Protein AF-A0A952YBK0-F1 (afdb_monomer)

Sequence (372 aa):
MRRAAPSCARTTPGRRRWPTTSGRARTCAGSCGPACGPWSGRSRTRPRPSQACSARAHSSWRRSRAGGVARVERRAEATCRTPARGRKRRTGRCRRARPSRRIRGVAGARLDFGLARNPAPPAPVSDPAHLALLLVAAFVAGALNAVAGGGSFLTLPALVFTGVPAVAANATGTVALLPGYVSGALGFRSDMQAPPGLSMGTLAAVSLAGGAIGAGLLLLTGDGTFRSLVPWLLLAATVLFAAAPRIMQRAHGAPAGPARSVAGVLAVAVYGGYFNGGLGILLLALFGLLGQTNLNAMNGLKNLVSALLTAIAVAVYAWGGLVLWPQALAMMVAATAGGYLGARGARRIPPPVLRAAIVATGLVMTTLFFLR

Nearest PDB structures (foldseek):
  6fmt-assembly1_A  TM=5.614E-01  e=6.750E-03  Escherichia coli K-12

Solvent-accessible surface area (backbone atoms only — not comparable to full-atom values): 21689 Å² total; per-residue (Å²): 135,88,85,84,86,87,89,84,86,88,87,85,88,82,90,81,83,87,81,84,88,84,90,78,89,79,81,81,85,73,82,84,77,90,87,74,78,92,76,92,72,93,76,91,79,86,85,81,93,84,83,89,83,86,81,76,82,73,85,85,88,81,88,77,94,73,81,94,76,89,80,84,81,85,71,79,75,84,85,82,86,76,85,89,74,94,74,82,92,76,91,74,83,81,80,74,81,78,82,81,76,74,78,77,70,96,68,75,88,68,85,73,69,77,70,67,73,76,74,74,83,60,79,71,83,76,48,66,66,54,44,51,48,39,32,52,31,17,16,54,14,19,19,36,35,58,74,59,24,43,19,46,62,39,28,29,60,44,34,37,71,67,67,33,56,50,56,33,15,46,40,16,34,50,51,16,46,38,64,49,23,44,52,42,17,65,74,24,56,91,49,50,61,60,46,59,68,49,51,63,68,57,52,50,53,38,16,34,52,15,0,39,52,12,23,51,51,43,67,71,47,50,51,69,60,46,52,67,42,45,33,55,52,38,42,53,30,26,51,46,61,67,42,38,67,63,44,54,75,61,22,72,34,72,67,34,56,46,70,58,47,50,51,52,48,27,54,53,17,23,43,36,16,50,52,50,44,34,38,36,49,54,41,45,35,48,40,15,35,28,43,46,79,56,66,61,21,41,50,12,45,31,18,40,46,48,24,45,9,41,52,38,15,40,52,50,31,54,73,67,65,38,47,46,59,73,61,20,52,54,20,25,54,29,8,42,52,21,16,59,50,25,60,67,51,48,80,76,51,58,68,69,58,57,47,50,53,51,34,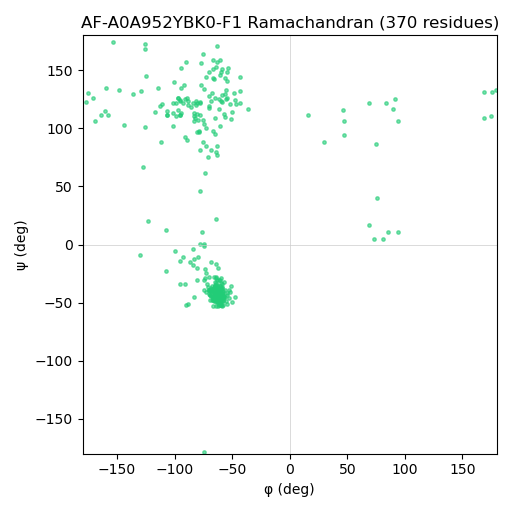51,50,29,49,52,52,22,50,56,53,70,76,105

Secondary structure (DSSP, 8-state):
---------------------------------------------PPP-------PPP-------SSS-----------PPPPP--S--------PPP--------------------------TT-HHHHHHHHHHHHHHHHHHHHTS-THHHHHHHHHHTT--HHHHHHHHHHHHHHHHHHHHHHTTTT--PPTT--HHHHHHHHHHHHHHHHHHHHHS-HHHHHHHHHHHHHHHHHHHHHHHHHHHH--PPPPPHHHHHHHHHHHHHHHHH--TTHHHHHHHHHHHTT---HHHHHHHHHHHHHHHHHHHHHHHHHTT---HHHHHHHHHHHHHHHHHHHHHGGGS-HHHHHHHHHHHHHHHHHHHH--

Mean predicted aligned error: 16.84 Å

Foldseek 3Di:
DDDDDDDDDDDDDDDDDDDDDDDDDDDPPDDDDDDDPDDPDDDDDDDDDDDDFDFDFDQDDDDDPDDDDDDRDGDGDGDDDDDDDDDDDDPDDDPDDDPPPPPPPPDDPPVPPVLPDPDDQQDPPPPPVLLVQLLVLLLQLLLCCLPQNASLLSQQLSCVVSVAQNLLSQLLSLLLNLVSLVVLLVVLVVVADDQPQDDPVLLLVLLLVLLLLLLVVSSVDDSVRVLVCVLVVLVVLLVLLVCLVVLLVVLQADADHNVVLSVLSSVLSSVCSNGVGNSLSSQLSSSSVNRDDDPSNSSNSSSSSSNSSSVSSNVSCVVSVSHPVVSSVSSNVSSNNSNVVSNVCVVVPPPVVSSVVSSVSSVVSSVVSVVD

Radius of gyration: 34.18 Å; Cα contacts (8 Å, |Δi|>4): 442; chains: 1; bounding box: 107×68×72 Å

Structure (mmCIF, N/CA/C/O backbone):
data_AF-A0A952YBK0-F1
#
_entry.id   AF-A0A952YBK0-F1
#
loop_
_atom_site.group_PDB
_atom_site.id
_atom_site.type_symbol
_atom_site.label_atom_id
_atom_site.label_alt_id
_atom_site.label_comp_id
_atom_site.label_asym_id
_atom_site.label_entity_id
_atom_site.label_seq_id
_atom_site.pdbx_PDB_ins_code
_atom_site.Cartn_x
_atom_site.Cartn_y
_atom_site.Cartn_z
_atom_site.occupancy
_atom_site.B_iso_or_equiv
_atom_site.auth_seq_id
_atom_site.auth_comp_id
_atom_site.auth_asym_id
_atom_site.auth_atom_id
_atom_site.pdbx_PDB_model_num
ATOM 1 N N . MET A 1 1 ? 10.897 -51.358 46.686 1.00 37.28 1 MET A N 1
ATOM 2 C CA . MET A 1 1 ? 12.013 -51.127 45.735 1.00 37.28 1 MET A CA 1
ATOM 3 C C . MET A 1 1 ? 11.947 -49.652 45.311 1.00 37.28 1 MET A C 1
ATOM 5 O O . MET A 1 1 ? 10.974 -49.293 44.676 1.00 37.28 1 MET A O 1
ATOM 9 N N . ARG A 1 2 ? 12.673 -48.699 45.937 1.00 26.38 2 ARG A N 1
ATOM 10 C CA . ARG A 1 2 ? 14.042 -48.203 45.594 1.00 26.38 2 ARG A CA 1
ATOM 11 C C . ARG A 1 2 ? 14.157 -47.926 44.074 1.00 26.38 2 ARG A C 1
ATOM 13 O O . ARG A 1 2 ? 14.048 -48.894 43.343 1.00 26.38 2 ARG A O 1
ATOM 20 N N . ARG A 1 3 ? 14.371 -46.720 43.509 1.00 28.16 3 ARG A N 1
ATOM 21 C CA . ARG A 1 3 ? 15.108 -45.465 43.851 1.00 28.16 3 ARG A CA 1
ATOM 22 C C . ARG A 1 3 ? 14.513 -44.296 43.011 1.00 28.16 3 ARG A C 1
ATOM 24 O O . ARG A 1 3 ? 14.112 -44.549 41.886 1.00 28.16 3 ARG A O 1
ATOM 31 N N . ALA A 1 4 ? 14.229 -43.106 43.552 1.00 29.47 4 ALA A N 1
ATOM 32 C CA . ALA A 1 4 ? 15.090 -41.938 43.855 1.00 29.47 4 ALA A CA 1
ATOM 33 C C . ALA A 1 4 ? 15.230 -40.904 42.703 1.00 29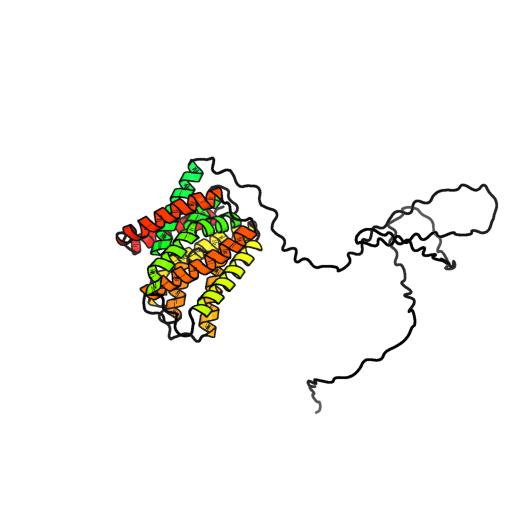.47 4 ALA A C 1
ATOM 35 O O . ALA A 1 4 ? 15.791 -41.200 41.653 1.00 29.47 4 ALA A O 1
ATOM 36 N N . ALA A 1 5 ? 14.737 -39.685 42.966 1.00 31.86 5 ALA A N 1
ATOM 37 C CA . ALA A 1 5 ? 15.026 -38.407 42.283 1.00 31.86 5 ALA A CA 1
ATOM 38 C C . ALA A 1 5 ? 16.453 -37.892 42.682 1.00 31.86 5 ALA A C 1
ATOM 40 O O . ALA A 1 5 ? 17.076 -38.609 43.474 1.00 31.86 5 ALA A O 1
ATOM 41 N N . PRO A 1 6 ? 17.014 -36.719 42.252 1.00 37.84 6 PRO A N 1
ATOM 42 C CA . PRO A 1 6 ? 16.348 -35.402 42.264 1.00 37.84 6 PRO A CA 1
ATOM 43 C C . PRO A 1 6 ? 16.793 -34.317 41.241 1.00 37.84 6 PRO A C 1
ATOM 45 O O . PRO A 1 6 ? 17.772 -34.412 40.507 1.00 37.84 6 PRO A O 1
ATOM 48 N N . SER A 1 7 ? 16.021 -33.231 41.285 1.00 29.17 7 SER A N 1
ATOM 49 C CA . SER A 1 7 ? 16.256 -31.852 40.837 1.00 29.17 7 SER A CA 1
ATOM 50 C C . SER A 1 7 ? 17.439 -31.126 41.506 1.00 29.17 7 SER A C 1
ATOM 52 O O . SER A 1 7 ? 17.728 -31.411 42.662 1.00 29.17 7 SER A O 1
ATOM 54 N N . CYS A 1 8 ? 17.967 -30.070 40.864 1.00 25.84 8 CYS A N 1
ATOM 55 C CA . CYS A 1 8 ? 18.548 -28.856 41.486 1.00 25.84 8 CYS A CA 1
ATOM 56 C C . CYS A 1 8 ? 18.567 -27.734 40.416 1.00 25.84 8 CYS A C 1
ATOM 58 O O . CYS A 1 8 ? 19.084 -27.959 39.329 1.00 25.84 8 CYS A O 1
ATOM 60 N N . ALA A 1 9 ? 17.835 -26.617 40.510 1.00 28.67 9 ALA A N 1
ATOM 61 C CA . ALA A 1 9 ? 17.845 -25.490 41.461 1.00 28.67 9 ALA A CA 1
ATOM 62 C C . ALA A 1 9 ? 18.759 -24.320 41.019 1.00 28.67 9 ALA A C 1
ATOM 64 O O . ALA A 1 9 ? 19.940 -24.486 40.731 1.00 28.67 9 ALA A O 1
ATOM 65 N N . ARG A 1 10 ? 18.141 -23.129 40.960 1.00 27.48 10 ARG A N 1
ATOM 66 C CA . ARG A 1 10 ? 18.697 -21.798 40.653 1.00 27.48 10 ARG A CA 1
ATOM 67 C C . ARG A 1 10 ? 19.589 -21.288 41.784 1.00 27.48 10 ARG A C 1
ATOM 69 O O . ARG A 1 10 ? 19.210 -21.450 42.938 1.00 27.48 10 ARG A O 1
ATOM 76 N N . THR A 1 11 ? 20.612 -20.497 41.452 1.00 28.22 11 THR A N 1
ATOM 77 C CA . THR A 1 11 ? 21.142 -19.434 42.327 1.00 28.22 11 THR A CA 1
ATOM 78 C C . THR A 1 11 ? 21.707 -18.251 41.519 1.00 28.22 11 THR A C 1
ATOM 80 O O . THR A 1 11 ? 22.470 -18.401 40.571 1.00 28.22 11 THR A O 1
ATOM 83 N N . THR A 1 12 ? 21.321 -17.050 41.942 1.00 28.17 12 THR A N 1
ATOM 84 C CA . THR A 1 12 ? 21.959 -15.726 41.761 1.00 28.17 12 THR A CA 1
ATOM 85 C C . THR A 1 12 ? 22.119 -15.138 43.175 1.00 28.17 12 THR A C 1
ATOM 87 O O . THR A 1 12 ? 21.437 -15.641 44.070 1.00 28.17 12 THR A O 1
ATOM 90 N N . PRO A 1 13 ? 22.804 -14.001 43.429 1.00 40.09 13 PRO A N 1
ATOM 91 C CA . PRO A 1 13 ? 23.951 -13.344 42.783 1.00 40.09 13 PRO A CA 1
ATOM 92 C C . PRO A 1 13 ? 25.102 -13.067 43.797 1.00 40.09 13 PRO A C 1
ATOM 94 O O . PRO A 1 13 ? 24.906 -13.120 45.007 1.00 40.09 13 PRO A O 1
ATOM 97 N N . GLY A 1 14 ? 26.306 -12.689 43.342 1.00 26.33 14 GLY A N 1
ATOM 98 C CA . GLY A 1 14 ? 27.402 -12.329 44.259 1.00 26.33 14 GLY A CA 1
ATOM 99 C C . GLY A 1 14 ? 28.481 -11.435 43.643 1.00 26.33 14 GLY A C 1
ATOM 100 O O . GLY A 1 14 ? 29.254 -11.867 42.796 1.00 26.33 14 GLY A O 1
ATOM 101 N N . ARG A 1 15 ? 28.547 -10.178 44.101 1.00 26.31 15 ARG A N 1
ATOM 102 C CA . ARG A 1 15 ? 29.671 -9.245 43.899 1.00 26.31 15 ARG A CA 1
ATOM 103 C C . ARG A 1 15 ? 30.925 -9.762 44.623 1.00 26.31 15 ARG A C 1
ATOM 105 O O . ARG A 1 15 ? 30.792 -10.140 45.782 1.00 26.31 15 ARG A O 1
ATOM 112 N N . ARG A 1 16 ? 32.126 -9.598 44.036 1.00 26.28 16 ARG A N 1
ATOM 113 C CA . ARG A 1 16 ? 33.309 -8.914 44.635 1.00 26.28 16 ARG A CA 1
ATOM 114 C C . ARG A 1 16 ? 34.611 -9.127 43.830 1.00 26.28 16 ARG A C 1
ATOM 116 O O . ARG A 1 16 ? 35.016 -10.248 43.577 1.00 26.28 16 ARG A O 1
ATOM 123 N N . ARG A 1 17 ? 35.276 -7.986 43.598 1.00 26.30 17 ARG A N 1
ATOM 124 C CA . ARG A 1 17 ? 36.724 -7.684 43.685 1.00 26.30 17 ARG A CA 1
ATOM 125 C C . ARG A 1 17 ? 37.722 -8.298 42.685 1.00 26.30 17 ARG A C 1
ATOM 127 O O . ARG A 1 17 ? 37.954 -9.494 42.620 1.00 26.30 17 ARG A O 1
ATOM 134 N N . TRP A 1 18 ? 38.400 -7.365 42.014 1.00 25.97 18 TRP A N 1
ATOM 135 C CA . TRP A 1 18 ? 39.686 -7.483 41.330 1.00 25.97 18 TRP A CA 1
ATOM 136 C C . TRP A 1 18 ? 40.807 -8.011 42.238 1.00 25.97 18 TRP A C 1
ATOM 138 O O . TRP A 1 18 ? 40.885 -7.592 43.395 1.00 25.97 18 TRP A O 1
ATOM 148 N N . PRO A 1 19 ? 41.767 -8.753 41.661 1.00 30.36 19 PRO A N 1
ATOM 149 C CA . PRO A 1 19 ? 43.163 -8.669 42.055 1.00 30.36 19 PRO A CA 1
ATOM 150 C C . PRO A 1 19 ? 44.030 -8.119 40.914 1.00 30.36 19 PRO A C 1
ATOM 152 O O . PRO A 1 19 ? 43.935 -8.504 39.748 1.00 30.36 19 PRO A O 1
ATOM 155 N N . THR A 1 20 ? 44.893 -7.192 41.300 1.00 26.45 20 THR A N 1
ATOM 156 C CA . THR A 1 20 ? 46.006 -6.635 40.542 1.00 26.45 20 THR A CA 1
ATOM 157 C C . THR A 1 20 ? 47.189 -7.610 40.459 1.00 26.45 20 THR A C 1
ATOM 159 O O . THR A 1 20 ? 47.342 -8.508 41.281 1.00 26.45 20 THR A O 1
ATOM 162 N N . THR A 1 21 ? 48.088 -7.306 39.516 1.00 27.59 21 THR A N 1
ATOM 163 C CA . THR A 1 21 ? 49.532 -7.623 39.446 1.00 27.59 21 THR A CA 1
ATOM 164 C C . THR A 1 21 ? 50.043 -8.978 38.921 1.00 27.59 21 THR A C 1
ATOM 166 O O . THR A 1 21 ? 49.919 -10.030 39.531 1.00 27.59 21 THR A O 1
ATOM 169 N N . SER A 1 22 ? 50.858 -8.820 37.867 1.00 27.12 22 SER A N 1
ATOM 170 C CA . SER A 1 22 ? 52.162 -9.459 37.615 1.00 27.12 22 SER A CA 1
ATOM 171 C C . SER A 1 22 ? 52.241 -10.748 36.773 1.00 27.12 22 SER A C 1
ATOM 173 O O . SER A 1 22 ? 51.935 -11.854 37.189 1.00 27.12 22 SER A O 1
ATOM 175 N N . GLY A 1 23 ? 52.731 -10.550 35.543 1.00 27.00 23 GLY A N 1
ATOM 176 C CA . GLY A 1 23 ? 53.842 -11.279 34.923 1.00 27.00 23 GLY A CA 1
ATOM 177 C C . GLY A 1 23 ? 53.891 -12.809 34.987 1.00 27.00 23 GLY A C 1
ATOM 178 O O . GLY A 1 23 ? 54.395 -13.372 35.948 1.00 27.00 23 GLY A O 1
ATOM 179 N N . ARG A 1 24 ? 53.600 -13.456 33.850 1.00 27.70 24 ARG A N 1
ATOM 180 C CA . ARG A 1 24 ? 54.511 -14.421 33.193 1.00 27.70 24 ARG A CA 1
ATOM 181 C C . ARG A 1 24 ? 53.979 -14.792 31.810 1.00 27.70 24 ARG A C 1
ATOM 183 O O . ARG A 1 24 ? 52.835 -15.210 31.650 1.00 27.70 24 ARG A O 1
ATOM 190 N N . ALA A 1 25 ? 54.837 -14.616 30.809 1.00 27.86 25 ALA A N 1
ATOM 191 C CA . ALA A 1 25 ? 54.603 -15.016 29.432 1.00 27.86 25 ALA A CA 1
ATOM 192 C C . ALA A 1 25 ? 54.419 -16.539 29.355 1.00 27.86 25 ALA A C 1
ATOM 194 O O . ALA A 1 25 ? 55.340 -17.291 29.666 1.00 27.86 25 ALA A O 1
ATOM 195 N N . ARG A 1 26 ? 53.235 -16.997 28.933 1.00 28.81 26 ARG A N 1
ATOM 196 C CA . ARG A 1 26 ? 53.037 -18.394 28.538 1.00 28.81 26 ARG A CA 1
ATOM 197 C C . ARG A 1 26 ? 53.482 -18.554 27.090 1.00 28.81 26 ARG A C 1
ATOM 199 O O . ARG A 1 26 ? 52.893 -17.992 26.169 1.00 28.81 26 ARG A O 1
ATOM 206 N N . THR A 1 27 ? 54.548 -19.318 26.920 1.00 26.72 27 THR A N 1
ATOM 207 C CA . THR A 1 27 ? 55.008 -19.901 25.664 1.00 26.72 27 THR A CA 1
ATOM 208 C C . THR A 1 27 ? 53.889 -20.746 25.050 1.00 26.72 27 THR A C 1
ATOM 210 O O . THR A 1 27 ? 53.538 -21.803 25.561 1.00 26.72 27 THR A O 1
ATOM 213 N N . CYS A 1 28 ? 53.307 -20.287 23.940 1.00 25.30 28 CYS A N 1
ATOM 214 C CA . CYS A 1 28 ? 52.443 -21.128 23.114 1.00 25.30 28 CYS A CA 1
ATOM 215 C C . CYS A 1 28 ? 53.328 -22.031 22.246 1.00 25.30 28 CYS A C 1
ATOM 217 O O . CYS A 1 28 ? 53.821 -21.610 21.199 1.00 25.30 28 CYS A O 1
ATOM 219 N N . ALA A 1 29 ? 53.546 -23.266 22.693 1.00 28.95 29 ALA A N 1
ATOM 220 C CA . ALA A 1 29 ? 54.070 -24.341 21.860 1.00 28.95 29 ALA A CA 1
ATOM 221 C C . ALA A 1 29 ? 52.943 -24.836 20.936 1.00 28.95 29 ALA A C 1
ATOM 223 O O . ALA A 1 29 ? 52.168 -25.715 21.297 1.00 28.95 29 ALA A O 1
ATOM 224 N N . GLY A 1 30 ? 52.806 -24.213 19.764 1.00 26.34 30 GLY A N 1
ATOM 225 C CA . GLY A 1 30 ? 51.901 -24.664 18.707 1.00 26.34 30 GLY A CA 1
ATOM 226 C C . GLY A 1 30 ? 52.640 -25.554 17.713 1.00 26.34 30 GLY A C 1
ATOM 227 O O . GLY A 1 30 ? 53.522 -25.084 16.993 1.00 26.34 30 GLY A O 1
ATOM 228 N N . SER A 1 31 ? 52.279 -26.832 17.672 1.00 27.30 31 SER A N 1
ATOM 229 C CA . SER A 1 31 ? 52.681 -27.793 16.646 1.00 27.30 31 SER A CA 1
ATOM 230 C C . SER A 1 31 ? 52.216 -27.323 15.259 1.00 27.30 31 SER A C 1
ATOM 232 O O . SER A 1 31 ? 51.037 -27.066 15.024 1.00 27.30 31 SER A O 1
ATOM 234 N N . CYS A 1 32 ? 53.149 -27.189 14.315 1.00 29.02 32 CYS A N 1
ATOM 235 C CA . CYS A 1 32 ? 52.818 -26.935 12.914 1.00 29.02 32 CYS A CA 1
ATOM 236 C C . CYS A 1 32 ? 52.410 -28.258 12.253 1.00 29.02 32 CYS A C 1
ATOM 238 O O . CYS A 1 32 ? 53.257 -29.115 12.011 1.00 29.02 32 CYS A O 1
ATOM 240 N N . GLY A 1 33 ? 51.112 -28.424 11.986 1.00 28.02 33 GLY A N 1
ATOM 241 C CA . GLY A 1 33 ? 50.585 -29.508 11.152 1.00 28.02 33 GLY A CA 1
ATOM 242 C C . GLY A 1 33 ? 51.026 -29.385 9.682 1.00 28.02 33 GLY A C 1
ATOM 243 O O . GLY A 1 33 ? 51.400 -28.292 9.240 1.00 28.02 33 GLY A O 1
ATOM 244 N N . PRO A 1 34 ? 51.005 -30.488 8.913 1.00 33.97 34 PRO A N 1
ATOM 245 C CA . PRO A 1 34 ? 51.611 -30.552 7.594 1.00 33.97 34 PRO A CA 1
ATOM 246 C C . PRO A 1 34 ? 50.667 -29.948 6.551 1.00 33.97 34 PRO A C 1
ATOM 248 O O . PRO A 1 34 ? 49.563 -30.434 6.335 1.00 33.97 34 PRO A O 1
ATOM 251 N N . ALA A 1 35 ? 51.112 -28.898 5.870 1.00 29.73 35 ALA A N 1
ATOM 252 C CA . ALA A 1 35 ? 50.484 -28.418 4.643 1.00 29.73 35 ALA A CA 1
ATOM 253 C C . ALA A 1 35 ? 51.559 -28.306 3.556 1.00 29.73 35 ALA A C 1
ATOM 255 O O . ALA A 1 35 ? 51.929 -27.214 3.131 1.00 29.73 35 ALA A O 1
ATOM 256 N N . CYS A 1 36 ? 52.090 -29.458 3.146 1.00 30.50 36 CYS A N 1
ATOM 257 C CA . CYS A 1 36 ? 52.840 -29.610 1.904 1.00 30.50 36 CYS A CA 1
ATOM 258 C C . CYS A 1 36 ? 52.005 -30.506 0.984 1.00 30.50 36 CYS A C 1
ATOM 260 O O . CYS A 1 36 ? 51.688 -31.634 1.354 1.00 30.50 36 CYS A O 1
ATOM 262 N N . GLY A 1 37 ? 51.609 -29.975 -0.176 1.00 30.30 37 GLY A N 1
ATOM 263 C CA . GLY A 1 37 ? 50.929 -30.729 -1.232 1.00 30.30 37 GLY A CA 1
ATOM 264 C C . GLY A 1 37 ? 51.808 -31.847 -1.814 1.00 30.30 37 GLY A C 1
ATOM 265 O O . GLY A 1 37 ? 52.998 -31.925 -1.494 1.00 30.30 37 GLY A O 1
ATOM 266 N N . PRO A 1 38 ? 51.239 -32.729 -2.652 1.00 28.91 38 PRO A N 1
ATOM 267 C CA . PRO A 1 38 ? 51.894 -33.964 -3.053 1.00 28.91 38 PRO A CA 1
ATOM 268 C C . PRO A 1 38 ? 53.111 -33.684 -3.941 1.00 28.91 38 PRO A C 1
ATOM 270 O O . PRO A 1 38 ? 53.013 -33.053 -4.991 1.00 28.91 38 PRO A O 1
ATOM 273 N N . TRP A 1 39 ? 54.266 -34.185 -3.503 1.00 28.98 39 TRP A N 1
ATOM 274 C CA . TRP A 1 39 ? 55.489 -34.281 -4.291 1.00 28.98 39 TRP A CA 1
ATOM 275 C C . TRP A 1 39 ? 55.535 -35.685 -4.900 1.00 28.98 39 TRP A C 1
ATOM 277 O O . TRP A 1 39 ? 55.663 -36.683 -4.191 1.00 28.98 39 TRP A O 1
ATOM 287 N N . SER A 1 40 ? 55.388 -35.773 -6.219 1.00 31.59 40 SER A N 1
ATOM 288 C CA . SER A 1 40 ? 55.616 -36.996 -6.981 1.00 31.59 40 SER A CA 1
ATOM 289 C C . SER A 1 40 ? 57.123 -37.244 -7.081 1.00 31.59 40 SER A C 1
ATOM 291 O O . SER A 1 40 ? 57.813 -36.583 -7.852 1.00 31.59 40 SER A O 1
ATOM 293 N N . GLY A 1 41 ? 57.655 -38.183 -6.301 1.00 29.56 41 GLY A N 1
ATOM 294 C CA . GLY A 1 41 ? 59.064 -38.558 -6.413 1.00 29.56 41 GLY A CA 1
ATOM 295 C C . GLY A 1 41 ? 59.495 -39.555 -5.349 1.00 29.56 41 GLY A C 1
ATOM 296 O O . GLY A 1 41 ? 59.569 -39.230 -4.169 1.00 29.56 41 GLY A O 1
ATOM 297 N N . ARG A 1 42 ? 59.774 -40.787 -5.781 1.00 33.88 42 ARG A N 1
ATOM 298 C CA . ARG A 1 42 ? 60.260 -41.906 -4.965 1.00 33.88 42 ARG A CA 1
ATOM 299 C C . ARG A 1 42 ? 61.541 -41.529 -4.221 1.00 33.88 42 ARG A C 1
ATOM 301 O O . ARG A 1 42 ? 62.541 -41.218 -4.853 1.00 33.88 42 ARG A O 1
ATOM 308 N N . SER A 1 43 ? 61.555 -41.675 -2.902 1.00 31.45 43 SER A N 1
ATOM 309 C CA . SER A 1 43 ? 62.669 -42.300 -2.172 1.00 31.45 43 SER A CA 1
ATOM 310 C C . SER A 1 43 ? 62.332 -42.416 -0.686 1.00 31.45 43 SER A C 1
ATOM 312 O O . SER A 1 43 ? 61.846 -41.490 -0.043 1.00 31.45 43 SER A O 1
ATOM 314 N N . ARG A 1 44 ? 62.544 -43.621 -0.156 1.00 37.97 44 ARG A N 1
ATOM 315 C CA . ARG A 1 44 ? 62.409 -43.978 1.256 1.00 37.97 44 ARG A CA 1
ATOM 316 C C . ARG A 1 44 ? 63.498 -43.263 2.059 1.00 37.97 44 ARG A C 1
ATOM 318 O O . ARG A 1 44 ? 64.659 -43.386 1.694 1.00 37.97 44 ARG A O 1
ATOM 325 N N . THR A 1 45 ? 63.140 -42.592 3.157 1.00 34.25 45 THR A N 1
ATOM 326 C CA . THR A 1 45 ? 63.890 -42.534 4.438 1.00 34.25 45 THR A CA 1
ATOM 327 C C . THR A 1 45 ? 63.197 -41.569 5.413 1.00 34.25 45 THR A C 1
ATOM 329 O O . THR A 1 45 ? 62.819 -40.457 5.057 1.00 34.25 45 THR A O 1
ATOM 332 N N . ARG A 1 46 ? 62.974 -42.011 6.659 1.00 31.52 46 ARG A N 1
ATOM 333 C CA . ARG A 1 46 ? 62.386 -41.203 7.748 1.00 31.52 46 ARG A CA 1
ATOM 334 C C . ARG A 1 46 ? 63.442 -40.235 8.320 1.00 31.52 46 ARG A C 1
ATOM 336 O O . ARG A 1 46 ? 64.542 -40.712 8.595 1.00 31.52 46 ARG A O 1
ATOM 343 N N . PRO A 1 47 ? 63.144 -38.954 8.619 1.00 34.09 47 PRO A N 1
ATOM 344 C CA . PRO A 1 47 ? 64.069 -38.108 9.372 1.00 34.09 47 PRO A CA 1
ATOM 345 C C . PRO A 1 47 ? 63.813 -38.159 10.892 1.00 34.09 47 PRO A C 1
ATOM 347 O O . PRO A 1 47 ? 62.672 -38.108 11.350 1.00 34.09 47 PRO A O 1
ATOM 350 N N . ARG A 1 48 ? 64.905 -38.245 11.669 1.00 30.02 48 ARG A N 1
ATOM 351 C CA . ARG A 1 48 ? 64.972 -38.086 13.139 1.00 30.02 48 ARG A CA 1
ATOM 352 C C . ARG A 1 48 ? 64.893 -36.596 13.547 1.00 30.02 48 ARG A C 1
ATOM 354 O O . ARG A 1 48 ? 65.284 -35.746 12.748 1.00 30.02 48 ARG A O 1
ATOM 361 N N . PRO A 1 49 ? 64.459 -36.258 14.780 1.00 38.84 49 PRO A N 1
ATOM 362 C CA . PRO A 1 49 ? 64.287 -34.875 15.212 1.00 38.84 49 PRO A CA 1
ATOM 363 C C . PRO A 1 49 ? 65.527 -34.360 15.957 1.00 38.84 49 PRO A C 1
ATOM 365 O O . PRO A 1 49 ? 65.787 -34.777 17.079 1.00 38.84 49 PRO A O 1
ATOM 368 N N . SER A 1 50 ? 66.272 -33.419 15.378 1.00 33.91 50 SER A N 1
ATOM 369 C CA . SER A 1 50 ? 67.110 -32.493 16.156 1.00 33.91 50 SER A CA 1
ATOM 370 C C . SER A 1 50 ? 67.636 -31.360 15.276 1.00 33.91 50 SER A C 1
ATOM 372 O O . SER A 1 50 ? 68.535 -31.553 14.467 1.00 33.91 50 SER A O 1
ATOM 374 N N . GLN A 1 51 ? 67.087 -30.154 15.440 1.00 35.91 51 GLN A N 1
ATOM 375 C CA . GLN A 1 51 ? 67.790 -28.904 15.129 1.00 35.91 51 GLN A CA 1
ATOM 376 C C . GLN A 1 51 ?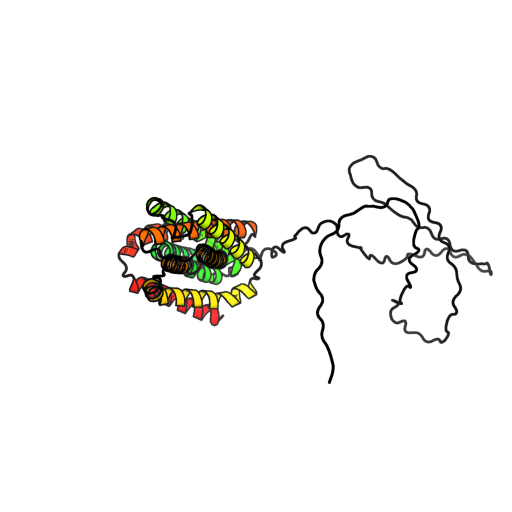 67.061 -27.727 15.789 1.00 35.91 51 GLN A C 1
ATOM 378 O O . GLN A 1 51 ? 65.930 -27.388 15.443 1.00 35.91 51 GLN A O 1
ATOM 383 N N . ALA A 1 52 ? 67.719 -27.130 16.783 1.00 32.34 52 ALA A N 1
ATOM 384 C CA . ALA A 1 52 ? 67.263 -25.944 17.491 1.00 32.34 52 ALA A CA 1
ATOM 385 C C . ALA A 1 52 ? 67.522 -24.689 16.638 1.00 32.34 52 ALA A C 1
ATOM 387 O O . ALA A 1 52 ? 68.661 -24.400 16.278 1.00 32.34 52 ALA A O 1
ATOM 388 N N . CYS A 1 53 ? 66.472 -23.926 16.329 1.00 31.33 53 CYS A N 1
ATOM 389 C CA . CYS A 1 53 ? 66.585 -22.583 15.761 1.00 31.33 53 CYS A CA 1
ATOM 390 C C . CYS A 1 53 ? 66.457 -21.554 16.889 1.00 31.33 53 CYS A C 1
ATOM 392 O O . CYS A 1 53 ? 65.393 -21.443 17.496 1.00 31.33 53 CYS A O 1
ATOM 394 N N . SER A 1 54 ? 67.509 -20.777 17.155 1.00 32.66 54 SER A N 1
ATOM 395 C CA . SER A 1 54 ? 67.406 -19.564 17.969 1.00 32.66 54 SER A CA 1
ATOM 396 C C . SER A 1 54 ? 67.223 -18.355 17.045 1.00 32.66 54 SER A C 1
ATOM 398 O O . SER A 1 54 ? 68.004 -18.129 16.124 1.00 32.66 54 SER A O 1
ATOM 400 N N . ALA A 1 55 ? 66.157 -17.585 17.259 1.00 33.31 55 ALA A N 1
ATOM 401 C CA . ALA A 1 55 ? 65.909 -16.325 16.564 1.00 33.31 55 ALA A CA 1
ATOM 402 C C . ALA A 1 55 ? 66.060 -15.177 17.570 1.00 33.31 55 ALA A C 1
ATOM 404 O O . ALA A 1 55 ? 65.340 -15.135 18.565 1.00 33.31 55 ALA A O 1
ATOM 405 N N . ARG A 1 56 ? 66.982 -14.237 17.323 1.00 32.28 56 ARG A N 1
ATOM 406 C CA . ARG A 1 56 ? 67.003 -12.940 18.020 1.00 32.28 56 ARG A CA 1
ATOM 407 C C . ARG A 1 56 ? 66.273 -11.921 17.155 1.00 32.28 56 ARG A C 1
ATOM 409 O O . ARG A 1 56 ? 66.636 -11.723 16.001 1.00 32.28 56 ARG A O 1
ATOM 416 N N . ALA A 1 57 ? 65.243 -11.290 17.708 1.00 33.50 57 ALA A N 1
ATOM 417 C CA . ALA A 1 57 ? 64.529 -10.194 17.066 1.00 33.50 57 ALA A CA 1
ATOM 418 C C . ALA A 1 57 ? 65.045 -8.862 17.626 1.00 33.50 57 ALA A C 1
ATOM 420 O O . ALA A 1 57 ? 64.953 -8.631 18.828 1.00 33.50 57 ALA A O 1
ATOM 421 N N . HIS A 1 58 ? 65.553 -7.980 16.765 1.00 33.66 58 HIS A N 1
ATOM 422 C CA . HIS A 1 58 ? 65.773 -6.574 17.107 1.00 33.66 58 HIS A CA 1
ATOM 423 C C . HIS A 1 58 ? 64.586 -5.748 16.596 1.00 33.66 58 HIS A C 1
ATOM 425 O O . HIS A 1 58 ? 64.237 -5.818 15.420 1.00 33.66 58 HIS A O 1
ATOM 431 N N . SER A 1 59 ? 63.953 -4.967 17.474 1.00 34.31 59 SER A N 1
ATOM 432 C CA . SER A 1 59 ? 62.942 -3.972 17.100 1.00 34.31 59 SER A CA 1
ATOM 433 C C . SER A 1 59 ? 63.571 -2.581 17.112 1.00 34.31 59 SER A C 1
ATOM 435 O O . SER A 1 59 ? 63.927 -2.090 18.182 1.00 34.31 59 SER A O 1
ATOM 437 N N . SER A 1 60 ? 63.697 -1.933 15.955 1.00 32.53 60 SER A N 1
ATOM 438 C CA . SER A 1 60 ? 64.023 -0.506 15.878 1.00 32.53 60 SER A CA 1
ATOM 439 C C . SER A 1 60 ? 62.734 0.317 15.774 1.00 32.53 60 SER A C 1
ATOM 441 O O . SER A 1 60 ? 61.811 -0.025 15.035 1.00 32.53 60 SER A O 1
ATOM 443 N N . TRP A 1 61 ? 62.650 1.392 16.558 1.00 34.00 61 TRP A N 1
ATOM 444 C CA . TRP A 1 61 ? 61.497 2.291 16.609 1.00 34.00 61 TRP A CA 1
ATOM 445 C C . TRP A 1 61 ? 61.796 3.550 15.797 1.00 34.00 61 TRP A C 1
ATOM 447 O O . TRP A 1 61 ? 62.739 4.272 16.109 1.00 34.00 61 TRP A O 1
ATOM 457 N N . ARG A 1 62 ? 60.979 3.851 14.784 1.00 35.41 62 ARG A N 1
ATOM 458 C CA . ARG A 1 62 ? 61.030 5.135 14.069 1.00 35.41 62 ARG A CA 1
ATOM 459 C C . ARG A 1 62 ? 59.699 5.858 14.269 1.00 35.41 62 ARG A C 1
ATOM 461 O O . ARG A 1 62 ? 58.665 5.374 13.819 1.00 35.41 62 ARG A O 1
ATOM 468 N N . ARG A 1 63 ? 59.709 6.998 14.970 1.00 34.09 63 ARG A N 1
ATOM 469 C CA . ARG A 1 63 ? 58.551 7.907 15.042 1.00 34.09 63 ARG A CA 1
ATOM 470 C C . ARG A 1 63 ? 58.581 8.824 13.822 1.00 34.09 63 ARG A C 1
ATOM 472 O O . ARG A 1 63 ? 59.557 9.541 13.633 1.00 34.09 63 ARG A O 1
ATOM 479 N N . SER A 1 64 ? 57.520 8.810 13.020 1.00 36.56 64 SER A N 1
ATOM 480 C CA . SER A 1 64 ? 57.267 9.843 12.012 1.00 36.56 64 SER A CA 1
ATOM 481 C C . SER A 1 64 ? 56.293 10.866 12.597 1.00 36.56 64 SER A C 1
ATOM 483 O O . SER A 1 64 ? 55.239 10.480 13.104 1.00 36.56 64 SER A O 1
ATOM 485 N N . ARG A 1 65 ? 56.652 12.154 12.573 1.00 43.28 65 ARG A N 1
ATOM 486 C CA . ARG A 1 65 ? 55.752 13.264 12.909 1.00 43.28 65 ARG A CA 1
ATOM 487 C C . ARG A 1 65 ? 55.070 13.738 11.626 1.00 43.28 65 ARG A C 1
ATOM 489 O O . ARG A 1 65 ? 55.628 14.571 10.930 1.00 43.28 65 ARG A O 1
ATOM 496 N N . ALA A 1 66 ? 53.898 13.184 11.330 1.00 38.84 66 ALA A N 1
ATOM 497 C CA . ALA A 1 66 ? 52.821 13.815 10.561 1.00 38.84 66 ALA A CA 1
ATOM 498 C C . ALA A 1 66 ? 51.626 12.846 10.520 1.00 38.84 66 ALA A C 1
ATOM 500 O O . ALA A 1 66 ? 51.790 11.705 10.103 1.00 38.84 66 ALA A O 1
ATOM 501 N N . GLY A 1 67 ? 50.460 13.297 10.996 1.00 40.34 67 GLY A N 1
ATOM 502 C CA . GLY A 1 67 ? 49.127 12.762 10.677 1.00 40.34 67 GLY A CA 1
ATOM 503 C C . GLY A 1 67 ? 48.912 11.242 10.739 1.00 40.34 67 GLY A C 1
ATOM 504 O O . GLY A 1 67 ? 49.110 10.544 9.755 1.00 40.34 67 GLY A O 1
ATOM 505 N N . GLY A 1 68 ? 48.426 10.762 11.888 1.00 45.91 68 GLY A N 1
ATOM 506 C CA . GLY A 1 68 ? 47.601 9.555 12.070 1.00 45.91 68 GLY A CA 1
ATOM 507 C C . GLY A 1 68 ? 47.767 8.375 11.100 1.00 45.91 68 GLY A C 1
ATOM 508 O O . GLY A 1 68 ? 47.003 8.262 10.155 1.00 45.91 68 GLY A O 1
ATOM 509 N N . VAL A 1 69 ? 48.702 7.465 11.407 1.00 39.03 69 VAL A N 1
ATOM 510 C CA . VAL A 1 69 ? 48.597 5.981 11.429 1.00 39.03 69 VAL A CA 1
ATOM 511 C C . VAL A 1 69 ? 50.028 5.438 11.573 1.00 39.03 69 VAL A C 1
ATOM 513 O O . VAL A 1 69 ? 50.838 5.505 10.651 1.00 39.03 69 VAL A O 1
ATOM 516 N N . ALA A 1 70 ? 50.371 4.881 12.738 1.00 34.91 70 ALA A N 1
ATOM 517 C CA . ALA A 1 70 ? 51.666 4.233 12.943 1.00 34.91 70 ALA A CA 1
ATOM 518 C C . ALA A 1 70 ? 51.684 2.857 12.252 1.00 34.91 70 ALA A C 1
ATOM 520 O O . ALA A 1 70 ? 51.064 1.903 12.720 1.00 34.91 70 ALA A O 1
ATOM 521 N N . ARG A 1 71 ? 52.404 2.733 11.131 1.00 37.72 71 ARG A N 1
ATOM 522 C CA . ARG A 1 71 ? 52.668 1.439 10.484 1.00 37.72 71 ARG A CA 1
ATOM 523 C C . ARG A 1 71 ? 53.858 0.763 11.174 1.00 37.72 71 ARG A C 1
ATOM 525 O O . ARG A 1 71 ? 54.992 1.206 11.036 1.00 37.72 71 ARG A O 1
ATOM 532 N N . VAL A 1 72 ? 53.603 -0.322 11.905 1.00 37.78 72 VAL A N 1
ATOM 533 C CA . VAL A 1 72 ? 54.651 -1.167 12.503 1.00 37.78 72 VAL A CA 1
ATOM 534 C C . VAL A 1 72 ? 55.167 -2.141 11.445 1.00 37.78 72 VAL A C 1
ATOM 536 O O . VAL A 1 72 ? 54.472 -3.085 11.075 1.00 37.78 72 VAL A O 1
ATOM 539 N N . GLU A 1 73 ? 56.390 -1.936 10.964 1.00 36.66 73 GLU A N 1
ATOM 540 C CA . GLU A 1 73 ? 57.056 -2.859 10.044 1.00 36.66 73 GLU A CA 1
ATOM 541 C C . GLU A 1 73 ? 58.071 -3.709 10.825 1.00 36.66 73 GLU A C 1
ATOM 543 O O . GLU A 1 73 ? 59.147 -3.247 11.193 1.00 36.66 73 GLU A O 1
ATOM 548 N N . ARG A 1 74 ? 57.718 -4.963 11.142 1.00 32.97 74 ARG A N 1
ATOM 549 C CA . ARG A 1 74 ? 58.665 -5.913 11.750 1.00 32.97 74 ARG A CA 1
ATOM 550 C C . ARG A 1 74 ? 59.501 -6.553 10.645 1.00 32.97 74 ARG A C 1
ATOM 552 O O . ARG A 1 74 ? 59.006 -7.425 9.933 1.00 32.97 74 ARG A O 1
ATOM 559 N N . ARG A 1 75 ? 60.771 -6.165 10.517 1.00 34.84 75 ARG A N 1
ATOM 560 C CA . ARG A 1 75 ? 61.767 -6.962 9.786 1.00 34.84 75 ARG A CA 1
ATOM 561 C C . ARG A 1 75 ? 62.404 -7.961 10.745 1.00 34.84 75 ARG A C 1
ATOM 563 O O . ARG A 1 75 ? 63.000 -7.568 11.738 1.00 34.84 75 ARG A O 1
ATOM 570 N N . ALA A 1 76 ? 62.263 -9.246 10.445 1.00 35.06 76 ALA A N 1
ATOM 571 C CA . ALA A 1 76 ? 63.025 -10.307 11.088 1.00 35.06 76 ALA A CA 1
ATOM 572 C C . ALA A 1 76 ? 64.057 -10.818 10.078 1.00 35.06 76 ALA A C 1
ATOM 574 O O . ALA A 1 76 ? 63.687 -11.408 9.062 1.00 35.06 76 ALA A O 1
ATOM 575 N N . GLU A 1 77 ? 65.336 -10.569 10.340 1.00 35.59 77 GLU A N 1
ATOM 576 C CA . GLU A 1 77 ? 66.438 -11.216 9.630 1.00 35.59 77 GLU A CA 1
ATOM 577 C C . GLU A 1 77 ? 66.839 -12.463 10.419 1.00 35.59 77 GLU A C 1
ATOM 579 O O . GLU A 1 77 ? 67.140 -12.389 11.608 1.00 35.59 77 GLU A O 1
ATOM 584 N N . ALA A 1 78 ? 66.781 -13.627 9.775 1.00 33.31 78 ALA A N 1
ATOM 585 C CA . ALA A 1 78 ? 67.240 -14.883 10.352 1.00 33.31 78 ALA A CA 1
ATOM 586 C C . ALA A 1 78 ? 68.553 -15.277 9.670 1.00 33.31 78 ALA A C 1
ATOM 588 O O . ALA A 1 78 ? 68.576 -15.551 8.470 1.00 33.31 78 ALA A O 1
ATOM 589 N N . THR A 1 79 ? 69.642 -15.304 10.433 1.00 34.31 79 THR A N 1
ATOM 590 C CA . THR A 1 79 ? 70.962 -15.763 9.988 1.00 34.31 79 THR A CA 1
ATOM 591 C C . THR A 1 79 ? 71.171 -17.199 10.461 1.00 34.31 79 THR A C 1
ATOM 593 O O . THR A 1 79 ? 71.326 -17.445 11.654 1.00 34.31 79 THR A O 1
ATOM 596 N N . CYS A 1 80 ? 71.193 -18.166 9.543 1.00 31.69 80 CYS A N 1
ATOM 597 C CA . CYS A 1 80 ? 71.594 -19.540 9.861 1.00 31.69 80 CYS A CA 1
ATOM 598 C C . CYS A 1 80 ? 73.105 -19.709 9.639 1.00 31.69 80 CYS A C 1
ATOM 600 O O . CYS A 1 80 ? 73.606 -19.440 8.548 1.00 31.69 80 CYS A O 1
ATOM 602 N N . ARG A 1 81 ? 73.832 -20.177 10.665 1.00 31.80 81 ARG A N 1
ATOM 603 C CA . ARG A 1 81 ? 75.208 -20.686 10.535 1.00 31.80 81 ARG A CA 1
ATOM 604 C C . ARG A 1 81 ? 75.149 -22.180 10.206 1.00 31.80 81 ARG A C 1
ATOM 606 O O . ARG A 1 81 ? 74.588 -22.943 10.983 1.00 31.80 81 ARG A O 1
ATOM 613 N N . THR A 1 82 ? 75.756 -22.603 9.103 1.00 33.75 82 THR A N 1
ATOM 614 C CA . THR A 1 82 ? 76.077 -24.018 8.842 1.00 33.75 82 THR A CA 1
ATOM 615 C C . THR A 1 82 ? 77.559 -24.276 9.139 1.00 33.75 82 THR A C 1
ATOM 617 O O . THR A 1 82 ? 78.378 -23.422 8.782 1.00 33.75 82 THR A O 1
ATOM 620 N N . PRO A 1 83 ? 77.946 -25.416 9.749 1.00 32.12 83 PRO A N 1
ATOM 621 C CA . PRO A 1 83 ? 79.350 -25.783 9.899 1.00 32.12 83 PRO A CA 1
ATOM 622 C C . PRO A 1 83 ? 79.967 -26.081 8.530 1.00 32.12 83 PRO A C 1
ATOM 624 O O . PRO A 1 83 ? 79.319 -26.632 7.640 1.00 32.12 83 PRO A O 1
ATOM 627 N N . ALA A 1 84 ? 81.223 -25.688 8.365 1.00 34.97 84 ALA A N 1
ATOM 628 C CA . ALA A 1 84 ? 81.964 -25.785 7.122 1.00 34.97 84 ALA A CA 1
ATOM 629 C C . ALA A 1 84 ? 82.301 -27.239 6.751 1.00 34.97 84 ALA A C 1
ATOM 631 O O . ALA A 1 84 ? 82.961 -27.937 7.513 1.00 34.97 84 ALA A O 1
ATOM 632 N N . ARG A 1 85 ? 81.959 -27.648 5.526 1.00 35.41 85 ARG A N 1
ATOM 633 C CA . ARG A 1 85 ? 82.772 -28.570 4.718 1.00 35.41 85 ARG A CA 1
ATOM 634 C C . ARG A 1 85 ? 82.807 -28.036 3.289 1.00 35.41 85 ARG A C 1
ATOM 636 O O . ARG A 1 85 ? 81.794 -27.595 2.754 1.00 35.41 85 ARG A O 1
ATOM 643 N N . GLY A 1 86 ? 84.019 -27.939 2.754 1.00 38.28 86 GLY A N 1
ATOM 644 C CA . GLY A 1 86 ? 84.372 -27.072 1.637 1.00 38.28 86 GLY A CA 1
ATOM 645 C C . GLY A 1 86 ? 83.595 -27.315 0.345 1.00 38.28 86 GLY A C 1
ATOM 646 O O . GLY A 1 86 ? 83.572 -28.421 -0.176 1.00 38.28 86 GLY A O 1
ATOM 647 N N . ARG A 1 87 ? 83.031 -26.236 -0.207 1.00 35.25 87 ARG A N 1
ATOM 648 C CA . ARG A 1 87 ? 83.120 -25.828 -1.623 1.00 35.25 87 ARG A CA 1
ATOM 649 C C . ARG A 1 87 ? 82.311 -24.539 -1.832 1.00 35.25 87 ARG A C 1
ATOM 651 O O . ARG A 1 87 ? 81.199 -24.410 -1.340 1.00 35.25 87 ARG A O 1
ATOM 658 N N . LYS A 1 88 ? 82.944 -23.586 -2.526 1.00 34.91 88 LYS A N 1
ATOM 659 C CA . LYS A 1 88 ? 82.463 -22.321 -3.129 1.00 34.91 88 LYS A CA 1
ATOM 660 C C . LYS A 1 88 ? 81.091 -21.780 -2.666 1.00 34.91 88 LYS A C 1
ATOM 662 O O . LYS A 1 88 ? 80.034 -22.274 -3.044 1.00 34.91 88 LYS A O 1
ATOM 667 N N . ARG A 1 89 ? 81.140 -20.652 -1.941 1.00 32.97 89 ARG A N 1
ATOM 668 C CA . ARG A 1 89 ? 79.999 -19.791 -1.583 1.00 32.97 89 ARG A CA 1
ATOM 669 C C . ARG A 1 89 ? 79.259 -19.309 -2.842 1.00 32.97 89 ARG A C 1
ATOM 671 O O . ARG A 1 89 ? 79.779 -18.477 -3.576 1.00 32.97 89 ARG A O 1
ATOM 678 N N . ARG A 1 90 ? 78.024 -19.772 -3.048 1.00 35.16 90 ARG A N 1
ATOM 679 C CA . ARG A 1 90 ? 77.024 -19.119 -3.911 1.00 35.16 90 ARG A CA 1
ATOM 680 C C . ARG A 1 90 ? 75.966 -18.478 -3.014 1.00 35.16 90 ARG A C 1
ATOM 682 O O . ARG A 1 90 ? 75.214 -19.170 -2.334 1.00 35.16 90 ARG A O 1
ATOM 689 N N . THR A 1 91 ? 75.929 -17.152 -2.987 1.00 35.25 91 THR A N 1
ATOM 690 C CA . THR A 1 91 ? 74.938 -16.344 -2.265 1.00 35.25 91 THR A CA 1
ATOM 691 C C . THR A 1 91 ? 73.619 -16.315 -3.044 1.00 35.25 91 THR A C 1
ATOM 693 O O . THR A 1 91 ? 73.323 -15.385 -3.786 1.00 35.25 91 THR A O 1
ATOM 696 N N . GLY A 1 92 ? 72.812 -17.368 -2.902 1.00 33.28 92 GLY A N 1
ATOM 697 C CA . GLY A 1 92 ? 71.453 -17.424 -3.444 1.00 33.28 92 GLY A CA 1
ATOM 698 C C . GLY A 1 92 ? 70.456 -16.693 -2.541 1.00 33.28 92 GLY A C 1
ATOM 699 O O . GLY A 1 92 ? 70.305 -17.024 -1.366 1.00 33.28 92 GLY A O 1
ATOM 700 N N . ARG A 1 93 ? 69.757 -15.690 -3.080 1.00 32.34 93 ARG A N 1
ATOM 701 C CA . ARG A 1 93 ? 68.725 -14.917 -2.372 1.00 32.34 93 ARG A CA 1
ATOM 702 C C . ARG A 1 93 ? 67.419 -15.724 -2.326 1.00 32.34 93 ARG A C 1
ATOM 704 O O . ARG A 1 93 ? 66.646 -15.701 -3.278 1.00 32.34 93 ARG A O 1
ATOM 711 N N . CYS A 1 94 ? 67.147 -16.423 -1.225 1.00 30.16 94 CYS A N 1
ATOM 712 C CA . CYS A 1 94 ? 65.862 -17.100 -1.014 1.00 30.16 94 CYS A CA 1
ATOM 713 C C . CYS A 1 94 ? 64.720 -16.075 -0.872 1.00 30.16 94 CYS A C 1
ATOM 715 O O . CYS A 1 94 ? 64.482 -15.533 0.209 1.00 30.16 94 CYS A O 1
ATOM 717 N N . ARG A 1 95 ? 63.978 -15.806 -1.956 1.00 34.31 95 ARG A N 1
ATOM 718 C CA . ARG A 1 95 ? 62.677 -15.123 -1.882 1.00 34.31 95 ARG A CA 1
ATOM 719 C C . ARG A 1 95 ? 61.655 -16.100 -1.292 1.00 34.31 95 ARG A C 1
ATOM 721 O O . ARG A 1 95 ? 61.141 -16.962 -1.994 1.00 34.31 95 ARG A O 1
ATOM 728 N N . ARG A 1 96 ? 61.355 -15.973 0.005 1.00 34.66 96 ARG A N 1
ATOM 729 C CA . ARG A 1 96 ? 60.212 -16.664 0.625 1.00 34.66 96 ARG A CA 1
ATOM 730 C C . ARG A 1 96 ? 58.912 -16.200 -0.041 1.00 34.66 96 ARG A C 1
ATOM 732 O O . ARG A 1 96 ? 58.621 -15.003 -0.057 1.00 34.66 96 ARG A O 1
ATOM 739 N N . ALA A 1 97 ? 58.132 -17.155 -0.542 1.00 35.16 97 ALA A N 1
ATOM 740 C CA . ALA A 1 97 ? 56.737 -16.960 -0.911 1.00 35.16 97 ALA A CA 1
ATOM 741 C C . ALA A 1 97 ? 55.975 -16.388 0.297 1.00 35.16 97 ALA A C 1
ATOM 743 O O . ALA A 1 97 ? 56.060 -16.925 1.401 1.00 35.16 97 ALA A O 1
ATOM 744 N N . ARG A 1 98 ? 55.280 -15.261 0.106 1.00 32.88 98 ARG A N 1
ATOM 745 C CA . ARG A 1 98 ? 54.430 -14.640 1.130 1.00 32.88 98 ARG A CA 1
ATOM 746 C C . ARG A 1 98 ? 53.193 -15.523 1.339 1.00 32.88 98 ARG A C 1
ATOM 748 O O . ARG A 1 98 ? 52.391 -15.599 0.412 1.00 32.88 98 ARG A O 1
ATOM 755 N N . PRO A 1 99 ? 52.939 -16.103 2.524 1.00 33.53 99 PRO A N 1
ATOM 756 C CA . PRO A 1 99 ? 51.586 -16.497 2.861 1.00 33.53 99 PRO A CA 1
ATOM 757 C C . PRO A 1 99 ? 50.883 -15.220 3.329 1.00 33.53 99 PRO A C 1
ATOM 759 O O . PRO A 1 99 ? 51.037 -14.793 4.472 1.00 33.53 99 PRO A O 1
ATOM 762 N N . SER A 1 100 ? 50.144 -14.549 2.447 1.00 33.84 100 SER A N 1
ATOM 763 C CA . SER A 1 100 ? 49.281 -13.423 2.820 1.00 33.84 100 SER A CA 1
ATOM 764 C C . SER A 1 100 ? 48.036 -13.927 3.562 1.00 33.84 100 SER A C 1
ATOM 766 O O . SER A 1 100 ? 46.904 -13.711 3.141 1.00 33.84 100 SER A O 1
ATOM 768 N N . ARG A 1 101 ? 48.219 -14.577 4.719 1.00 35.38 101 ARG A N 1
ATOM 769 C CA . ARG A 1 101 ? 47.134 -14.732 5.697 1.00 35.38 101 ARG A CA 1
ATOM 770 C C . ARG A 1 101 ? 46.904 -13.377 6.356 1.00 35.38 101 ARG A C 1
ATOM 772 O O . ARG A 1 101 ? 47.462 -13.054 7.400 1.00 35.38 101 ARG A O 1
ATOM 779 N N . ARG A 1 102 ? 46.096 -12.557 5.686 1.00 32.56 102 ARG A N 1
ATOM 780 C CA . ARG A 1 102 ? 45.520 -11.332 6.231 1.00 32.56 102 ARG A CA 1
ATOM 781 C C . ARG A 1 102 ? 44.573 -11.749 7.359 1.00 32.56 102 ARG A C 1
ATOM 783 O O . ARG A 1 102 ? 43.428 -12.106 7.105 1.00 32.56 102 ARG A O 1
ATOM 790 N N . ILE A 1 103 ? 45.068 -11.737 8.596 1.00 36.38 103 ILE A N 1
ATOM 791 C CA . ILE A 1 103 ? 44.218 -11.743 9.789 1.00 36.38 103 ILE A CA 1
ATOM 792 C C . ILE A 1 103 ? 43.386 -10.463 9.687 1.00 36.38 103 ILE A C 1
ATOM 794 O O . ILE A 1 103 ? 43.909 -9.363 9.870 1.00 36.38 103 ILE A O 1
ATOM 798 N N . ARG A 1 104 ? 42.118 -10.589 9.277 1.00 34.34 104 ARG A N 1
ATOM 799 C CA . ARG A 1 104 ? 41.160 -9.489 9.380 1.00 34.34 104 ARG A CA 1
ATOM 800 C C . ARG A 1 104 ? 40.992 -9.235 10.870 1.00 34.34 104 ARG A C 1
ATOM 802 O O . ARG A 1 104 ? 40.448 -10.074 11.580 1.00 34.34 104 ARG A O 1
ATOM 809 N N . GLY A 1 105 ? 41.526 -8.113 11.339 1.00 33.28 105 GLY A N 1
ATOM 810 C CA . GLY A 1 105 ? 41.163 -7.593 12.644 1.00 33.28 105 GLY A CA 1
ATOM 811 C C . GLY A 1 105 ? 39.648 -7.436 12.691 1.00 33.28 105 GLY A C 1
ATOM 812 O O . GLY A 1 105 ? 39.050 -6.907 11.754 1.00 33.28 105 GLY A O 1
ATOM 813 N N . VAL A 1 106 ? 39.045 -7.917 13.773 1.00 41.69 106 VAL A N 1
ATOM 814 C CA . VAL A 1 106 ? 37.673 -7.588 14.161 1.00 41.69 106 VAL A CA 1
ATOM 815 C C . VAL A 1 106 ? 37.704 -6.132 14.630 1.00 41.69 106 VAL A C 1
ATOM 817 O O . VAL A 1 106 ? 37.770 -5.836 15.815 1.00 41.69 106 VAL A O 1
ATOM 820 N N . ALA A 1 107 ? 37.798 -5.216 13.672 1.00 38.31 107 ALA A N 1
ATOM 821 C CA . ALA A 1 107 ? 37.765 -3.782 13.885 1.00 38.31 107 ALA A CA 1
ATOM 822 C C . ALA A 1 107 ? 36.661 -3.235 12.984 1.00 38.31 107 ALA A C 1
ATOM 824 O O . ALA A 1 107 ? 36.837 -3.120 11.774 1.00 38.31 107 ALA A O 1
ATOM 825 N N . GLY A 1 108 ? 35.513 -2.963 13.603 1.00 36.47 108 GLY A N 1
ATOM 826 C CA . GLY A 1 108 ? 34.344 -2.383 12.957 1.00 36.47 108 GLY A CA 1
ATOM 827 C C . GLY A 1 108 ? 33.593 -3.380 12.087 1.00 36.47 108 GLY A C 1
ATOM 828 O O . GLY A 1 108 ? 33.778 -3.415 10.874 1.00 36.47 108 GLY A O 1
ATOM 829 N N . ALA A 1 109 ? 32.673 -4.132 12.691 1.00 35.12 109 ALA A N 1
ATOM 830 C CA . ALA A 1 109 ? 31.492 -4.560 11.958 1.00 35.12 109 ALA A CA 1
ATOM 831 C C . ALA A 1 109 ? 30.723 -3.283 11.582 1.00 35.12 109 ALA A C 1
ATOM 833 O O . ALA A 1 109 ? 29.856 -2.822 12.319 1.00 35.12 109 ALA A O 1
ATOM 834 N N . ARG A 1 110 ? 31.097 -2.652 10.462 1.00 38.66 110 ARG A N 1
ATOM 835 C CA . ARG A 1 110 ? 30.119 -1.867 9.721 1.00 38.66 110 ARG A CA 1
ATOM 836 C C . ARG A 1 110 ? 29.043 -2.876 9.366 1.00 38.66 110 ARG A C 1
ATOM 838 O O . ARG A 1 110 ? 29.347 -3.929 8.805 1.00 38.66 110 ARG A O 1
ATOM 845 N N . LEU A 1 111 ? 27.821 -2.598 9.792 1.00 39.00 111 LEU A N 1
ATOM 846 C CA . LEU A 1 111 ? 26.647 -3.242 9.237 1.00 39.00 111 LEU A CA 1
ATOM 847 C C . LEU A 1 111 ? 26.598 -2.807 7.770 1.00 39.00 111 LEU A C 1
ATOM 849 O O . LEU A 1 111 ? 25.907 -1.856 7.421 1.00 39.00 111 LEU A O 1
ATOM 853 N N . ASP A 1 112 ? 27.406 -3.455 6.933 1.00 36.47 112 ASP A N 1
ATOM 854 C CA . ASP A 1 112 ? 27.239 -3.447 5.492 1.00 36.47 112 ASP A CA 1
ATOM 855 C C . ASP A 1 112 ? 25.947 -4.232 5.261 1.00 36.47 112 ASP A C 1
ATOM 857 O O . ASP A 1 112 ? 25.953 -5.440 5.020 1.00 36.47 112 ASP A O 1
ATOM 861 N N . PHE A 1 113 ? 24.811 -3.548 5.434 1.00 44.38 113 PHE A N 1
ATOM 862 C CA . PHE A 1 113 ? 23.575 -3.955 4.794 1.00 44.38 113 PHE A CA 1
ATOM 863 C C . PHE A 1 113 ? 23.954 -4.154 3.336 1.00 44.38 113 PHE A C 1
ATOM 865 O O . PHE A 1 113 ? 24.407 -3.209 2.690 1.00 44.38 113 PHE A O 1
ATOM 872 N N . GLY A 1 114 ? 23.878 -5.398 2.865 1.00 41.50 114 GLY A N 1
ATOM 873 C CA . GLY A 1 114 ? 24.097 -5.744 1.473 1.00 41.50 114 GLY A CA 1
ATOM 874 C C . GLY A 1 114 ? 23.034 -5.061 0.630 1.00 41.50 114 GLY A C 1
ATOM 875 O O . GLY A 1 114 ? 22.067 -5.701 0.238 1.00 41.50 114 GLY A O 1
ATOM 876 N N . LEU A 1 115 ? 23.205 -3.757 0.399 1.00 51.88 115 LEU A N 1
ATOM 877 C CA . LEU A 1 115 ? 22.527 -2.990 -0.622 1.00 51.88 115 LEU A CA 1
ATOM 878 C C . LEU A 1 115 ? 22.744 -3.790 -1.893 1.00 51.88 115 LEU A C 1
ATOM 880 O O . LEU A 1 115 ? 23.878 -3.923 -2.371 1.00 51.88 115 LEU A O 1
ATOM 884 N N . ALA A 1 116 ? 21.663 -4.414 -2.356 1.00 46.84 116 ALA A N 1
ATOM 885 C CA . ALA A 1 116 ? 21.609 -5.040 -3.654 1.00 46.84 116 ALA A CA 1
ATOM 886 C C . ALA A 1 116 ? 22.287 -4.074 -4.626 1.00 46.84 116 ALA A C 1
ATOM 888 O O . ALA A 1 116 ? 21.940 -2.894 -4.684 1.00 46.84 116 ALA A O 1
ATOM 889 N N . ARG A 1 117 ? 23.337 -4.547 -5.307 1.00 49.88 117 ARG A N 1
ATOM 890 C CA . ARG A 1 117 ? 23.968 -3.781 -6.382 1.00 49.88 117 ARG A CA 1
ATOM 891 C C . ARG A 1 117 ? 22.837 -3.272 -7.267 1.00 49.88 117 ARG A C 1
ATOM 893 O O . ARG A 1 117 ? 22.034 -4.102 -7.688 1.00 49.88 117 ARG A O 1
ATOM 900 N N . ASN A 1 118 ? 22.783 -1.953 -7.478 1.00 48.53 118 ASN A N 1
ATOM 901 C CA . ASN A 1 118 ? 21.781 -1.295 -8.314 1.00 48.53 118 ASN A CA 1
ATOM 902 C C . ASN A 1 118 ? 21.465 -2.188 -9.522 1.00 48.53 118 ASN A C 1
ATOM 904 O O . ASN A 1 118 ? 22.390 -2.453 -10.304 1.00 48.53 118 ASN A O 1
ATOM 908 N N . PRO A 1 119 ? 20.227 -2.693 -9.675 1.00 53.47 119 PRO A N 1
ATOM 909 C CA . PRO A 1 119 ? 19.845 -3.283 -10.943 1.00 53.47 119 PRO A CA 1
ATOM 910 C C . PRO A 1 119 ? 20.078 -2.219 -12.023 1.00 53.47 119 PRO A C 1
ATOM 912 O O . PRO A 1 119 ? 19.953 -1.019 -11.760 1.00 53.47 119 PRO A O 1
ATOM 915 N N . ALA A 1 120 ? 20.522 -2.660 -13.201 1.00 53.72 120 ALA A N 1
ATOM 916 C CA . ALA A 1 120 ? 20.803 -1.793 -14.340 1.00 53.72 120 ALA A CA 1
ATOM 917 C C . ALA A 1 120 ? 19.695 -0.735 -14.511 1.00 53.72 120 ALA A C 1
ATOM 919 O O . ALA A 1 120 ? 18.531 -1.059 -14.250 1.00 53.72 120 ALA A O 1
ATOM 920 N N . PRO A 1 121 ? 20.027 0.506 -14.923 1.00 55.91 121 PRO A N 1
ATOM 921 C CA . PRO A 1 121 ? 19.015 1.533 -15.124 1.00 55.91 121 PRO A CA 1
ATOM 922 C C . PRO A 1 121 ? 17.932 0.954 -16.043 1.00 55.91 121 PRO A C 1
ATOM 924 O O . PRO A 1 121 ? 18.262 0.483 -17.136 1.00 55.91 121 PRO A O 1
ATOM 927 N N . PRO A 1 122 ? 16.667 0.896 -15.597 1.00 60.53 122 PRO A N 1
ATOM 928 C CA . PRO A 1 122 ? 15.609 0.355 -16.425 1.00 60.53 122 PRO A CA 1
ATOM 929 C C . PRO A 1 122 ? 15.451 1.220 -17.666 1.00 60.53 122 PRO A C 1
ATOM 931 O O . PRO A 1 122 ? 15.846 2.391 -17.677 1.00 60.53 122 PRO A O 1
ATOM 934 N N . ALA A 1 123 ? 14.885 0.605 -18.705 1.00 55.75 123 ALA A N 1
ATOM 935 C CA . ALA A 1 123 ? 14.674 1.225 -20.000 1.00 55.75 123 ALA A CA 1
ATOM 936 C C . ALA A 1 123 ? 14.152 2.665 -19.834 1.00 55.75 123 ALA A C 1
ATOM 938 O O . ALA A 1 123 ? 13.240 2.896 -19.025 1.00 55.75 123 ALA A O 1
ATOM 939 N N . PRO A 1 124 ? 14.741 3.642 -20.546 1.00 55.12 124 PRO A N 1
ATOM 940 C CA . PRO A 1 124 ? 14.260 5.009 -20.496 1.00 55.12 124 PRO A CA 1
ATOM 941 C C . PRO A 1 124 ? 12.765 5.049 -20.820 1.00 55.12 124 PRO A C 1
ATOM 943 O O . PRO A 1 124 ? 12.242 4.228 -21.573 1.00 55.12 124 PRO A O 1
ATOM 946 N N . VAL A 1 125 ? 12.085 6.056 -20.273 1.00 62.50 125 VAL A N 1
ATOM 947 C CA . VAL A 1 125 ? 10.671 6.408 -20.519 1.00 62.50 125 VAL A CA 1
ATOM 948 C C . VAL A 1 125 ? 10.432 6.829 -21.991 1.00 62.50 125 VAL A C 1
ATOM 950 O O . VAL A 1 125 ? 9.510 7.566 -22.306 1.00 62.50 125 VAL A O 1
ATOM 953 N N . SER A 1 126 ? 11.303 6.418 -22.912 1.00 63.88 126 SER A N 1
ATOM 954 C CA . SER A 1 126 ? 11.359 6.862 -24.299 1.00 63.88 126 SER A CA 1
ATOM 955 C C . SER A 1 126 ? 10.344 6.170 -25.198 1.00 63.88 126 SER A C 1
ATOM 957 O O . SER A 1 126 ? 10.049 6.706 -26.259 1.00 63.88 126 SER A O 1
ATOM 959 N N . ASP A 1 127 ? 9.817 5.005 -24.808 1.00 84.19 127 ASP A N 1
ATOM 960 C CA . ASP A 1 127 ? 8.727 4.379 -25.555 1.00 84.19 127 ASP A CA 1
ATOM 961 C C . ASP A 1 127 ? 7.387 5.038 -25.168 1.00 84.19 127 ASP A C 1
ATOM 963 O O . ASP A 1 127 ? 6.929 4.876 -24.025 1.00 84.19 127 ASP A O 1
ATOM 967 N N . PRO A 1 128 ? 6.738 5.779 -26.089 1.00 86.19 128 PRO A N 1
ATOM 968 C CA . PRO A 1 128 ? 5.469 6.440 -25.810 1.00 86.19 128 PRO A CA 1
ATOM 969 C C . PRO A 1 128 ? 4.365 5.449 -25.419 1.00 86.19 128 PRO A C 1
ATOM 971 O O . PRO A 1 128 ? 3.494 5.809 -24.625 1.00 86.19 128 PRO A O 1
ATOM 974 N N . ALA A 1 129 ? 4.406 4.202 -25.903 1.00 89.12 129 ALA A N 1
ATOM 975 C CA . ALA A 1 129 ? 3.419 3.185 -25.548 1.00 89.12 129 ALA A CA 1
ATOM 976 C C . ALA A 1 129 ? 3.559 2.749 -24.081 1.00 89.12 129 ALA A C 1
ATOM 978 O O . ALA A 1 129 ? 2.563 2.668 -23.357 1.00 89.12 129 ALA A O 1
ATOM 979 N N . HIS A 1 130 ? 4.792 2.536 -23.609 1.00 90.50 130 HIS A N 1
ATOM 980 C CA . HIS A 1 130 ? 5.061 2.238 -22.201 1.00 90.50 130 HIS A CA 1
ATOM 981 C C . HIS A 1 130 ? 4.653 3.394 -21.290 1.00 90.50 130 HIS A C 1
ATOM 983 O O . HIS A 1 130 ? 4.001 3.168 -20.272 1.00 90.50 130 HIS A O 1
ATOM 989 N N . LEU A 1 131 ? 4.982 4.635 -21.659 1.00 90.69 131 LEU A N 1
ATOM 990 C CA . LEU A 1 131 ? 4.573 5.799 -20.877 1.00 90.69 131 LEU A CA 1
ATOM 991 C C . LEU A 1 131 ? 3.044 5.920 -20.816 1.00 90.69 131 LEU A C 1
ATOM 993 O O . LEU A 1 131 ? 2.497 6.087 -19.727 1.00 90.69 131 LEU A O 1
ATOM 997 N N . ALA A 1 132 ? 2.346 5.777 -21.945 1.00 92.94 132 ALA A N 1
ATOM 998 C CA . ALA A 1 132 ? 0.886 5.810 -21.983 1.00 92.94 132 ALA A CA 1
ATOM 999 C C . ALA A 1 132 ? 0.270 4.733 -21.075 1.00 92.94 132 ALA A C 1
ATOM 1001 O O . ALA A 1 132 ? -0.619 5.040 -20.278 1.00 92.94 132 ALA A O 1
ATOM 1002 N N . LEU A 1 133 ? 0.788 3.500 -21.122 1.00 92.75 133 LEU A N 1
ATOM 1003 C CA . LEU A 1 133 ? 0.360 2.415 -20.238 1.00 92.75 133 LEU A CA 1
ATOM 1004 C C . LEU A 1 133 ? 0.542 2.781 -18.758 1.00 92.75 133 LEU A C 1
ATOM 1006 O O . LEU A 1 133 ? -0.392 2.621 -17.972 1.00 92.75 133 LEU A O 1
ATOM 1010 N N . LEU A 1 134 ? 1.721 3.285 -18.374 1.00 94.62 134 LEU A N 1
ATOM 1011 C CA . LEU A 1 134 ? 2.014 3.667 -16.990 1.00 94.62 134 LEU A CA 1
ATOM 1012 C C . LEU A 1 134 ? 1.117 4.809 -16.507 1.00 94.62 134 LEU A C 1
ATOM 1014 O O . LEU A 1 134 ? 0.629 4.756 -15.379 1.00 94.62 134 LEU A O 1
ATOM 1018 N N . LEU A 1 135 ? 0.868 5.816 -17.348 1.00 95.50 135 LEU A N 1
ATOM 1019 C CA . LEU A 1 135 ? -0.004 6.942 -17.017 1.00 95.50 135 LEU A CA 1
ATOM 1020 C C . LEU A 1 135 ? -1.459 6.496 -16.854 1.00 95.50 135 LEU A C 1
ATOM 1022 O O . LEU A 1 135 ? -2.088 6.857 -15.862 1.00 95.50 135 LEU A O 1
ATOM 1026 N N . VAL A 1 136 ? -1.986 5.675 -17.768 1.00 93.75 136 VAL A N 1
ATOM 1027 C CA . VAL A 1 136 ? -3.355 5.140 -17.666 1.00 93.75 136 VAL A CA 1
ATOM 1028 C C . VAL A 1 136 ? -3.490 4.258 -16.427 1.00 93.75 136 VAL A C 1
ATOM 1030 O O . VAL A 1 136 ? -4.406 4.457 -15.628 1.00 93.75 136 VAL A O 1
ATOM 1033 N N . ALA A 1 137 ? -2.555 3.330 -16.212 1.00 93.00 137 ALA A N 1
ATOM 1034 C CA . ALA A 1 137 ? -2.562 2.461 -15.041 1.00 93.00 137 ALA A CA 1
ATOM 1035 C C . ALA A 1 137 ? -2.483 3.268 -13.739 1.00 93.00 137 ALA A C 1
ATOM 1037 O O . ALA A 1 137 ? -3.247 3.004 -12.812 1.00 93.00 137 ALA A O 1
ATOM 1038 N N . ALA A 1 138 ? -1.610 4.278 -13.671 1.00 95.25 138 ALA A N 1
ATOM 1039 C CA . ALA A 1 138 ? -1.473 5.145 -12.507 1.00 95.25 138 ALA A CA 1
ATOM 1040 C C . ALA A 1 138 ? -2.709 6.023 -12.280 1.00 95.25 138 ALA A C 1
ATOM 1042 O O . ALA A 1 138 ? -3.150 6.159 -11.142 1.00 95.25 138 ALA A O 1
ATOM 1043 N N . PHE A 1 139 ? -3.315 6.563 -13.338 1.00 93.94 139 PHE A N 1
ATOM 1044 C CA . PHE A 1 139 ? -4.560 7.323 -13.254 1.00 93.94 139 PHE A CA 1
ATOM 1045 C C . PHE A 1 139 ? -5.690 6.474 -12.666 1.00 93.94 139 PHE A C 1
ATOM 1047 O O . PHE A 1 139 ? -6.307 6.859 -11.669 1.00 93.94 139 PHE A O 1
ATOM 1054 N N . VAL A 1 140 ? -5.922 5.279 -13.219 1.00 89.75 140 VAL A N 1
ATOM 1055 C CA . VAL A 1 140 ? -6.945 4.359 -12.701 1.00 89.75 140 VAL A CA 1
ATOM 1056 C C . VAL A 1 140 ? -6.595 3.932 -11.274 1.00 89.75 140 VAL A C 1
ATOM 1058 O O . VAL A 1 140 ? -7.463 3.949 -10.403 1.00 89.75 140 VAL A O 1
ATOM 1061 N N . ALA A 1 141 ? -5.324 3.635 -10.993 1.00 91.38 141 ALA A N 1
ATOM 1062 C CA . ALA A 1 141 ? -4.850 3.310 -9.652 1.00 91.38 141 ALA A CA 1
ATOM 1063 C C . ALA A 1 141 ? -5.161 4.417 -8.639 1.00 91.38 141 ALA A C 1
ATOM 1065 O O . ALA A 1 141 ? -5.656 4.131 -7.551 1.00 91.38 141 ALA A O 1
ATOM 1066 N N . GLY A 1 142 ? -4.915 5.677 -8.996 1.00 91.31 142 GLY A N 1
ATOM 1067 C CA . GLY A 1 142 ? -5.247 6.836 -8.179 1.00 91.31 142 GLY A CA 1
ATOM 1068 C C . GLY A 1 142 ? -6.742 6.929 -7.884 1.00 91.31 142 GLY A C 1
ATOM 1069 O O . GLY A 1 142 ? -7.135 7.092 -6.726 1.00 91.31 142 GLY A O 1
ATOM 1070 N N . ALA A 1 143 ? -7.578 6.733 -8.908 1.00 87.44 143 ALA A N 1
ATOM 1071 C CA . ALA A 1 143 ? -9.033 6.715 -8.771 1.00 87.44 143 ALA A CA 1
ATOM 1072 C C . ALA A 1 143 ? -9.494 5.610 -7.803 1.00 87.44 143 ALA A C 1
ATOM 1074 O O . ALA A 1 143 ? -10.270 5.857 -6.879 1.00 87.44 143 ALA A O 1
ATOM 1075 N N . LEU A 1 144 ? -8.958 4.395 -7.963 1.00 84.56 144 LEU A N 1
ATOM 1076 C CA . LEU A 1 144 ? -9.234 3.262 -7.078 1.00 84.56 144 LEU A CA 1
ATOM 1077 C C . LEU A 1 144 ? -8.743 3.500 -5.652 1.00 84.56 144 LEU A C 1
ATOM 1079 O O . LEU A 1 144 ? -9.394 3.079 -4.692 1.00 84.56 144 LEU A O 1
ATOM 1083 N N . ASN A 1 145 ? -7.596 4.160 -5.499 1.00 87.06 145 ASN A N 1
ATOM 1084 C CA . ASN A 1 145 ? -7.032 4.454 -4.194 1.00 87.06 145 ASN A CA 1
ATOM 1085 C C . ASN A 1 145 ? -7.925 5.418 -3.404 1.00 87.06 145 ASN A C 1
ATOM 1087 O O . ASN A 1 145 ? -8.192 5.178 -2.227 1.00 87.06 145 ASN A O 1
ATOM 1091 N N . ALA A 1 146 ? -8.466 6.438 -4.078 1.00 79.75 146 ALA A N 1
ATOM 1092 C CA . ALA A 1 146 ? -9.404 7.385 -3.483 1.00 79.75 146 ALA A CA 1
ATOM 1093 C C . ALA A 1 146 ? -10.700 6.712 -2.992 1.00 79.75 146 ALA A C 1
ATOM 1095 O O . ALA A 1 146 ? -11.220 7.078 -1.939 1.00 79.75 146 ALA A O 1
ATOM 1096 N N . VAL A 1 147 ? -11.209 5.712 -3.723 1.00 74.75 147 VAL A N 1
ATOM 1097 C CA . VAL A 1 147 ? -12.500 5.070 -3.415 1.00 74.75 147 VAL A CA 1
ATOM 1098 C C . VAL A 1 147 ? -12.363 3.908 -2.434 1.00 74.75 147 VAL A C 1
ATOM 1100 O O . VAL A 1 147 ? -13.079 3.844 -1.439 1.00 74.75 147 VAL A O 1
ATOM 1103 N N . ALA A 1 148 ? -11.457 2.971 -2.714 1.00 70.25 148 ALA A N 1
ATOM 1104 C CA . ALA A 1 148 ? -11.411 1.672 -2.042 1.00 70.25 148 ALA A CA 1
ATOM 1105 C C . ALA A 1 148 ? -10.017 1.289 -1.511 1.00 70.25 148 ALA A C 1
ATOM 1107 O O . ALA A 1 148 ? -9.906 0.326 -0.757 1.00 70.25 148 ALA A O 1
ATOM 1108 N N . GLY A 1 149 ? -8.958 2.039 -1.846 1.00 73.00 149 GLY A N 1
ATOM 1109 C CA . GLY A 1 149 ? -7.596 1.780 -1.357 1.00 73.00 149 GLY A CA 1
ATOM 1110 C C . GLY A 1 149 ? -6.892 0.596 -2.035 1.00 73.00 149 GLY A C 1
ATOM 1111 O O . GLY A 1 149 ? -6.249 -0.211 -1.365 1.00 73.00 149 GLY A O 1
ATOM 1112 N N . GLY A 1 150 ? -7.065 0.461 -3.357 1.00 76.75 150 GLY A N 1
ATOM 1113 C CA . GLY A 1 150 ? -6.522 -0.635 -4.176 1.00 76.75 150 GLY A CA 1
ATOM 1114 C C . GLY A 1 150 ? -5.639 -0.196 -5.343 1.00 76.75 150 GLY A C 1
ATOM 1115 O O . GLY A 1 150 ? -5.480 -0.955 -6.292 1.00 76.75 150 GLY A O 1
ATOM 1116 N N . GLY A 1 151 ? -5.085 1.018 -5.326 1.00 81.88 151 GLY A N 1
ATOM 1117 C CA . GLY A 1 151 ? -4.342 1.537 -6.480 1.00 81.88 151 GLY A CA 1
ATOM 1118 C C . GLY A 1 151 ? -3.120 0.695 -6.864 1.00 81.88 151 GLY A C 1
ATOM 1119 O O . GLY A 1 151 ? -2.868 0.457 -8.045 1.00 81.88 151 GLY A O 1
ATOM 1120 N N . SER A 1 152 ? -2.395 0.170 -5.874 1.00 82.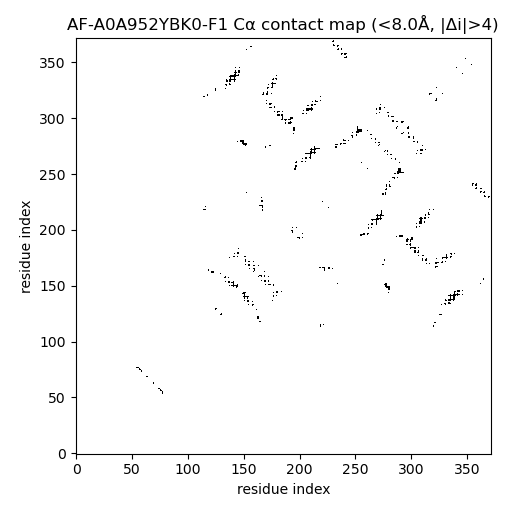75 152 SER A N 1
ATOM 1121 C CA . SER A 1 152 ? -1.124 -0.533 -6.098 1.00 82.75 152 SER A CA 1
ATOM 1122 C C . SER A 1 152 ? -1.250 -1.824 -6.913 1.00 82.75 152 SER A C 1
ATOM 1124 O O . SER A 1 152 ? -0.260 -2.299 -7.463 1.00 82.75 152 SER A O 1
ATOM 1126 N N . PHE A 1 153 ? -2.463 -2.373 -7.044 1.00 78.75 153 PHE A N 1
ATOM 1127 C CA . PHE A 1 153 ? -2.730 -3.538 -7.892 1.00 78.75 153 PHE A CA 1
ATOM 1128 C C . PHE A 1 153 ? -2.502 -3.292 -9.373 1.00 78.75 153 PHE A C 1
ATOM 1130 O O . PHE A 1 153 ? -2.226 -4.239 -10.098 1.00 78.75 153 PHE A O 1
ATOM 1137 N N . LEU A 1 154 ? -2.673 -2.052 -9.829 1.00 87.19 154 LEU A N 1
ATOM 1138 C CA . LEU A 1 154 ? -2.542 -1.714 -11.242 1.00 87.19 154 LEU A CA 1
ATOM 1139 C C . LEU A 1 154 ? -1.140 -1.207 -11.567 1.00 87.19 154 LEU A C 1
ATOM 1141 O O . LEU A 1 154 ? -0.619 -1.489 -12.643 1.00 87.19 154 LEU A O 1
ATOM 1145 N N . THR A 1 155 ? -0.506 -0.492 -10.635 1.00 92.00 155 THR A N 1
ATOM 1146 C CA . THR A 1 155 ? 0.813 0.107 -10.867 1.00 92.00 155 THR A CA 1
ATOM 1147 C C . THR A 1 155 ? 1.917 -0.940 -10.973 1.00 92.00 155 THR A C 1
ATOM 1149 O O . THR A 1 155 ? 2.779 -0.814 -11.841 1.00 92.00 155 THR A O 1
ATOM 1152 N N . LEU A 1 156 ? 1.885 -1.993 -10.148 1.00 91.06 156 LEU A N 1
ATOM 1153 C CA . LEU A 1 156 ? 2.925 -3.024 -10.156 1.00 91.06 156 LEU A CA 1
ATOM 1154 C C . LEU A 1 156 ? 2.932 -3.850 -11.454 1.00 91.06 156 LEU A C 1
ATOM 1156 O O . LEU A 1 156 ? 3.986 -3.900 -12.090 1.00 91.06 156 LEU A O 1
ATOM 1160 N N . PRO A 1 157 ? 1.815 -4.457 -11.910 1.00 88.44 157 PRO A N 1
ATOM 1161 C CA . PRO A 1 157 ? 1.785 -5.172 -13.183 1.00 88.44 157 PRO A CA 1
ATOM 1162 C C . PRO A 1 157 ? 2.178 -4.302 -14.374 1.00 88.44 157 PRO A C 1
ATOM 1164 O O . PRO A 1 157 ? 2.916 -4.771 -15.234 1.00 88.44 157 PRO A O 1
ATOM 1167 N N . ALA A 1 158 ? 1.740 -3.038 -14.404 1.00 91.50 158 ALA A N 1
ATOM 1168 C CA . ALA A 1 158 ? 2.085 -2.114 -15.480 1.00 91.50 158 ALA A CA 1
ATOM 1169 C C . ALA A 1 158 ? 3.599 -1.856 -15.544 1.00 91.50 158 ALA A C 1
ATOM 1171 O O . ALA A 1 158 ? 4.193 -1.985 -16.608 1.00 91.50 158 ALA A O 1
ATOM 1172 N N . LEU A 1 159 ? 4.245 -1.581 -14.406 1.00 92.19 159 LEU A N 1
ATOM 1173 C CA . LEU A 1 159 ? 5.698 -1.382 -14.338 1.00 92.19 159 LEU A CA 1
ATOM 1174 C C . LEU A 1 159 ? 6.480 -2.653 -14.697 1.00 92.19 159 LEU A C 1
ATOM 1176 O O . LEU A 1 159 ? 7.443 -2.600 -15.463 1.00 92.19 159 LEU A O 1
ATOM 1180 N N . VAL A 1 160 ? 6.059 -3.815 -14.190 1.00 90.62 160 VAL A N 1
ATOM 1181 C CA . VAL A 1 160 ? 6.702 -5.092 -14.540 1.00 90.62 160 VAL A CA 1
ATOM 1182 C C . VAL A 1 160 ? 6.543 -5.398 -16.031 1.00 90.62 160 VAL A C 1
ATOM 1184 O O . VAL A 1 160 ? 7.468 -5.916 -16.654 1.00 90.62 160 VAL A O 1
ATOM 1187 N N . PHE A 1 161 ? 5.401 -5.048 -16.627 1.00 88.75 161 PHE A N 1
ATOM 1188 C CA . PHE A 1 161 ? 5.168 -5.211 -18.060 1.00 88.75 161 PHE A CA 1
ATOM 1189 C C . PHE A 1 161 ? 6.129 -4.368 -18.904 1.00 88.75 161 PHE A C 1
ATOM 1191 O O . PHE A 1 161 ? 6.623 -4.862 -19.912 1.00 88.75 161 PHE A O 1
ATOM 1198 N N . THR A 1 162 ? 6.480 -3.157 -18.460 1.00 90.25 162 THR A N 1
ATOM 1199 C CA . THR A 1 162 ? 7.487 -2.312 -19.129 1.00 90.25 162 THR A CA 1
ATOM 1200 C C . THR A 1 162 ? 8.936 -2.758 -18.869 1.00 90.25 162 THR A C 1
ATOM 1202 O O . THR A 1 162 ? 9.872 -2.018 -19.158 1.00 90.25 162 THR A O 1
ATOM 1205 N N . GLY A 1 163 ? 9.149 -3.943 -18.284 1.00 87.88 163 GLY A N 1
ATOM 1206 C CA . GLY A 1 163 ? 10.473 -4.518 -18.032 1.00 87.88 163 GLY A CA 1
ATOM 1207 C C . GLY A 1 163 ? 11.141 -4.067 -16.731 1.00 87.88 163 GLY A C 1
ATOM 1208 O O . GLY A 1 163 ? 12.321 -4.350 -16.524 1.00 87.88 163 GLY A O 1
ATOM 1209 N N . VAL A 1 164 ? 10.420 -3.379 -15.839 1.00 90.81 164 VAL A N 1
ATOM 1210 C CA . VAL A 1 164 ? 10.965 -2.967 -14.539 1.00 90.81 164 VAL A CA 1
ATOM 1211 C C . VAL A 1 164 ? 11.050 -4.179 -13.596 1.00 90.81 164 VAL A C 1
ATOM 1213 O O . VAL A 1 164 ? 10.070 -4.922 -13.478 1.00 90.81 164 VAL A O 1
ATOM 1216 N N . PRO A 1 165 ? 12.175 -4.387 -12.878 1.00 91.88 165 PRO A N 1
ATOM 1217 C CA . PRO A 1 165 ? 12.273 -5.423 -11.851 1.00 91.88 165 PRO A CA 1
ATOM 1218 C C . PRO A 1 165 ? 11.164 -5.298 -10.802 1.00 91.88 165 PRO A C 1
ATOM 1220 O O . PRO A 1 165 ? 10.806 -4.193 -10.397 1.00 91.88 165 PRO A O 1
ATOM 1223 N N . ALA A 1 166 ? 10.611 -6.421 -10.345 1.00 92.12 166 ALA A N 1
ATOM 1224 C CA . ALA A 1 166 ? 9.400 -6.420 -9.526 1.00 92.12 166 ALA A CA 1
ATOM 1225 C C . ALA A 1 166 ? 9.565 -5.648 -8.202 1.00 92.12 166 ALA A C 1
ATOM 1227 O O . ALA A 1 166 ? 8.635 -4.953 -7.784 1.00 92.12 166 ALA A O 1
ATOM 1228 N N . VAL A 1 167 ? 10.746 -5.700 -7.574 1.00 94.25 167 VAL A N 1
ATOM 1229 C CA . VAL A 1 167 ? 11.020 -4.948 -6.339 1.00 94.25 167 VAL A CA 1
ATOM 1230 C C . VAL A 1 167 ? 11.019 -3.439 -6.610 1.00 94.25 167 VAL A C 1
ATOM 1232 O O . VAL A 1 167 ? 10.328 -2.689 -5.919 1.00 94.25 167 VAL A O 1
ATOM 1235 N N . ALA A 1 168 ? 11.711 -2.995 -7.665 1.00 94.38 168 ALA A N 1
ATOM 1236 C CA . ALA A 1 168 ? 11.731 -1.593 -8.090 1.00 94.38 168 ALA A CA 1
ATOM 1237 C C . ALA A 1 168 ? 10.348 -1.102 -8.557 1.00 94.38 168 ALA A C 1
ATOM 1239 O O . ALA A 1 168 ? 9.966 0.038 -8.285 1.00 94.38 168 ALA A O 1
ATOM 1240 N N . ALA A 1 169 ? 9.564 -1.966 -9.209 1.00 94.25 169 ALA A N 1
ATOM 1241 C CA . ALA A 1 169 ? 8.198 -1.680 -9.637 1.00 94.25 169 ALA A CA 1
ATOM 1242 C C . ALA A 1 169 ? 7.282 -1.397 -8.437 1.00 94.25 169 ALA A C 1
ATOM 1244 O O . ALA A 1 169 ? 6.575 -0.389 -8.418 1.00 94.25 169 ALA A O 1
ATOM 1245 N N . ASN A 1 170 ? 7.336 -2.239 -7.401 1.00 95.12 170 ASN A N 1
ATOM 1246 C CA . ASN A 1 170 ? 6.580 -2.024 -6.167 1.00 95.12 170 ASN A CA 1
ATOM 1247 C C . ASN A 1 170 ? 6.999 -0.722 -5.462 1.00 95.12 170 ASN A C 1
ATOM 1249 O O . ASN A 1 170 ? 6.144 0.078 -5.074 1.00 95.12 170 ASN A O 1
ATOM 1253 N N . ALA A 1 171 ? 8.308 -0.469 -5.354 1.00 96.25 171 ALA A N 1
ATOM 1254 C CA . ALA A 1 171 ? 8.843 0.749 -4.745 1.00 96.25 171 ALA A CA 1
ATOM 1255 C C . ALA A 1 171 ? 8.376 2.015 -5.488 1.00 96.25 171 ALA A C 1
ATOM 1257 O O . ALA A 1 171 ? 7.835 2.941 -4.886 1.00 96.25 171 ALA A O 1
ATOM 1258 N N . THR A 1 172 ? 8.516 2.022 -6.813 1.00 96.31 172 THR A N 1
ATOM 1259 C CA . THR A 1 172 ? 8.125 3.129 -7.701 1.00 96.31 172 THR A CA 1
ATOM 1260 C C . THR A 1 172 ? 6.615 3.386 -7.650 1.00 96.31 172 THR A C 1
ATOM 1262 O O . THR A 1 172 ? 6.182 4.529 -7.500 1.00 96.31 172 THR A O 1
ATOM 1265 N N . GLY A 1 173 ? 5.796 2.329 -7.694 1.00 95.75 173 GLY A N 1
ATOM 1266 C CA . GLY A 1 173 ? 4.341 2.439 -7.564 1.00 95.75 173 GLY A CA 1
ATOM 1267 C C . GLY A 1 173 ? 3.890 2.955 -6.191 1.00 95.75 173 GLY A C 1
ATOM 1268 O O . GLY A 1 173 ? 2.911 3.695 -6.105 1.00 95.75 173 GLY A O 1
ATOM 1269 N N . THR A 1 174 ? 4.625 2.619 -5.127 1.00 95.88 174 THR A N 1
ATOM 1270 C CA . THR A 1 174 ? 4.372 3.119 -3.764 1.00 95.88 174 THR A CA 1
ATOM 1271 C C . THR A 1 174 ? 4.593 4.631 -3.682 1.00 95.88 174 THR A C 1
ATOM 1273 O O . THR A 1 174 ? 3.761 5.346 -3.123 1.00 95.88 174 THR A O 1
ATOM 1276 N N . VAL A 1 175 ? 5.660 5.139 -4.311 1.00 97.00 175 VAL A N 1
ATOM 1277 C CA . VAL A 1 175 ? 5.919 6.585 -4.426 1.00 97.00 175 VAL A CA 1
ATOM 1278 C C . VAL A 1 175 ? 4.798 7.282 -5.191 1.00 97.00 175 VAL A C 1
ATOM 1280 O O . VAL A 1 175 ? 4.287 8.302 -4.730 1.00 97.00 175 VAL A O 1
ATOM 1283 N N . ALA A 1 176 ? 4.371 6.714 -6.321 1.00 96.56 176 ALA A N 1
ATOM 1284 C CA . ALA A 1 176 ? 3.339 7.310 -7.168 1.00 96.56 176 ALA A CA 1
ATOM 1285 C C . ALA A 1 176 ? 1.992 7.508 -6.447 1.00 96.56 176 ALA A C 1
ATOM 1287 O O . ALA A 1 176 ? 1.277 8.470 -6.721 1.00 96.56 176 ALA A O 1
ATOM 1288 N N . LEU A 1 177 ? 1.640 6.621 -5.511 1.00 95.06 177 LEU A N 1
ATOM 1289 C CA . LEU A 1 177 ? 0.348 6.650 -4.814 1.00 95.06 177 LEU A CA 1
ATOM 1290 C C . LEU A 1 177 ? 0.361 7.426 -3.488 1.00 95.06 177 LEU A C 1
ATOM 1292 O O . LEU A 1 177 ? -0.712 7.720 -2.952 1.00 95.06 177 LEU A O 1
ATOM 1296 N N . LEU A 1 178 ? 1.539 7.802 -2.978 1.00 95.75 178 LEU A N 1
ATOM 1297 C CA . LEU A 1 178 ? 1.690 8.511 -1.703 1.00 95.75 178 LEU A CA 1
ATOM 1298 C C . LEU A 1 178 ? 0.829 9.790 -1.600 1.00 95.75 178 LEU A C 1
ATOM 1300 O O . LEU A 1 178 ? 0.138 9.936 -0.585 1.00 95.75 178 LEU A O 1
ATOM 1304 N N . PRO A 1 179 ? 0.771 10.691 -2.607 1.00 94.75 179 PRO A N 1
ATOM 1305 C CA . PRO A 1 179 ? -0.051 11.901 -2.502 1.00 94.75 179 PRO A CA 1
ATOM 1306 C C . PRO A 1 179 ? -1.544 11.609 -2.330 1.00 94.75 179 PRO A C 1
ATOM 1308 O O . PRO A 1 179 ? -2.252 12.362 -1.660 1.00 94.75 179 PRO A O 1
ATOM 1311 N N . GLY A 1 180 ? -2.031 10.495 -2.886 1.00 91.38 180 GLY A N 1
ATOM 1312 C CA . GLY A 1 180 ? -3.415 10.051 -2.719 1.00 91.38 180 GLY A CA 1
ATOM 1313 C C . GLY A 1 180 ? -3.744 9.715 -1.263 1.00 91.38 180 GLY A C 1
ATOM 1314 O O . GLY A 1 180 ? -4.794 10.108 -0.759 1.00 91.38 180 GLY A O 1
ATOM 1315 N N . TYR A 1 181 ? -2.827 9.056 -0.550 1.00 92.81 181 TYR A N 1
ATOM 1316 C CA . TYR A 1 181 ? -3.011 8.776 0.875 1.00 92.81 181 TYR A CA 1
ATOM 1317 C C . TYR A 1 181 ? -2.917 10.037 1.732 1.00 92.81 181 TYR A C 1
ATOM 1319 O O . TYR A 1 181 ? -3.746 10.232 2.618 1.00 92.81 181 TYR A O 1
ATOM 1327 N N . VAL A 1 182 ? -1.950 10.916 1.447 1.00 94.81 182 VAL A N 1
ATOM 1328 C CA . VAL A 1 182 ? -1.782 12.183 2.178 1.00 94.81 182 VAL A CA 1
ATOM 1329 C C . VAL A 1 182 ? -3.013 13.074 2.009 1.00 94.81 182 VAL A C 1
ATOM 1331 O O . VAL A 1 182 ? -3.578 13.534 2.998 1.00 94.81 182 VAL A O 1
ATOM 1334 N N . SER A 1 183 ? -3.478 13.275 0.775 1.00 91.62 183 SER A N 1
ATOM 1335 C CA . SER A 1 183 ? -4.683 14.068 0.498 1.00 91.62 183 SER A CA 1
ATOM 1336 C C . SER A 1 183 ? -5.935 13.452 1.125 1.00 91.62 183 SER A C 1
ATOM 1338 O O . SER A 1 183 ? -6.731 14.170 1.729 1.00 91.62 183 SER A O 1
ATOM 1340 N N . GLY A 1 184 ? -6.080 12.125 1.071 1.00 89.31 184 GLY A N 1
ATOM 1341 C CA . GLY A 1 184 ? -7.154 11.412 1.755 1.00 89.31 184 GLY A CA 1
ATOM 1342 C C . GLY A 1 184 ? -7.102 11.563 3.278 1.00 89.31 184 GLY A C 1
ATOM 1343 O O . GLY A 1 184 ? -8.148 11.649 3.914 1.00 89.31 184 GLY A O 1
ATOM 1344 N N . ALA A 1 185 ? -5.915 11.616 3.884 1.00 91.94 185 ALA A N 1
ATOM 1345 C CA . ALA A 1 185 ? -5.772 11.846 5.318 1.00 91.94 185 ALA A CA 1
ATOM 1346 C C . ALA A 1 185 ? -6.172 13.287 5.664 1.00 91.94 185 ALA A C 1
ATOM 1348 O O . ALA A 1 185 ? -6.997 13.517 6.541 1.00 91.94 185 ALA A O 1
ATOM 1349 N N . LEU A 1 186 ? -5.669 14.270 4.918 1.00 91.62 186 LEU A N 1
ATOM 1350 C CA . LEU A 1 186 ? -6.018 15.676 5.131 1.00 91.62 186 LEU A CA 1
ATOM 1351 C C . LEU A 1 186 ? -7.520 15.943 4.942 1.00 91.62 186 LEU A C 1
ATOM 1353 O O . LEU A 1 186 ? -8.097 16.708 5.713 1.00 91.62 186 LEU A O 1
ATOM 1357 N N . GLY A 1 187 ? -8.157 15.286 3.968 1.00 87.00 187 GLY A N 1
ATOM 1358 C CA . GLY A 1 187 ? -9.583 15.444 3.672 1.00 87.00 187 GLY A CA 1
ATOM 1359 C C . GLY A 1 187 ? -10.523 14.945 4.773 1.00 87.00 187 GLY A C 1
ATOM 1360 O O . GLY A 1 187 ? -11.608 15.491 4.920 1.00 87.00 187 GLY A O 1
ATOM 1361 N N . PHE A 1 188 ? -10.101 13.960 5.570 1.00 85.44 188 PHE A N 1
ATOM 1362 C CA . PHE A 1 188 ? -10.892 13.396 6.673 1.00 85.44 188 PHE A CA 1
ATOM 1363 C C . PHE A 1 188 ? -10.371 13.807 8.060 1.00 85.44 188 PHE A C 1
ATOM 1365 O O . PHE A 1 188 ? -10.775 13.228 9.065 1.00 85.44 188 PHE A O 1
ATOM 1372 N N . ARG A 1 189 ? -9.461 14.787 8.148 1.00 89.00 189 ARG A N 1
ATOM 1373 C CA . ARG A 1 189 ? -8.754 15.137 9.398 1.00 89.00 189 ARG A CA 1
ATOM 1374 C C . ARG A 1 189 ? -9.673 15.511 10.565 1.00 89.00 189 ARG A C 1
ATOM 1376 O O . ARG A 1 189 ? -9.314 15.255 11.707 1.00 89.00 189 ARG A O 1
ATOM 1383 N N . SER A 1 190 ? -10.826 16.121 10.285 1.00 88.19 190 SER A N 1
ATOM 1384 C CA . SER A 1 190 ? -11.824 16.514 11.291 1.00 88.19 190 SER A CA 1
ATOM 1385 C C . SER A 1 190 ? -12.586 15.326 11.869 1.00 88.19 190 SER A C 1
ATOM 1387 O O . SER A 1 190 ? -13.081 15.401 12.987 1.00 88.19 190 SER A O 1
ATOM 1389 N N . ASP A 1 191 ? -12.658 14.233 11.113 1.00 87.06 191 ASP A N 1
ATOM 1390 C CA . ASP A 1 191 ? -13.500 13.080 11.424 1.00 87.06 191 ASP A CA 1
ATOM 1391 C C . ASP A 1 191 ? -12.683 11.951 12.074 1.00 87.06 191 ASP A C 1
ATOM 1393 O O . ASP A 1 191 ? -13.233 10.931 12.490 1.00 87.06 191 ASP A O 1
ATOM 1397 N N . MET A 1 192 ? -11.356 12.110 12.152 1.00 88.00 192 MET A N 1
ATOM 1398 C CA . MET A 1 192 ? -10.451 11.110 12.707 1.00 88.00 192 MET A CA 1
ATOM 1399 C C . MET A 1 192 ? -10.613 10.996 14.215 1.00 88.00 192 MET A C 1
ATOM 1401 O O . MET A 1 192 ? -10.318 11.918 14.972 1.00 88.00 192 MET A O 1
ATOM 1405 N N . GLN A 1 193 ? -10.984 9.801 14.650 1.00 86.19 193 GLN A N 1
ATOM 1406 C CA . GLN A 1 193 ? -11.003 9.418 16.053 1.00 86.19 193 GLN A CA 1
ATOM 1407 C C . GLN A 1 193 ? -10.257 8.103 16.184 1.00 86.19 193 GLN A C 1
ATOM 1409 O O . GLN A 1 193 ? -10.486 7.193 15.387 1.00 86.19 193 GLN A O 1
ATOM 1414 N N . ALA A 1 194 ? -9.347 8.014 17.153 1.00 83.81 194 ALA A N 1
ATOM 1415 C CA . ALA A 1 194 ? -8.576 6.798 17.369 1.00 83.81 194 ALA A CA 1
ATOM 1416 C C . ALA A 1 194 ? -9.506 5.615 17.699 1.00 83.81 194 ALA A C 1
ATOM 1418 O O . ALA A 1 194 ? -10.521 5.815 18.372 1.00 83.81 194 ALA A O 1
ATOM 1419 N N . PRO A 1 195 ? -9.174 4.385 17.265 1.00 83.62 195 PRO A N 1
ATOM 1420 C CA . PRO A 1 195 ? -9.927 3.206 17.669 1.00 83.62 195 PRO A CA 1
ATOM 1421 C C . PRO A 1 195 ? -9.921 3.037 19.195 1.00 83.62 195 PRO A C 1
ATOM 1423 O O . PRO A 1 195 ? -8.928 3.396 19.841 1.00 83.62 195 PRO A O 1
ATOM 1426 N N . PRO A 1 196 ? -10.966 2.425 19.777 1.00 80.81 196 PRO A N 1
ATOM 1427 C CA . PRO A 1 196 ? -10.992 2.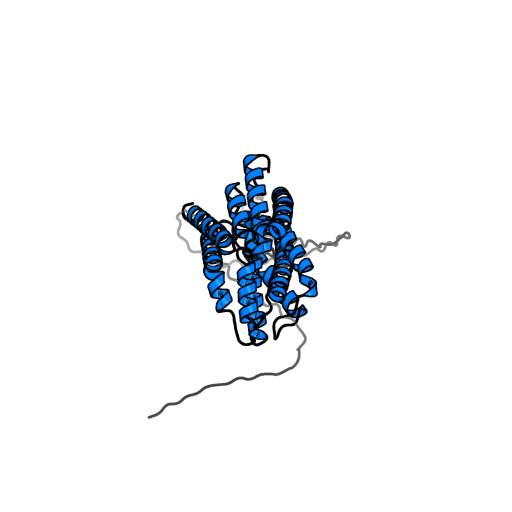090 21.195 1.00 80.81 196 PRO A CA 1
ATOM 1428 C C . PRO A 1 196 ? -9.707 1.374 21.644 1.00 80.81 196 PRO A C 1
ATOM 1430 O O . PRO A 1 196 ? -9.247 0.418 21.018 1.00 80.81 196 PRO A O 1
ATOM 1433 N N . GLY A 1 197 ? -9.103 1.854 22.733 1.00 79.31 197 GLY A N 1
ATOM 1434 C CA . GLY A 1 197 ? -7.883 1.268 23.299 1.00 79.31 197 GLY A CA 1
ATOM 1435 C C . GLY A 1 197 ? -6.569 1.670 22.614 1.00 79.31 197 GLY A C 1
ATOM 1436 O O . GLY A 1 197 ? -5.518 1.163 23.007 1.00 79.31 197 GLY A O 1
ATOM 1437 N N . LEU A 1 198 ? -6.593 2.580 21.633 1.00 88.50 198 LEU A N 1
ATOM 1438 C CA . LEU A 1 198 ? -5.396 3.172 21.029 1.00 88.50 198 LEU A CA 1
ATOM 1439 C C . LEU A 1 198 ? -5.436 4.700 21.103 1.00 88.50 198 LEU A C 1
ATOM 1441 O O . LEU A 1 198 ? -6.481 5.321 20.946 1.00 88.50 198 LEU A O 1
ATOM 1445 N N . SER A 1 199 ? -4.269 5.319 21.283 1.00 92.81 199 SER A N 1
ATOM 1446 C CA . SER A 1 199 ? -4.102 6.758 21.061 1.00 92.81 199 SER A CA 1
ATOM 1447 C C . SER A 1 199 ? -3.684 7.029 19.612 1.00 92.81 199 SER A C 1
ATOM 1449 O O . SER A 1 199 ? -3.071 6.172 18.967 1.00 92.81 199 SER A O 1
ATOM 1451 N N . MET A 1 200 ? -3.936 8.244 19.110 1.00 94.31 200 MET A N 1
ATOM 1452 C CA . MET A 1 200 ? -3.445 8.662 17.787 1.00 94.31 200 MET A CA 1
ATOM 1453 C C . MET A 1 200 ? -1.914 8.582 17.687 1.00 94.31 200 MET A C 1
ATOM 1455 O O . MET A 1 200 ? -1.386 8.164 16.658 1.00 94.31 200 MET A O 1
ATOM 1459 N N . GLY A 1 201 ? -1.196 8.916 18.767 1.00 95.69 201 GLY A N 1
ATOM 1460 C CA . GLY A 1 201 ? 0.266 8.834 18.816 1.00 95.69 201 GLY A CA 1
ATOM 1461 C C . GLY A 1 201 ? 0.781 7.397 18.726 1.00 95.69 201 GLY A C 1
ATOM 1462 O O . GLY A 1 201 ? 1.692 7.114 17.951 1.00 95.69 201 GLY A O 1
ATOM 1463 N N . THR A 1 202 ? 0.156 6.464 19.453 1.00 95.31 202 THR A N 1
ATOM 1464 C CA . THR A 1 202 ? 0.486 5.032 19.370 1.00 95.31 202 THR A CA 1
ATOM 1465 C C . THR A 1 202 ? 0.202 4.488 17.975 1.00 95.31 202 THR A C 1
ATOM 1467 O O . THR A 1 202 ? 1.043 3.793 17.411 1.00 95.31 202 THR A O 1
ATOM 1470 N N . LEU A 1 203 ? -0.951 4.833 17.394 1.00 95.81 203 LEU A N 1
ATOM 1471 C CA . LEU A 1 203 ? -1.311 4.417 16.041 1.00 95.81 203 LEU A CA 1
ATOM 1472 C C . LEU A 1 203 ? -0.268 4.896 15.022 1.00 95.81 203 LEU A C 1
ATOM 1474 O O . LEU A 1 203 ? 0.193 4.102 14.201 1.00 95.81 203 LEU A O 1
ATOM 1478 N N . ALA A 1 204 ? 0.148 6.162 15.108 1.00 97.31 204 ALA A N 1
ATOM 1479 C CA . ALA A 1 204 ? 1.164 6.728 14.230 1.00 97.31 204 ALA A CA 1
ATOM 1480 C C . ALA A 1 204 ? 2.528 6.042 14.401 1.00 97.31 204 ALA A C 1
ATOM 1482 O O . ALA A 1 204 ? 3.125 5.614 13.414 1.00 97.31 204 ALA A O 1
ATOM 1483 N N . ALA A 1 205 ? 2.992 5.872 15.643 1.00 97.88 205 ALA A N 1
ATOM 1484 C CA . ALA A 1 205 ? 4.272 5.235 15.941 1.00 97.88 205 ALA A CA 1
ATOM 1485 C C . ALA A 1 205 ? 4.328 3.783 15.441 1.00 97.88 205 ALA A C 1
ATOM 1487 O O . ALA A 1 205 ? 5.295 3.386 14.794 1.00 97.88 205 ALA A O 1
ATOM 1488 N N . VAL A 1 206 ? 3.271 3.001 15.684 1.00 97.50 206 VAL A N 1
ATOM 1489 C CA . VAL A 1 206 ? 3.184 1.602 15.239 1.00 97.50 206 VAL A CA 1
ATOM 1490 C C . VAL A 1 206 ? 3.100 1.513 13.714 1.00 97.50 206 VAL A C 1
ATOM 1492 O O . VAL A 1 206 ? 3.737 0.643 13.124 1.00 97.50 206 VAL A O 1
ATOM 1495 N N . SER A 1 207 ? 2.377 2.430 13.065 1.00 98.06 207 SER A N 1
ATOM 1496 C CA . SER A 1 207 ? 2.282 2.481 11.599 1.00 98.06 207 SER A CA 1
ATOM 1497 C C . SER A 1 207 ? 3.627 2.805 10.949 1.00 98.06 207 SER A C 1
ATOM 1499 O O . SER A 1 207 ? 4.006 2.165 9.971 1.00 98.06 207 SER A O 1
ATOM 1501 N N . LEU A 1 208 ? 4.376 3.758 11.514 1.00 98.56 208 LEU A N 1
ATOM 1502 C CA . LEU A 1 208 ? 5.722 4.103 11.052 1.00 98.56 208 LEU A CA 1
ATOM 1503 C C . LEU A 1 208 ? 6.708 2.951 11.280 1.00 98.56 208 LEU A C 1
ATOM 1505 O O . LEU A 1 208 ? 7.458 2.597 10.373 1.00 98.56 208 LEU A O 1
ATOM 1509 N N . ALA A 1 209 ? 6.682 2.329 12.461 1.00 98.50 209 ALA A N 1
ATOM 1510 C CA . ALA A 1 209 ? 7.541 1.191 12.773 1.00 98.50 209 ALA A CA 1
ATOM 1511 C C . ALA A 1 209 ? 7.249 -0.005 11.855 1.00 98.50 209 ALA A C 1
ATOM 1513 O O . ALA A 1 209 ? 8.164 -0.558 11.249 1.00 98.50 209 ALA A O 1
ATOM 1514 N N . GLY A 1 210 ? 5.974 -0.371 11.700 1.00 98.44 210 GLY A N 1
ATOM 1515 C CA . GLY A 1 210 ? 5.557 -1.449 10.810 1.00 98.44 210 GLY A CA 1
ATOM 1516 C C . GLY A 1 210 ? 5.901 -1.156 9.353 1.00 98.44 210 GLY A C 1
ATOM 1517 O O . GLY A 1 210 ? 6.504 -2.001 8.699 1.00 98.44 210 GLY A O 1
ATOM 1518 N N . GLY A 1 211 ? 5.616 0.057 8.869 1.00 98.44 211 GLY A N 1
ATOM 1519 C CA . GLY A 1 211 ? 5.967 0.483 7.514 1.00 98.44 211 GLY A CA 1
ATOM 1520 C C . GLY A 1 211 ? 7.470 0.394 7.237 1.00 98.44 211 GLY A C 1
ATOM 1521 O O . GLY A 1 211 ? 7.870 -0.143 6.206 1.00 98.44 211 GLY A O 1
ATOM 1522 N N . ALA A 1 212 ? 8.308 0.834 8.181 1.00 98.44 212 ALA A N 1
ATOM 1523 C CA . ALA A 1 212 ? 9.763 0.725 8.075 1.00 98.44 212 ALA A CA 1
ATOM 1524 C C . ALA A 1 212 ? 10.243 -0.734 8.053 1.00 98.44 212 ALA A C 1
ATOM 1526 O O . ALA A 1 212 ? 11.098 -1.085 7.240 1.00 98.44 212 ALA A O 1
ATOM 1527 N N . ILE A 1 213 ? 9.681 -1.595 8.910 1.00 98.56 213 ILE A N 1
ATOM 1528 C CA . ILE A 1 213 ? 9.997 -3.031 8.938 1.00 98.56 213 ILE A CA 1
ATOM 1529 C C . ILE A 1 213 ? 9.602 -3.686 7.611 1.00 98.56 213 ILE A C 1
ATOM 1531 O O . ILE A 1 213 ? 10.420 -4.375 7.009 1.00 98.56 213 ILE A O 1
ATOM 1535 N N . GLY A 1 214 ? 8.381 -3.444 7.128 1.00 97.94 214 GLY A N 1
ATOM 1536 C CA . GLY A 1 214 ? 7.896 -3.965 5.850 1.00 97.94 214 GLY A CA 1
ATOM 1537 C C . GLY A 1 214 ? 8.758 -3.521 4.670 1.00 97.94 214 GLY A C 1
ATOM 1538 O O . GLY A 1 214 ? 9.152 -4.338 3.839 1.00 97.94 214 GLY A O 1
ATOM 1539 N N . ALA A 1 215 ? 9.126 -2.240 4.636 1.00 97.88 215 ALA A N 1
ATOM 1540 C CA . ALA A 1 215 ? 9.971 -1.700 3.580 1.00 97.88 215 ALA A CA 1
ATOM 1541 C C . ALA A 1 215 ? 11.393 -2.267 3.640 1.00 97.88 215 ALA A C 1
ATOM 1543 O O . ALA A 1 215 ? 11.960 -2.629 2.610 1.00 97.88 215 ALA A O 1
ATOM 1544 N N . GLY A 1 216 ? 11.947 -2.421 4.845 1.00 97.44 216 GLY A N 1
ATOM 1545 C CA . GLY A 1 216 ? 13.224 -3.094 5.066 1.00 97.44 216 GLY A CA 1
ATOM 1546 C C . GLY A 1 216 ? 13.196 -4.557 4.620 1.00 97.44 216 GLY A C 1
ATOM 1547 O O . GLY A 1 216 ? 14.128 -5.007 3.960 1.00 97.44 216 GLY A O 1
ATOM 1548 N N . LEU A 1 217 ? 12.112 -5.289 4.899 1.00 97.19 217 LEU A N 1
ATOM 1549 C CA . LEU A 1 217 ? 11.925 -6.655 4.402 1.00 97.19 217 LEU A CA 1
ATOM 1550 C C . LEU A 1 217 ? 11.929 -6.703 2.872 1.00 97.19 217 LEU A C 1
ATOM 1552 O O . LEU A 1 217 ? 12.527 -7.615 2.303 1.00 97.19 217 LEU A O 1
ATOM 1556 N N . LEU A 1 218 ? 11.323 -5.719 2.200 1.00 95.44 218 LEU A N 1
ATOM 1557 C CA . LEU A 1 218 ? 11.377 -5.637 0.742 1.00 95.44 218 LEU A CA 1
ATOM 1558 C C . LEU A 1 218 ? 12.807 -5.377 0.242 1.00 95.44 218 LEU A C 1
ATOM 1560 O O . LEU A 1 218 ? 13.234 -6.063 -0.678 1.00 95.44 218 LEU A O 1
ATOM 1564 N N . LEU A 1 219 ? 13.571 -4.470 0.871 1.00 93.19 219 LEU A N 1
ATOM 1565 C CA . LEU A 1 219 ? 14.984 -4.231 0.517 1.00 93.19 219 LEU A CA 1
ATOM 1566 C C . LEU A 1 219 ? 15.851 -5.490 0.649 1.00 93.19 219 LEU A C 1
ATOM 1568 O O . LEU A 1 219 ? 16.806 -5.674 -0.102 1.00 93.19 219 LEU A O 1
ATOM 1572 N N . LEU A 1 220 ? 15.532 -6.344 1.621 1.00 93.56 220 LEU A N 1
ATOM 1573 C CA . LEU A 1 220 ? 16.220 -7.614 1.849 1.00 93.56 220 LEU A CA 1
ATOM 1574 C C . LEU A 1 220 ? 15.700 -8.742 0.942 1.00 93.56 220 LEU A C 1
ATOM 1576 O O . LEU A 1 220 ? 16.329 -9.797 0.854 1.00 93.56 220 LEU A O 1
ATOM 1580 N N . THR A 1 221 ? 14.565 -8.541 0.267 1.00 91.62 221 THR A N 1
ATOM 1581 C CA . THR A 1 221 ? 13.988 -9.518 -0.656 1.00 91.62 221 THR A CA 1
ATOM 1582 C C . THR A 1 221 ? 14.615 -9.342 -2.036 1.00 91.62 221 THR A C 1
ATOM 1584 O O . THR A 1 221 ? 14.456 -8.310 -2.677 1.00 91.62 221 THR A O 1
ATOM 1587 N N . GLY A 1 222 ? 15.306 -10.369 -2.533 1.00 87.38 222 GLY A N 1
ATOM 1588 C CA . GLY A 1 222 ? 15.818 -10.358 -3.905 1.00 87.38 222 GLY A CA 1
ATOM 1589 C C . GLY A 1 222 ? 14.694 -10.384 -4.951 1.00 87.38 222 GLY A C 1
ATOM 1590 O O . GLY A 1 222 ? 13.644 -10.989 -4.722 1.00 87.38 222 GLY A O 1
ATOM 1591 N N . ASP A 1 223 ? 14.938 -9.800 -6.129 1.00 87.50 223 ASP A N 1
ATOM 1592 C CA . ASP A 1 223 ? 13.954 -9.707 -7.222 1.00 87.50 223 ASP A CA 1
ATOM 1593 C C . ASP A 1 223 ? 13.337 -11.054 -7.618 1.00 87.50 223 ASP A C 1
ATOM 1595 O O . ASP A 1 223 ? 12.136 -11.127 -7.861 1.00 87.50 223 ASP A O 1
ATOM 1599 N N . GLY A 1 224 ? 14.125 -12.135 -7.652 1.00 87.94 224 GLY A N 1
ATOM 1600 C CA . GLY A 1 224 ? 13.621 -13.474 -7.988 1.00 87.94 224 GLY A CA 1
ATOM 1601 C C . GLY A 1 224 ? 12.624 -14.014 -6.958 1.00 87.94 224 GLY A C 1
ATOM 1602 O O . GLY A 1 224 ? 11.567 -14.539 -7.321 1.00 87.94 224 GLY A O 1
ATOM 1603 N N . THR A 1 225 ? 12.921 -13.826 -5.669 1.00 92.75 225 THR A N 1
ATOM 1604 C CA . THR A 1 225 ? 12.018 -14.208 -4.576 1.00 92.75 225 THR A CA 1
ATOM 1605 C C . THR A 1 225 ? 10.753 -13.365 -4.621 1.00 92.75 225 THR A C 1
ATOM 1607 O O . THR A 1 225 ? 9.656 -13.915 -4.600 1.00 92.75 225 THR A O 1
ATOM 1610 N N . PHE A 1 226 ? 10.885 -12.041 -4.748 1.00 92.50 226 PHE A N 1
ATOM 1611 C CA . PHE A 1 226 ? 9.723 -11.160 -4.810 1.00 92.50 226 PHE A CA 1
ATOM 1612 C C . PHE A 1 226 ? 8.853 -11.460 -6.034 1.00 92.50 226 PHE A C 1
ATOM 1614 O O . PHE A 1 226 ? 7.646 -11.606 -5.891 1.00 92.50 226 PHE A O 1
ATOM 1621 N N . ARG A 1 227 ? 9.448 -11.660 -7.218 1.00 90.38 227 ARG A N 1
ATOM 1622 C CA . ARG A 1 227 ? 8.723 -12.052 -8.439 1.00 90.38 227 ARG A CA 1
ATOM 1623 C C . ARG A 1 227 ? 7.920 -13.337 -8.243 1.00 90.38 227 ARG A C 1
ATOM 1625 O O . ARG A 1 227 ? 6.792 -13.403 -8.715 1.00 90.38 227 ARG A O 1
ATOM 1632 N N . SER A 1 228 ? 8.462 -14.313 -7.517 1.00 90.81 228 SER A N 1
ATOM 1633 C CA . SER A 1 228 ? 7.751 -15.556 -7.187 1.00 90.81 228 SER A CA 1
ATOM 1634 C C . SER A 1 228 ? 6.607 -15.337 -6.188 1.00 90.81 228 SER A C 1
ATOM 1636 O O . SER A 1 228 ? 5.627 -16.076 -6.204 1.00 90.81 228 SER A O 1
ATOM 1638 N N . LEU A 1 229 ? 6.704 -14.316 -5.328 1.00 92.12 229 LEU A N 1
ATOM 1639 C CA . LEU A 1 229 ? 5.657 -13.931 -4.377 1.00 92.12 229 LEU A CA 1
ATOM 1640 C C . LEU A 1 229 ? 4.548 -13.084 -5.014 1.00 92.12 229 LEU A C 1
ATOM 1642 O O . LEU A 1 229 ? 3.404 -13.176 -4.576 1.00 92.12 229 LEU A O 1
ATOM 1646 N N . VAL A 1 230 ? 4.848 -12.280 -6.042 1.00 90.12 230 VAL A N 1
ATOM 1647 C CA . VAL A 1 230 ? 3.885 -11.364 -6.684 1.00 90.12 230 VAL A CA 1
ATOM 1648 C C . VAL A 1 230 ? 2.560 -12.039 -7.077 1.00 90.12 230 VAL A C 1
ATOM 1650 O O . VAL A 1 230 ? 1.526 -11.490 -6.696 1.00 90.12 230 VAL A O 1
ATOM 1653 N N . PRO A 1 231 ? 2.520 -13.202 -7.765 1.00 91.06 231 PRO A N 1
ATOM 1654 C CA . PRO A 1 231 ? 1.253 -13.852 -8.105 1.00 91.06 231 PRO A CA 1
ATOM 1655 C C . PRO A 1 231 ? 0.405 -14.168 -6.865 1.00 91.06 231 PRO A C 1
ATOM 1657 O O . PRO A 1 231 ? -0.799 -13.921 -6.854 1.00 91.06 231 PRO A O 1
ATOM 1660 N N . TRP A 1 232 ? 1.033 -14.644 -5.786 1.00 93.00 232 TRP A N 1
ATOM 1661 C CA . TRP A 1 232 ? 0.354 -14.947 -4.523 1.00 93.00 232 TRP A CA 1
ATOM 1662 C C . TRP A 1 232 ? -0.138 -13.690 -3.810 1.00 93.00 232 TRP A C 1
ATOM 1664 O O . TRP A 1 232 ? -1.243 -13.683 -3.273 1.00 93.00 232 TRP A O 1
ATOM 1674 N N . LEU A 1 233 ? 0.655 -12.618 -3.831 1.00 90.75 233 LEU A N 1
ATOM 1675 C CA . LEU A 1 233 ? 0.285 -11.325 -3.261 1.00 90.75 233 LEU A CA 1
ATOM 1676 C C . LEU A 1 233 ? -0.898 -10.704 -4.019 1.00 90.75 233 LEU A C 1
ATOM 1678 O O . LEU A 1 233 ? -1.853 -10.241 -3.395 1.00 90.75 233 LEU A O 1
ATOM 1682 N N . LEU A 1 234 ? -0.879 -10.756 -5.355 1.00 89.50 234 LEU A N 1
ATOM 1683 C CA . LEU A 1 234 ? -1.987 -10.309 -6.201 1.00 89.50 234 LEU A CA 1
ATOM 1684 C C . LEU A 1 234 ? -3.238 -11.162 -5.983 1.00 89.50 234 LEU A C 1
ATOM 1686 O O . LEU A 1 234 ? -4.324 -10.599 -5.844 1.00 89.50 234 LEU A O 1
ATOM 1690 N N . LEU A 1 235 ? -3.101 -12.488 -5.877 1.00 91.69 235 LEU A N 1
ATOM 1691 C CA . LEU A 1 235 ? -4.218 -13.386 -5.588 1.00 91.69 235 LEU A CA 1
ATOM 1692 C C . LEU A 1 235 ? -4.836 -13.081 -4.223 1.00 91.69 235 LEU A C 1
ATOM 1694 O O . LEU A 1 235 ? -6.042 -12.859 -4.133 1.00 91.69 235 LEU A O 1
ATOM 1698 N N . ALA A 1 236 ? -4.019 -13.035 -3.169 1.00 90.06 236 ALA A N 1
ATOM 1699 C CA . ALA A 1 236 ? -4.472 -12.777 -1.806 1.00 90.06 236 ALA A CA 1
ATOM 1700 C C . ALA A 1 236 ? -5.213 -11.443 -1.721 1.00 90.06 236 ALA A C 1
ATOM 1702 O O . ALA A 1 236 ? -6.308 -11.354 -1.165 1.00 90.06 236 ALA A O 1
ATOM 1703 N N . ALA A 1 237 ? -4.649 -10.412 -2.338 1.00 87.56 237 ALA A N 1
ATOM 1704 C CA . ALA A 1 237 ? -5.241 -9.098 -2.315 1.00 87.56 237 ALA A CA 1
ATOM 1705 C C . ALA A 1 237 ? -6.515 -9.048 -3.207 1.00 87.56 237 ALA A C 1
ATOM 1707 O O . ALA A 1 237 ? -7.491 -8.398 -2.828 1.00 87.56 237 ALA A O 1
ATOM 1708 N N . THR A 1 238 ? -6.577 -9.783 -4.326 1.00 89.44 238 THR A N 1
ATOM 1709 C CA . THR A 1 238 ? -7.787 -9.920 -5.167 1.00 89.44 238 THR A CA 1
ATOM 1710 C C . THR A 1 238 ? -8.917 -10.615 -4.408 1.00 89.44 238 THR A C 1
ATOM 1712 O O . THR A 1 238 ? -10.048 -10.128 -4.393 1.00 89.44 238 THR A O 1
ATOM 1715 N N . VAL A 1 239 ? -8.609 -11.720 -3.722 1.00 90.75 239 VAL A N 1
ATOM 1716 C CA . VAL A 1 239 ? -9.550 -12.444 -2.855 1.00 90.75 239 VAL A CA 1
ATOM 1717 C C . VAL A 1 239 ? -10.042 -11.535 -1.736 1.00 90.75 239 VAL A C 1
ATOM 1719 O O . VAL A 1 239 ? -11.243 -11.481 -1.480 1.00 90.75 239 VAL A O 1
ATOM 1722 N N . LEU A 1 240 ? -9.147 -10.770 -1.110 1.00 86.19 240 LEU A N 1
ATOM 1723 C CA . LEU A 1 240 ? -9.519 -9.803 -0.084 1.00 86.19 240 LEU A CA 1
ATOM 1724 C C . LEU A 1 240 ? -10.476 -8.735 -0.635 1.00 86.19 240 LEU A C 1
ATOM 1726 O O . LEU A 1 240 ? -11.492 -8.445 -0.007 1.00 86.19 240 LEU A O 1
ATOM 1730 N N . PHE A 1 241 ? -10.195 -8.187 -1.820 1.00 84.00 241 PHE A N 1
ATOM 1731 C CA . PHE A 1 241 ? -11.062 -7.214 -2.491 1.00 84.00 241 PHE A CA 1
ATOM 1732 C C . PHE A 1 241 ? -12.443 -7.795 -2.822 1.00 84.00 241 PHE A C 1
ATOM 1734 O O . PHE A 1 241 ? -13.465 -7.138 -2.603 1.00 84.00 241 PHE A O 1
ATOM 1741 N N . ALA A 1 242 ? -12.492 -9.039 -3.304 1.00 88.81 242 ALA A N 1
ATOM 1742 C CA . ALA A 1 242 ? -13.733 -9.756 -3.583 1.00 88.81 242 ALA A CA 1
ATOM 1743 C C . ALA A 1 242 ? -14.533 -10.050 -2.301 1.00 88.81 242 ALA A C 1
ATOM 1745 O O . ALA A 1 242 ? -15.756 -9.895 -2.270 1.00 88.81 242 ALA A O 1
ATOM 1746 N N . ALA A 1 243 ? -13.849 -10.441 -1.225 1.00 88.94 243 ALA A N 1
ATOM 1747 C CA . ALA A 1 243 ? -14.446 -10.757 0.068 1.00 88.94 243 ALA A CA 1
ATOM 1748 C C . ALA A 1 243 ? -14.778 -9.515 0.910 1.00 88.94 243 ALA A C 1
ATOM 1750 O O . ALA A 1 243 ? -15.506 -9.637 1.896 1.00 88.94 243 ALA A O 1
ATOM 1751 N N . ALA A 1 244 ? -14.304 -8.330 0.515 1.00 85.50 244 ALA A N 1
ATOM 1752 C CA . ALA A 1 244 ? -14.401 -7.099 1.290 1.00 85.50 244 ALA A CA 1
ATOM 1753 C C . ALA A 1 244 ? -15.800 -6.811 1.858 1.00 85.50 244 ALA A C 1
ATOM 1755 O O . ALA A 1 244 ? -15.878 -6.539 3.050 1.00 85.50 244 ALA A O 1
ATOM 1756 N N . PRO A 1 245 ? -16.920 -6.940 1.112 1.00 84.88 245 PRO A N 1
ATOM 1757 C CA . PRO A 1 245 ? -18.252 -6.695 1.676 1.00 84.88 245 PRO A CA 1
ATOM 1758 C C . PRO A 1 245 ? -18.586 -7.626 2.839 1.00 84.88 245 PRO A C 1
ATOM 1760 O O . PRO A 1 245 ? -19.098 -7.179 3.858 1.00 84.88 245 PRO A O 1
ATOM 1763 N N . ARG A 1 246 ? -18.253 -8.915 2.704 1.00 87.00 246 ARG A N 1
ATOM 1764 C CA . ARG A 1 246 ? -18.514 -9.926 3.735 1.00 87.00 246 ARG A CA 1
ATOM 1765 C C . ARG A 1 246 ? -17.607 -9.728 4.942 1.00 87.00 246 ARG A C 1
ATOM 1767 O O . ARG A 1 246 ? -18.042 -9.944 6.066 1.00 87.00 246 ARG A O 1
ATOM 1774 N N . ILE A 1 247 ? -16.358 -9.322 4.706 1.00 83.75 247 ILE A N 1
ATOM 1775 C CA . ILE A 1 247 ? -15.417 -8.979 5.773 1.00 83.75 247 ILE A CA 1
ATOM 1776 C C . ILE A 1 247 ? -15.940 -7.761 6.529 1.00 83.75 247 ILE A C 1
ATOM 1778 O O . ILE A 1 247 ? -16.052 -7.835 7.739 1.00 83.75 247 ILE A O 1
ATOM 1782 N N . MET A 1 248 ? -16.339 -6.691 5.836 1.00 80.75 248 MET A N 1
ATOM 1783 C CA . MET A 1 248 ? -16.888 -5.477 6.454 1.00 80.75 248 MET A CA 1
ATOM 1784 C C . MET A 1 248 ? -18.161 -5.753 7.254 1.00 80.75 248 MET A C 1
ATOM 1786 O O . MET A 1 248 ? -18.266 -5.291 8.380 1.00 80.75 248 MET A O 1
ATOM 1790 N N . GLN A 1 249 ? -19.082 -6.560 6.721 1.00 82.75 249 GLN A N 1
ATOM 1791 C CA . GLN A 1 249 ? -20.309 -6.954 7.427 1.00 82.75 249 GLN A CA 1
ATOM 1792 C C . GLN A 1 249 ? -20.041 -7.771 8.696 1.00 82.75 249 GLN A C 1
ATOM 1794 O O . GLN A 1 249 ? -20.829 -7.731 9.634 1.00 82.75 249 GLN A O 1
ATOM 1799 N N . ARG A 1 250 ? -18.951 -8.547 8.721 1.00 80.94 250 ARG A N 1
ATOM 1800 C CA . ARG A 1 250 ? -18.563 -9.371 9.875 1.00 80.94 250 ARG A CA 1
ATOM 1801 C C . ARG A 1 250 ? -17.556 -8.686 10.792 1.00 80.94 250 ARG A C 1
ATOM 1803 O O . ARG A 1 250 ? -17.358 -9.152 11.909 1.00 80.94 250 ARG A O 1
ATOM 1810 N N . ALA A 1 251 ? -16.918 -7.607 10.345 1.00 75.94 251 ALA A N 1
ATOM 1811 C CA . ALA A 1 251 ? -15.896 -6.865 11.074 1.00 75.94 251 ALA A CA 1
ATOM 1812 C C . ALA A 1 251 ? -16.521 -5.955 12.140 1.00 75.94 251 ALA A C 1
ATOM 1814 O O . ALA A 1 251 ? -16.145 -4.800 12.272 1.00 75.94 251 ALA A O 1
ATOM 1815 N N . HIS A 1 252 ? -17.466 -6.479 12.913 1.00 76.75 252 HIS A N 1
ATOM 1816 C CA . HIS A 1 252 ? -18.026 -5.822 14.082 1.00 76.75 252 HIS A CA 1
ATOM 1817 C C . HIS A 1 252 ? -17.577 -6.611 15.306 1.00 76.75 252 HIS A C 1
ATOM 1819 O O . HIS A 1 252 ? -18.208 -7.584 15.715 1.00 76.75 252 HIS A O 1
ATOM 1825 N N . GLY A 1 253 ? -16.409 -6.236 15.823 1.00 69.31 253 GLY A N 1
ATOM 1826 C CA . GLY A 1 253 ? -15.837 -6.832 17.023 1.00 69.31 253 GLY A CA 1
ATOM 1827 C C . GLY A 1 253 ? -16.185 -6.028 18.271 1.00 69.31 253 GLY A C 1
ATOM 1828 O O . GLY A 1 253 ? -16.340 -4.808 18.215 1.00 69.31 253 GLY A O 1
ATOM 1829 N N . ALA A 1 254 ? -16.246 -6.706 19.419 1.00 70.38 254 ALA A N 1
ATOM 1830 C CA . ALA A 1 254 ? -16.112 -6.016 20.697 1.00 70.38 254 ALA A CA 1
ATOM 1831 C C . ALA A 1 254 ? -14.737 -5.315 20.755 1.00 70.38 254 ALA A C 1
ATOM 1833 O O . ALA A 1 254 ? -13.778 -5.848 20.183 1.00 70.38 254 ALA A O 1
ATOM 1834 N N . PRO A 1 255 ? -14.612 -4.170 21.455 1.00 75.75 255 PRO A N 1
ATOM 1835 C CA . PRO A 1 255 ? -13.353 -3.444 21.578 1.00 75.75 255 PRO A CA 1
ATOM 1836 C C . PRO A 1 255 ? -12.188 -4.379 21.919 1.00 75.75 255 PRO A C 1
ATOM 1838 O O . PRO A 1 255 ? -12.204 -5.098 22.924 1.00 75.75 255 PRO A O 1
ATOM 1841 N N . ALA A 1 256 ? -11.176 -4.403 21.055 1.00 78.56 256 ALA A N 1
ATOM 1842 C CA . ALA A 1 256 ? -9.987 -5.201 21.298 1.00 78.56 256 ALA A CA 1
ATOM 1843 C C . ALA A 1 256 ? -9.140 -4.554 22.406 1.00 78.56 256 ALA A C 1
ATOM 1845 O O . ALA A 1 256 ? -9.032 -3.333 22.507 1.00 78.56 256 ALA A O 1
ATOM 1846 N N . GLY A 1 257 ? -8.504 -5.382 23.239 1.00 85.81 257 GLY A N 1
ATOM 1847 C CA . GLY A 1 257 ? -7.557 -4.880 24.238 1.00 85.81 257 GLY A CA 1
ATOM 1848 C C . GLY A 1 257 ? -6.334 -4.218 23.574 1.00 85.81 257 GLY A C 1
ATOM 1849 O O . GLY A 1 257 ? -5.942 -4.659 22.489 1.00 85.81 257 GLY A O 1
ATOM 1850 N N . PRO A 1 258 ? -5.665 -3.245 24.227 1.00 87.56 258 PRO A N 1
ATOM 1851 C CA . PRO A 1 258 ? -4.610 -2.428 23.612 1.00 87.56 258 PRO A CA 1
ATOM 1852 C C . PRO A 1 258 ? -3.503 -3.231 22.915 1.00 87.56 258 PRO A C 1
ATOM 1854 O O . PRO A 1 258 ? -3.093 -2.899 21.806 1.00 87.56 258 PRO A O 1
ATOM 1857 N N . ALA A 1 259 ? -3.059 -4.340 23.519 1.00 90.38 259 ALA A N 1
ATOM 1858 C CA . ALA A 1 259 ? -2.028 -5.204 22.943 1.00 90.38 259 ALA A CA 1
ATOM 1859 C C . ALA A 1 259 ? -2.457 -5.857 21.616 1.00 90.38 259 ALA A C 1
ATOM 1861 O O . ALA A 1 259 ? -1.667 -5.918 20.675 1.00 90.38 259 ALA A O 1
ATOM 1862 N N . ARG A 1 260 ? -3.717 -6.308 21.515 1.00 90.12 260 ARG A N 1
ATOM 1863 C CA . ARG A 1 260 ? -4.266 -6.886 20.276 1.00 90.12 260 ARG A CA 1
ATOM 1864 C C . ARG A 1 260 ? -4.404 -5.819 19.193 1.00 90.12 260 ARG A C 1
ATOM 1866 O O . ARG A 1 260 ? -4.065 -6.084 18.044 1.00 90.12 260 ARG A O 1
ATOM 1873 N N . SER A 1 261 ? -4.824 -4.612 19.571 1.00 91.56 261 SER A N 1
ATOM 1874 C CA . SER A 1 261 ? -4.934 -3.472 18.659 1.00 91.56 261 SER A CA 1
ATOM 1875 C C . SER A 1 261 ? -3.572 -3.068 18.090 1.00 91.56 261 SER A C 1
ATOM 1877 O O . SER A 1 261 ? -3.428 -2.938 16.876 1.00 91.56 261 SER A O 1
ATOM 1879 N N . VAL A 1 262 ? -2.544 -2.956 18.941 1.00 94.56 262 VAL A N 1
ATOM 1880 C CA . VAL A 1 262 ? -1.162 -2.683 18.509 1.00 94.56 262 VAL A CA 1
ATOM 1881 C C . VAL A 1 262 ? -0.642 -3.785 17.589 1.00 94.56 262 VAL A C 1
ATOM 1883 O O . VAL A 1 262 ? -0.105 -3.476 16.528 1.00 94.56 262 VAL A O 1
ATOM 1886 N N . ALA A 1 263 ? -0.822 -5.058 17.951 1.00 94.88 263 ALA A N 1
ATOM 1887 C CA . ALA A 1 263 ? -0.362 -6.180 17.135 1.00 94.88 263 ALA A CA 1
ATOM 1888 C C . ALA A 1 263 ? -1.040 -6.212 15.754 1.00 94.88 263 ALA A C 1
ATOM 1890 O O . ALA A 1 263 ? -0.366 -6.417 14.746 1.00 94.88 263 ALA A O 1
ATOM 1891 N N . GLY A 1 264 ? -2.351 -5.956 15.697 1.00 94.31 264 GLY A N 1
ATOM 1892 C CA . GLY A 1 264 ? -3.102 -5.893 14.444 1.00 94.31 264 GLY A CA 1
ATOM 1893 C C . GLY A 1 264 ? -2.638 -4.753 13.536 1.00 94.31 264 GLY A C 1
ATOM 1894 O O . GLY A 1 264 ? -2.368 -4.981 12.357 1.00 94.31 264 GLY A O 1
ATOM 1895 N N . VAL A 1 265 ? -2.471 -3.543 14.087 1.00 96.00 265 VAL A N 1
ATOM 1896 C CA . VAL A 1 265 ? -1.951 -2.389 13.329 1.00 96.00 265 VAL A CA 1
ATOM 1897 C C . VAL A 1 265 ? -0.530 -2.659 12.852 1.00 96.00 265 VAL A C 1
ATOM 1899 O O . VAL A 1 265 ? -0.230 -2.401 11.690 1.00 96.00 265 VAL A O 1
ATOM 1902 N N . LEU A 1 266 ? 0.332 -3.217 13.707 1.00 97.56 266 LEU A N 1
ATOM 1903 C CA . LEU A 1 266 ? 1.707 -3.548 13.344 1.00 97.56 266 LEU A CA 1
ATOM 1904 C C . LEU A 1 266 ? 1.748 -4.552 12.189 1.00 97.56 266 LEU A C 1
ATOM 1906 O O . LEU A 1 266 ? 2.462 -4.321 11.220 1.00 97.56 266 LEU A O 1
ATOM 1910 N N . ALA A 1 267 ? 0.964 -5.630 12.257 1.00 97.25 267 ALA A N 1
ATOM 1911 C CA . ALA A 1 267 ? 0.919 -6.649 11.211 1.00 97.25 267 ALA A CA 1
ATOM 1912 C C . ALA A 1 267 ? 0.468 -6.068 9.861 1.00 97.25 267 ALA A C 1
ATOM 1914 O O . ALA A 1 267 ? 1.117 -6.297 8.839 1.00 97.25 267 ALA A O 1
ATOM 1915 N N . VAL A 1 268 ? -0.602 -5.263 9.856 1.00 96.38 268 VAL A N 1
ATOM 1916 C CA . VAL A 1 268 ? -1.092 -4.609 8.632 1.00 96.38 268 VAL A CA 1
ATOM 1917 C C . VAL A 1 268 ? -0.106 -3.552 8.126 1.00 96.38 268 VAL A C 1
ATOM 1919 O O . VAL A 1 268 ? 0.069 -3.417 6.918 1.00 96.38 268 VAL A O 1
ATOM 1922 N N . ALA A 1 269 ? 0.584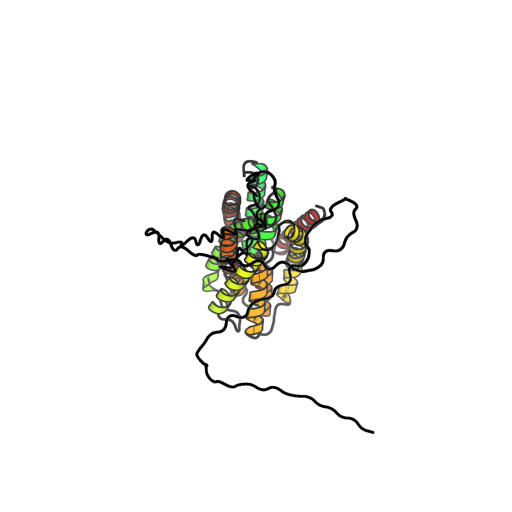 -2.833 9.013 1.00 98.00 269 ALA A N 1
ATOM 1923 C CA . ALA A 1 269 ? 1.592 -1.849 8.629 1.00 98.00 269 ALA A CA 1
ATOM 1924 C C . ALA A 1 269 ? 2.859 -2.495 8.046 1.00 98.00 269 ALA A C 1
ATOM 1926 O O . ALA A 1 269 ? 3.383 -1.992 7.056 1.00 98.00 269 ALA A O 1
ATOM 1927 N N . VAL A 1 270 ? 3.315 -3.629 8.597 1.00 98.38 270 VAL A N 1
ATOM 1928 C CA . VAL A 1 270 ? 4.400 -4.441 8.011 1.00 98.38 270 VAL A CA 1
ATOM 1929 C C . VAL A 1 270 ? 4.005 -4.926 6.625 1.00 98.38 270 VAL A C 1
ATOM 1931 O O . VAL A 1 270 ? 4.778 -4.778 5.682 1.00 98.38 270 VAL A O 1
ATOM 1934 N N . TYR A 1 271 ? 2.784 -5.440 6.478 1.00 95.62 271 TYR A N 1
ATOM 1935 C CA . TYR A 1 271 ? 2.256 -5.811 5.172 1.00 95.62 271 TYR A CA 1
ATOM 1936 C C . TYR A 1 271 ? 2.248 -4.621 4.205 1.00 95.62 271 TYR A C 1
ATOM 1938 O O . TYR A 1 271 ? 2.822 -4.717 3.128 1.00 95.62 271 TYR A O 1
ATOM 1946 N N . GLY A 1 272 ? 1.668 -3.481 4.590 1.00 94.75 272 GLY A N 1
ATOM 1947 C CA . GLY A 1 272 ? 1.551 -2.309 3.719 1.00 94.75 272 GLY A CA 1
ATOM 1948 C C . GLY A 1 272 ? 2.895 -1.683 3.346 1.00 94.75 272 GLY A C 1
ATOM 1949 O O . GLY A 1 272 ? 3.045 -1.164 2.239 1.00 94.75 272 GLY A O 1
ATOM 1950 N N . GLY A 1 273 ? 3.876 -1.760 4.249 1.00 96.19 273 GLY A N 1
ATOM 1951 C CA . GLY A 1 273 ? 5.258 -1.369 3.988 1.00 96.19 273 GLY A CA 1
ATOM 1952 C C . GLY A 1 273 ? 6.010 -2.354 3.094 1.00 96.19 273 GLY A C 1
ATOM 1953 O O . GLY A 1 273 ? 7.002 -1.967 2.494 1.00 96.19 273 GLY A O 1
ATOM 1954 N N . TYR A 1 274 ? 5.572 -3.611 2.988 1.00 95.81 274 TYR A N 1
ATOM 1955 C CA . TYR A 1 274 ? 6.158 -4.612 2.091 1.00 95.81 274 TYR A CA 1
ATOM 1956 C C . TYR A 1 274 ? 5.480 -4.610 0.713 1.00 95.81 274 TYR A C 1
ATOM 1958 O O . TYR A 1 274 ? 6.135 -4.498 -0.319 1.00 95.81 274 TYR A O 1
ATOM 1966 N N . PHE A 1 275 ? 4.152 -4.711 0.700 1.00 92.00 275 PHE A N 1
ATOM 1967 C CA . PHE A 1 275 ? 3.300 -4.799 -0.478 1.00 92.00 275 PHE A CA 1
ATOM 1968 C C . PHE A 1 275 ? 1.996 -4.034 -0.215 1.00 92.00 275 PHE A C 1
ATOM 1970 O O . PHE A 1 275 ? 1.089 -4.499 0.468 1.00 92.00 275 PHE A O 1
ATOM 1977 N N . ASN A 1 276 ? 1.892 -2.830 -0.772 1.00 90.88 276 ASN A N 1
ATOM 1978 C CA . ASN A 1 276 ? 0.806 -1.880 -0.496 1.00 90.88 276 ASN A CA 1
ATOM 1979 C C . ASN A 1 276 ? -0.544 -2.271 -1.164 1.00 90.88 276 ASN A C 1
ATOM 1981 O O . ASN A 1 276 ? -1.545 -1.566 -1.039 1.00 90.88 276 ASN A O 1
ATOM 1985 N N . GLY A 1 277 ? -0.601 -3.392 -1.895 1.00 88.81 277 GLY A N 1
ATOM 1986 C CA . GLY A 1 277 ? -1.809 -3.864 -2.580 1.00 88.81 277 GLY A CA 1
ATOM 1987 C C . GLY A 1 277 ? -2.919 -4.248 -1.601 1.00 88.81 277 GLY A C 1
ATOM 1988 O O . GLY A 1 277 ? -2.707 -5.034 -0.691 1.00 88.81 277 GLY A O 1
ATOM 1989 N N . GLY A 1 278 ? -4.126 -3.703 -1.744 1.00 87.06 278 GLY A N 1
ATOM 1990 C CA . GLY A 1 278 ? -5.266 -4.085 -0.890 1.00 87.06 278 GLY A CA 1
ATOM 1991 C C . GLY A 1 278 ? -5.204 -3.562 0.542 1.00 87.06 278 GLY A C 1
ATOM 1992 O O . GLY A 1 278 ? -6.092 -3.860 1.343 1.00 87.06 278 GLY A O 1
ATOM 1993 N N . LEU A 1 279 ? -4.199 -2.741 0.850 1.00 91.62 279 LEU A N 1
ATOM 1994 C CA . LEU A 1 279 ? -3.958 -2.179 2.171 1.00 91.62 279 LEU A CA 1
ATOM 1995 C C . LEU A 1 279 ? -5.181 -1.445 2.732 1.00 91.62 279 LEU A C 1
ATOM 1997 O O . LEU A 1 279 ? -5.511 -1.613 3.905 1.00 91.62 279 LEU A O 1
ATOM 2001 N N . GLY A 1 280 ? -5.891 -0.671 1.906 1.00 90.50 280 GLY A N 1
ATOM 2002 C CA . GLY A 1 280 ? -7.054 0.083 2.369 1.00 90.50 280 GLY A CA 1
ATOM 2003 C C . GLY A 1 280 ? -8.161 -0.806 2.940 1.00 90.50 280 GLY A C 1
ATOM 2004 O O . GLY A 1 280 ? -8.758 -0.463 3.957 1.00 90.50 280 GLY A O 1
ATOM 2005 N N . ILE A 1 281 ? -8.396 -1.972 2.335 1.00 88.75 281 ILE A N 1
ATOM 2006 C CA . ILE A 1 281 ? -9.410 -2.928 2.799 1.00 88.75 281 ILE A CA 1
ATOM 2007 C C . ILE A 1 281 ? -8.946 -3.647 4.059 1.00 88.75 281 ILE A C 1
ATOM 2009 O O . ILE A 1 281 ? -9.752 -3.826 4.970 1.00 88.75 281 ILE A O 1
ATOM 2013 N N . LEU A 1 282 ? -7.661 -4.007 4.150 1.00 91.38 282 LEU A N 1
ATOM 2014 C CA . LEU A 1 282 ? -7.096 -4.567 5.382 1.00 91.38 282 LEU A CA 1
ATOM 2015 C C . LEU A 1 282 ? -7.251 -3.603 6.556 1.00 91.38 282 LEU A C 1
ATOM 2017 O O . LEU A 1 282 ? -7.644 -4.024 7.639 1.00 91.38 282 LEU A O 1
ATOM 2021 N N . LEU A 1 283 ? -6.981 -2.315 6.341 1.00 93.38 283 LEU A N 1
ATOM 2022 C CA . LEU A 1 283 ? -7.115 -1.295 7.377 1.00 93.38 283 LEU A CA 1
ATOM 2023 C C . LEU A 1 283 ? -8.571 -1.086 7.791 1.00 93.38 283 LEU A C 1
ATOM 2025 O O . LEU A 1 283 ? -8.855 -1.056 8.984 1.00 93.38 283 LEU A O 1
ATOM 2029 N N . LEU A 1 284 ? -9.506 -0.997 6.840 1.00 91.25 284 LEU A N 1
ATOM 2030 C CA . LEU A 1 284 ? -10.932 -0.908 7.173 1.00 91.25 284 LEU A CA 1
ATOM 2031 C C . LEU A 1 284 ? -11.409 -2.155 7.937 1.00 91.25 284 LEU A C 1
ATOM 2033 O O . LEU A 1 284 ? -12.127 -2.026 8.924 1.00 91.25 284 LEU A O 1
ATOM 2037 N N . ALA A 1 285 ? -10.965 -3.352 7.543 1.00 90.56 285 ALA A N 1
ATOM 2038 C CA . ALA A 1 285 ? -11.280 -4.603 8.240 1.00 90.56 285 ALA A CA 1
ATOM 2039 C C . ALA A 1 285 ? -10.734 -4.612 9.658 1.00 90.56 285 ALA A C 1
ATOM 2041 O O . ALA A 1 285 ? -11.464 -4.917 10.600 1.00 90.56 285 ALA A O 1
ATOM 2042 N N . LEU A 1 286 ? -9.476 -4.213 9.811 1.00 92.62 286 LEU A N 1
ATOM 2043 C CA . LEU A 1 286 ? -8.844 -4.084 11.107 1.00 92.62 286 LEU A CA 1
ATOM 2044 C C . LEU A 1 286 ? -9.615 -3.100 11.990 1.00 92.62 286 LEU A C 1
ATOM 2046 O O . LEU A 1 286 ? -10.000 -3.474 13.088 1.00 92.62 286 LEU A O 1
ATOM 2050 N N . PHE A 1 287 ? -9.893 -1.877 11.531 1.00 92.00 287 PHE A N 1
ATOM 2051 C CA . PHE A 1 287 ? -10.572 -0.883 12.368 1.00 92.00 287 PHE A CA 1
ATOM 2052 C C . PHE A 1 287 ? -11.987 -1.300 12.771 1.00 92.00 287 PHE A C 1
ATOM 2054 O O . PHE A 1 287 ? -12.369 -1.046 13.911 1.00 92.00 287 PHE A O 1
ATOM 2061 N N . GLY A 1 288 ? -12.721 -2.000 11.902 1.00 90.31 288 GLY A N 1
ATOM 2062 C CA . GLY A 1 288 ? -14.008 -2.590 12.274 1.00 90.31 288 GLY A CA 1
ATOM 2063 C C . GLY A 1 288 ? -13.853 -3.632 13.389 1.00 90.31 288 GLY A C 1
ATOM 2064 O O . GLY A 1 288 ? -14.557 -3.588 14.399 1.00 90.31 288 GLY A O 1
ATOM 2065 N N . LEU A 1 289 ? -12.862 -4.523 13.268 1.00 90.00 289 LEU A N 1
ATOM 2066 C CA . LEU A 1 289 ? -12.539 -5.509 14.308 1.00 90.00 289 LEU A CA 1
ATOM 2067 C C . LEU A 1 289 ? -12.066 -4.868 15.621 1.00 90.00 289 LEU A C 1
ATOM 2069 O O . LEU A 1 289 ? -12.262 -5.454 16.683 1.00 90.00 289 LEU A O 1
ATOM 2073 N N . LEU A 1 290 ? -11.465 -3.676 15.565 1.00 89.81 290 LEU A N 1
ATOM 2074 C CA . LEU A 1 290 ? -11.104 -2.889 16.749 1.00 89.81 290 LEU A CA 1
ATOM 2075 C C . LEU A 1 290 ? -12.302 -2.146 17.370 1.00 89.81 290 LEU A C 1
ATOM 2077 O O . LEU A 1 290 ? -12.130 -1.473 18.385 1.00 89.81 290 LEU A O 1
ATOM 2081 N N . GLY A 1 291 ? -13.502 -2.285 16.801 1.00 86.75 291 GLY A N 1
ATOM 2082 C CA . GLY A 1 291 ? -14.743 -1.716 17.325 1.00 86.75 291 GLY A CA 1
ATOM 2083 C C . GLY A 1 291 ? -15.110 -0.351 16.744 1.00 86.75 291 GLY A C 1
ATOM 2084 O O . GLY A 1 291 ? -16.014 0.297 17.267 1.00 86.75 291 GLY A O 1
ATOM 2085 N N . GLN A 1 292 ? -14.438 0.110 15.681 1.00 87.00 292 GLN A N 1
ATOM 2086 C CA . GLN A 1 292 ? -14.812 1.361 15.029 1.00 87.00 292 GLN A CA 1
ATOM 2087 C C . GLN A 1 292 ? -16.039 1.154 14.139 1.00 87.00 292 GLN A C 1
ATOM 2089 O O . GLN A 1 292 ? -16.023 0.342 13.218 1.00 87.00 292 GLN A O 1
ATOM 2094 N N . THR A 1 293 ? -17.102 1.911 14.402 1.00 84.12 293 THR A N 1
ATOM 2095 C CA . THR A 1 293 ? -18.382 1.810 13.678 1.00 84.12 293 THR A CA 1
ATOM 2096 C C . THR A 1 293 ? -18.631 2.987 12.739 1.00 84.12 293 THR A C 1
ATOM 2098 O O . THR A 1 293 ? -19.371 2.863 11.763 1.00 84.12 293 THR A O 1
ATOM 2101 N N . ASN A 1 294 ? -17.997 4.135 12.994 1.00 86.56 294 ASN A N 1
ATOM 2102 C CA . 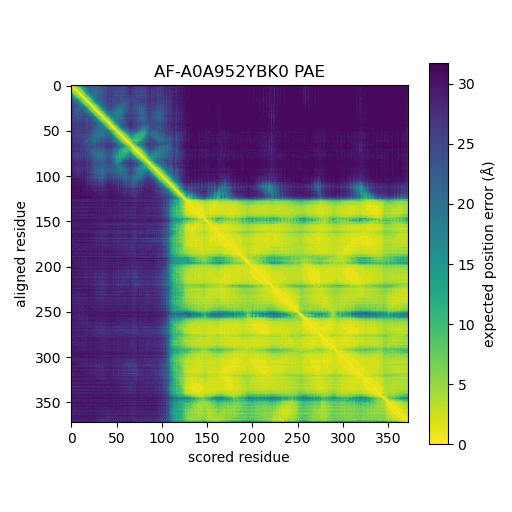ASN A 1 294 ? -18.137 5.321 12.157 1.00 86.56 294 ASN A CA 1
ATOM 2103 C C . ASN A 1 294 ? -17.289 5.196 10.880 1.00 86.56 294 ASN A C 1
ATOM 2105 O O . ASN A 1 294 ? -16.059 5.275 10.921 1.00 86.56 294 ASN A O 1
ATOM 2109 N N . LEU A 1 295 ? -17.959 5.062 9.734 1.00 84.12 295 LEU A N 1
ATOM 2110 C CA . LEU A 1 295 ? -17.323 4.892 8.425 1.00 84.12 295 LEU A CA 1
ATOM 2111 C C . LEU A 1 295 ? -16.403 6.057 8.024 1.00 84.12 295 LEU A C 1
ATOM 2113 O O . LEU A 1 295 ? -15.354 5.818 7.425 1.00 84.12 295 LEU A O 1
ATOM 2117 N N . ASN A 1 296 ? -16.752 7.306 8.351 1.00 86.38 296 ASN A N 1
ATOM 2118 C CA . ASN A 1 296 ? -15.911 8.464 8.026 1.00 86.38 296 ASN A CA 1
ATOM 2119 C C . ASN A 1 296 ? -14.628 8.446 8.857 1.00 86.38 296 ASN A C 1
ATOM 2121 O O . ASN A 1 296 ? -13.537 8.597 8.307 1.00 86.38 296 ASN A O 1
ATOM 2125 N N . ALA A 1 297 ? -14.746 8.145 10.153 1.00 88.12 297 ALA A N 1
ATOM 2126 C CA . ALA A 1 297 ? -13.590 7.995 11.027 1.00 88.12 297 ALA A CA 1
ATOM 2127 C C . ALA A 1 297 ? -12.683 6.839 10.570 1.00 88.12 297 ALA A C 1
ATOM 2129 O O . ALA A 1 297 ? -11.467 7.004 10.499 1.00 88.12 297 ALA A O 1
ATOM 2130 N N . MET A 1 298 ? -13.254 5.692 10.179 1.00 89.94 298 MET A N 1
ATOM 2131 C CA . MET A 1 298 ? -12.492 4.566 9.619 1.00 89.94 298 MET A CA 1
ATOM 2132 C C . MET A 1 298 ? -11.757 4.941 8.331 1.00 89.94 298 MET A C 1
ATOM 2134 O O . MET A 1 298 ? -10.591 4.585 8.165 1.00 89.94 298 MET A O 1
ATOM 2138 N N . ASN A 1 299 ? -12.409 5.671 7.423 1.00 89.62 299 ASN A N 1
ATOM 2139 C CA . ASN A 1 299 ? -11.787 6.134 6.184 1.00 89.62 299 ASN A CA 1
ATOM 2140 C C . ASN A 1 299 ? -10.665 7.148 6.443 1.00 89.62 299 ASN A C 1
ATOM 2142 O O . ASN A 1 299 ? -9.613 7.064 5.804 1.00 89.62 299 ASN A O 1
ATOM 2146 N N . GLY A 1 300 ? -10.851 8.052 7.408 1.00 91.50 300 GLY A N 1
ATOM 2147 C CA . GLY A 1 300 ? -9.805 8.961 7.865 1.00 91.50 300 GLY A CA 1
ATOM 2148 C C . GLY A 1 300 ? -8.604 8.211 8.431 1.00 91.50 300 GLY A C 1
ATOM 2149 O O . GLY A 1 300 ? -7.486 8.396 7.952 1.00 91.50 300 GLY A O 1
ATOM 2150 N N . LEU A 1 301 ? -8.831 7.292 9.373 1.00 94.00 301 LEU A N 1
ATOM 2151 C CA . LEU A 1 301 ? -7.774 6.454 9.945 1.00 94.00 301 LEU A CA 1
ATOM 2152 C C . LEU A 1 301 ? -7.058 5.610 8.884 1.00 94.00 301 LEU A C 1
ATOM 2154 O O . LEU A 1 301 ? -5.832 5.530 8.897 1.00 94.00 301 LEU A O 1
ATOM 2158 N N . LYS A 1 302 ? -7.800 5.016 7.939 1.00 93.25 302 LYS A N 1
ATOM 2159 C CA . LYS A 1 302 ? -7.248 4.257 6.806 1.00 93.25 302 LYS A CA 1
ATOM 2160 C C . LYS A 1 302 ? -6.250 5.105 6.035 1.00 93.25 302 LYS A C 1
ATOM 2162 O O . LYS A 1 302 ? -5.130 4.658 5.799 1.00 93.25 302 LYS A O 1
ATOM 2167 N N . ASN A 1 303 ? -6.644 6.316 5.652 1.00 93.69 303 ASN A N 1
ATOM 2168 C CA . ASN A 1 303 ? -5.783 7.194 4.871 1.00 93.69 303 ASN A CA 1
ATOM 2169 C C . ASN A 1 303 ? -4.601 7.714 5.693 1.00 93.69 303 ASN A C 1
ATOM 2171 O O . ASN A 1 303 ? -3.494 7.749 5.168 1.00 93.69 303 ASN A O 1
ATOM 2175 N N . LEU A 1 304 ? -4.796 8.051 6.973 1.00 95.69 304 LEU A N 1
ATOM 2176 C CA . LEU A 1 304 ? -3.709 8.477 7.858 1.00 95.69 304 LEU A CA 1
ATOM 2177 C C . LEU A 1 304 ? -2.658 7.376 8.022 1.00 95.69 304 LEU A C 1
ATOM 2179 O O . LEU A 1 304 ? -1.475 7.614 7.791 1.00 95.69 304 LEU A O 1
ATOM 2183 N N . VAL A 1 305 ? -3.085 6.166 8.388 1.00 96.69 305 VAL A N 1
ATOM 2184 C CA . VAL A 1 305 ? -2.181 5.025 8.568 1.00 96.69 305 VAL A CA 1
ATOM 2185 C C . VAL A 1 305 ? -1.489 4.680 7.255 1.00 96.69 305 VAL A C 1
ATOM 2187 O O . VAL A 1 305 ? -0.268 4.534 7.251 1.00 96.69 305 VAL A O 1
ATOM 2190 N N . SER A 1 306 ? -2.229 4.652 6.140 1.00 95.75 306 SER A N 1
ATOM 2191 C CA . SER A 1 306 ? -1.653 4.441 4.805 1.00 95.75 306 SER A CA 1
ATOM 2192 C C . SER A 1 306 ? -0.628 5.516 4.452 1.00 95.75 306 SER A C 1
ATOM 2194 O O . SER A 1 306 ? 0.436 5.181 3.948 1.00 95.75 306 SER A O 1
ATOM 2196 N N . ALA A 1 307 ? -0.891 6.791 4.745 1.00 96.81 307 ALA A N 1
ATOM 2197 C CA . ALA A 1 307 ? 0.037 7.882 4.467 1.00 96.81 307 ALA A CA 1
ATOM 2198 C C . ALA A 1 307 ? 1.323 7.748 5.289 1.00 96.81 307 ALA A C 1
ATOM 2200 O O . ALA A 1 307 ? 2.408 7.848 4.725 1.00 96.81 307 ALA A O 1
ATOM 2201 N N . LEU A 1 308 ? 1.216 7.467 6.591 1.00 98.12 308 LEU A N 1
ATOM 2202 C CA . LEU A 1 308 ? 2.372 7.326 7.478 1.00 98.12 308 LEU A CA 1
ATOM 2203 C C . LEU A 1 308 ? 3.259 6.143 7.080 1.00 98.12 308 LEU A C 1
ATOM 2205 O O . LEU A 1 308 ? 4.456 6.327 6.861 1.00 98.12 308 LEU A O 1
ATOM 2209 N N . LEU A 1 309 ? 2.678 4.945 6.942 1.00 97.56 309 LEU A N 1
ATOM 2210 C CA . LEU A 1 309 ? 3.442 3.752 6.562 1.00 97.56 309 LEU A CA 1
ATOM 2211 C C . LEU A 1 309 ? 4.011 3.871 5.140 1.00 97.56 309 LEU A C 1
ATOM 2213 O O . LEU A 1 309 ? 5.119 3.410 4.885 1.00 97.56 309 LEU A O 1
ATOM 2217 N N . THR A 1 310 ? 3.287 4.516 4.217 1.00 96.94 310 THR A N 1
ATOM 2218 C CA . THR A 1 310 ? 3.758 4.707 2.838 1.00 96.94 310 THR A CA 1
ATOM 2219 C C . THR A 1 310 ? 4.871 5.746 2.800 1.00 96.94 310 THR A C 1
ATOM 2221 O O . THR A 1 310 ? 5.862 5.529 2.118 1.00 96.94 310 THR A O 1
ATOM 2224 N N . ALA A 1 311 ? 4.773 6.841 3.559 1.00 98.31 311 ALA A N 1
ATOM 2225 C CA . ALA A 1 311 ? 5.814 7.866 3.613 1.00 98.31 311 ALA A CA 1
ATOM 2226 C C . ALA A 1 311 ? 7.142 7.301 4.138 1.00 98.31 311 ALA A C 1
ATOM 2228 O O . ALA A 1 311 ? 8.189 7.532 3.532 1.00 98.31 311 ALA A O 1
ATOM 2229 N N . ILE A 1 312 ? 7.106 6.513 5.220 1.00 98.56 312 ILE A N 1
ATOM 2230 C CA . ILE A 1 312 ? 8.322 5.872 5.734 1.00 98.56 312 ILE A CA 1
ATOM 2231 C C . ILE A 1 312 ? 8.842 4.789 4.780 1.00 98.56 312 ILE A C 1
ATOM 2233 O O . ILE A 1 312 ? 10.050 4.698 4.582 1.00 98.56 312 ILE A O 1
ATOM 2237 N N . ALA A 1 313 ? 7.961 4.022 4.126 1.00 98.06 313 ALA A N 1
ATOM 2238 C CA . ALA A 1 313 ? 8.370 3.047 3.117 1.00 98.06 313 ALA A CA 1
ATOM 2239 C C . ALA A 1 313 ? 9.049 3.724 1.920 1.00 98.06 313 ALA A C 1
ATOM 2241 O O . ALA A 1 313 ? 10.120 3.295 1.504 1.00 98.06 313 ALA A O 1
ATOM 2242 N N . VAL A 1 314 ? 8.492 4.834 1.427 1.00 98.00 314 VAL A N 1
ATOM 2243 C CA . VAL A 1 314 ? 9.093 5.664 0.375 1.00 98.00 314 VAL A CA 1
ATOM 2244 C C . VAL A 1 314 ? 10.470 6.170 0.792 1.00 98.00 314 VAL A C 1
ATOM 2246 O O . VAL A 1 314 ? 11.399 6.077 -0.004 1.00 98.00 314 VAL A O 1
ATOM 2249 N N . ALA A 1 315 ? 10.638 6.648 2.028 1.00 98.12 315 ALA A N 1
ATOM 2250 C CA . ALA A 1 315 ? 11.944 7.076 2.526 1.00 98.12 315 ALA A CA 1
ATOM 2251 C C . ALA A 1 315 ? 12.965 5.923 2.526 1.00 98.12 315 ALA A C 1
ATOM 2253 O O . ALA A 1 315 ? 14.093 6.095 2.065 1.00 98.12 315 ALA A O 1
ATOM 2254 N N . VAL A 1 316 ? 12.557 4.731 2.976 1.00 97.88 316 VAL A N 1
ATOM 2255 C CA . VAL A 1 316 ? 13.398 3.522 2.976 1.00 97.88 316 VAL A CA 1
ATOM 2256 C C . VAL A 1 316 ? 13.741 3.074 1.550 1.00 97.88 316 VAL A C 1
ATOM 2258 O O . VAL A 1 316 ? 14.898 2.776 1.267 1.00 97.88 316 VAL A O 1
ATOM 2261 N N . TYR A 1 317 ? 12.778 3.067 0.626 1.00 96.56 317 TYR A N 1
ATOM 2262 C CA . TYR A 1 317 ? 12.998 2.688 -0.775 1.00 96.56 317 TYR A CA 1
ATOM 2263 C C . TYR A 1 317 ? 13.867 3.689 -1.534 1.00 96.56 317 TYR A C 1
ATOM 2265 O O . TYR A 1 317 ? 14.711 3.283 -2.333 1.00 96.56 317 TYR A O 1
ATOM 2273 N N . ALA A 1 318 ? 13.669 4.987 -1.286 1.00 95.88 318 ALA A N 1
ATOM 2274 C CA . ALA A 1 318 ? 14.491 6.050 -1.849 1.00 95.88 318 ALA A CA 1
ATOM 2275 C C . ALA A 1 318 ? 15.935 5.933 -1.348 1.00 95.88 318 ALA A C 1
ATOM 2277 O O . ALA A 1 318 ? 16.866 6.011 -2.146 1.00 95.88 318 ALA A O 1
ATOM 2278 N N . TRP A 1 319 ? 16.120 5.664 -0.051 1.00 95.94 319 TRP A N 1
ATOM 2279 C CA . TRP A 1 319 ? 17.436 5.391 0.527 1.00 95.94 319 TRP A CA 1
ATOM 2280 C C . TRP A 1 319 ? 18.081 4.122 -0.051 1.00 95.94 319 TRP A C 1
ATOM 2282 O O . TRP A 1 319 ? 19.277 4.112 -0.331 1.00 95.94 319 TRP A O 1
ATOM 2292 N N . GLY A 1 320 ? 17.288 3.075 -0.291 1.00 92.50 320 GLY A N 1
ATOM 2293 C CA . GLY A 1 320 ? 17.730 1.824 -0.910 1.00 92.50 320 GLY A CA 1
ATOM 2294 C C . GLY A 1 320 ? 17.980 1.893 -2.421 1.00 92.50 320 GLY A C 1
ATOM 2295 O O . GLY A 1 320 ? 18.352 0.880 -3.004 1.00 92.50 320 GLY A O 1
ATOM 2296 N N . GLY A 1 321 ? 17.759 3.043 -3.069 1.00 92.44 321 GLY A N 1
ATOM 2297 C CA . GLY A 1 321 ? 17.989 3.217 -4.507 1.00 92.44 321 GLY A CA 1
ATOM 2298 C C . GLY A 1 321 ? 17.019 2.450 -5.415 1.00 92.44 321 GLY A C 1
ATOM 2299 O O . GLY A 1 321 ? 17.301 2.281 -6.597 1.00 92.44 321 GLY A O 1
ATOM 2300 N N . LEU A 1 322 ? 15.877 1.988 -4.894 1.00 91.75 322 LEU A N 1
ATOM 2301 C CA . LEU A 1 322 ? 14.901 1.201 -5.663 1.00 91.75 322 LEU A CA 1
ATOM 2302 C C . LEU A 1 322 ? 13.928 2.052 -6.490 1.00 91.75 322 LEU A C 1
ATOM 2304 O O . LEU A 1 322 ? 13.226 1.529 -7.357 1.00 91.75 322 LEU A O 1
ATOM 2308 N N . VAL A 1 323 ? 13.820 3.343 -6.172 1.00 95.25 323 VAL A N 1
ATOM 2309 C CA . VAL A 1 323 ? 12.817 4.235 -6.760 1.00 95.25 323 VAL A CA 1
ATOM 2310 C C . VAL A 1 323 ? 13.275 4.730 -8.124 1.00 95.25 323 VAL A C 1
ATOM 2312 O O . VAL A 1 323 ? 14.298 5.404 -8.250 1.00 95.25 323 VAL A O 1
ATOM 2315 N N . LEU A 1 324 ? 12.452 4.478 -9.138 1.00 94.31 324 LEU A N 1
ATOM 2316 C CA . LEU A 1 324 ? 12.649 5.011 -10.477 1.00 94.31 324 LEU A CA 1
ATOM 2317 C C . LEU A 1 324 ? 11.958 6.363 -10.598 1.00 94.31 324 LEU A C 1
ATOM 2319 O O . LEU A 1 324 ? 10.779 6.448 -10.932 1.00 94.31 324 LEU A O 1
ATOM 2323 N N . TRP A 1 325 ? 12.689 7.430 -10.287 1.00 94.44 325 TRP A N 1
ATOM 2324 C CA . TRP A 1 325 ? 12.131 8.781 -10.198 1.00 94.44 325 TRP A CA 1
ATOM 2325 C C . TRP A 1 325 ? 11.370 9.259 -11.445 1.00 94.44 325 TRP A C 1
ATOM 2327 O O . TRP A 1 325 ? 10.278 9.795 -11.259 1.00 94.44 325 TRP A O 1
ATOM 2337 N N . PRO A 1 326 ? 11.844 9.054 -12.692 1.00 92.81 326 PRO A N 1
ATOM 2338 C CA . PRO A 1 326 ? 11.102 9.504 -13.873 1.00 92.81 326 PRO A CA 1
ATOM 2339 C C . PRO A 1 326 ? 9.711 8.862 -13.976 1.00 92.81 326 PRO A C 1
ATOM 2341 O O . PRO A 1 326 ? 8.708 9.559 -14.124 1.00 92.81 326 PRO A O 1
ATOM 2344 N N . GLN A 1 327 ? 9.642 7.538 -13.825 1.00 93.25 327 GLN A N 1
ATOM 2345 C CA . GLN A 1 327 ? 8.397 6.775 -13.828 1.00 93.25 327 GLN A CA 1
ATOM 2346 C C . GLN A 1 327 ? 7.532 7.150 -12.620 1.00 93.25 327 GLN A C 1
ATOM 2348 O O . GLN A 1 327 ? 6.343 7.415 -12.781 1.00 93.25 327 GLN A O 1
ATOM 2353 N N . ALA A 1 328 ? 8.125 7.230 -11.424 1.00 95.56 328 ALA A N 1
ATOM 2354 C CA . ALA A 1 328 ? 7.425 7.570 -10.190 1.00 95.56 328 ALA A CA 1
ATOM 2355 C C . ALA A 1 328 ? 6.738 8.933 -10.287 1.00 95.56 328 ALA A C 1
ATOM 2357 O O . ALA A 1 328 ? 5.566 9.033 -9.947 1.00 95.56 328 ALA A O 1
ATOM 2358 N N . LEU A 1 329 ? 7.435 9.967 -10.770 1.00 95.44 329 LEU A N 1
ATOM 2359 C CA . LEU A 1 329 ? 6.894 11.322 -10.891 1.00 95.44 329 LEU A CA 1
ATOM 2360 C C . LEU A 1 329 ? 5.794 11.404 -11.955 1.00 95.44 329 LEU A C 1
ATOM 2362 O O . LEU A 1 329 ? 4.733 11.968 -11.688 1.00 95.44 329 LEU A O 1
ATOM 2366 N N . ALA A 1 330 ? 5.998 10.795 -13.127 1.00 94.94 330 ALA A N 1
ATOM 2367 C CA . ALA A 1 330 ? 4.983 10.761 -14.180 1.00 94.94 330 ALA A CA 1
ATOM 2368 C C . ALA A 1 330 ? 3.702 10.053 -13.700 1.00 94.94 330 ALA A C 1
ATOM 2370 O O . ALA A 1 330 ? 2.593 10.583 -13.809 1.00 94.94 330 ALA A O 1
ATOM 2371 N N . MET A 1 331 ? 3.864 8.882 -13.079 1.00 96.94 331 MET A N 1
ATOM 2372 C CA . MET A 1 331 ? 2.762 8.134 -12.482 1.00 96.94 331 MET A CA 1
ATOM 2373 C C . MET A 1 331 ? 2.129 8.884 -11.308 1.00 96.94 331 MET A C 1
ATOM 2375 O O . MET A 1 331 ? 0.919 8.818 -11.145 1.00 96.94 331 MET A O 1
ATOM 2379 N N . MET A 1 332 ? 2.902 9.621 -10.507 1.00 96.75 332 MET A N 1
ATOM 2380 C CA . MET A 1 332 ? 2.393 10.412 -9.383 1.00 96.75 332 MET A CA 1
ATOM 2381 C C . MET A 1 332 ? 1.432 11.505 -9.849 1.00 96.75 332 MET A C 1
ATOM 2383 O O . MET A 1 332 ? 0.367 11.677 -9.254 1.00 96.75 332 MET A O 1
ATOM 2387 N N . VAL A 1 333 ? 1.772 12.217 -10.927 1.00 96.94 333 VAL A N 1
ATOM 2388 C CA . VAL A 1 333 ? 0.892 13.233 -11.525 1.00 96.94 333 VAL A CA 1
ATOM 2389 C C . VAL A 1 333 ? -0.397 12.582 -12.026 1.00 96.94 333 VAL A C 1
ATOM 2391 O O . VAL A 1 333 ? -1.489 13.017 -11.654 1.00 96.94 333 VAL A O 1
ATOM 2394 N N . ALA A 1 334 ? -0.285 11.494 -12.794 1.00 96.50 334 ALA A N 1
ATOM 2395 C CA . ALA A 1 334 ? -1.444 10.771 -13.311 1.00 96.50 334 ALA A CA 1
ATOM 2396 C C . ALA A 1 334 ? -2.329 10.201 -12.192 1.00 96.50 334 ALA A C 1
ATOM 2398 O O . ALA A 1 334 ? -3.545 10.375 -12.220 1.00 96.50 334 ALA A O 1
ATOM 2399 N N . ALA A 1 335 ? -1.734 9.581 -11.172 1.00 95.81 335 ALA A N 1
ATOM 2400 C CA . ALA A 1 335 ? -2.443 9.037 -10.021 1.00 95.81 335 ALA A CA 1
ATOM 2401 C C . ALA A 1 335 ? -3.109 10.125 -9.181 1.00 95.81 335 ALA A C 1
ATOM 2403 O O . ALA A 1 335 ? -4.226 9.935 -8.707 1.00 95.81 335 ALA A O 1
ATOM 2404 N N . THR A 1 336 ? -2.47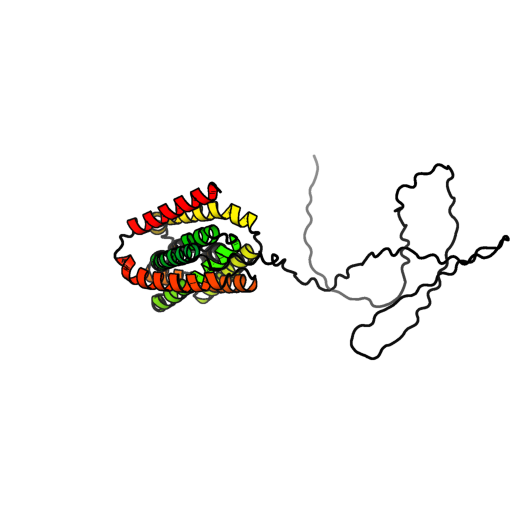7 11.285 -9.023 1.00 95.00 336 THR A N 1
ATOM 2405 C CA . THR A 1 336 ? -3.088 12.417 -8.315 1.00 95.00 336 THR A CA 1
ATOM 2406 C C . THR A 1 336 ? -4.291 12.953 -9.091 1.00 95.00 336 THR A C 1
ATOM 2408 O O . THR A 1 336 ? -5.362 13.135 -8.508 1.00 95.00 336 THR A O 1
ATOM 2411 N N . ALA A 1 337 ? -4.162 13.127 -10.412 1.00 94.69 337 ALA A N 1
ATOM 2412 C CA . ALA A 1 337 ? -5.269 13.531 -11.278 1.00 94.69 337 ALA A CA 1
ATOM 2413 C C . ALA A 1 337 ? -6.419 12.510 -11.243 1.00 94.69 337 ALA A C 1
ATOM 2415 O O . ALA A 1 337 ? -7.577 12.877 -11.034 1.00 94.69 337 ALA A O 1
ATOM 2416 N N . GLY A 1 338 ? -6.097 11.221 -11.362 1.00 91.81 338 GLY A N 1
ATOM 2417 C CA . GLY A 1 338 ? -7.062 10.129 -11.290 1.00 91.81 338 GLY A CA 1
ATOM 2418 C C . GLY A 1 338 ? -7.724 10.001 -9.924 1.00 91.81 338 GLY A C 1
ATOM 2419 O O . GLY A 1 338 ? -8.925 9.766 -9.851 1.00 91.81 338 GLY A O 1
ATOM 2420 N N . GLY A 1 339 ? -6.994 10.240 -8.836 1.00 90.38 339 GLY A N 1
ATOM 2421 C CA . GLY A 1 339 ? -7.545 10.285 -7.483 1.00 90.38 339 GLY A CA 1
ATOM 2422 C C . GLY A 1 339 ? -8.510 11.451 -7.282 1.00 90.38 339 GLY A C 1
ATOM 2423 O O . GLY A 1 339 ? -9.601 11.259 -6.749 1.00 90.38 339 GLY A O 1
ATOM 2424 N N . TYR A 1 340 ? -8.159 12.646 -7.764 1.00 89.44 340 TYR A N 1
ATOM 2425 C CA . TYR A 1 340 ? -9.010 13.835 -7.668 1.00 89.44 340 TYR A CA 1
ATOM 2426 C C . TYR A 1 340 ? -10.302 13.700 -8.488 1.00 89.44 340 TYR A C 1
ATOM 2428 O O . TYR A 1 340 ? -11.398 13.967 -7.982 1.00 89.44 340 TYR A O 1
ATOM 2436 N N . LEU A 1 341 ? -10.181 13.266 -9.748 1.00 88.62 341 LEU A N 1
ATOM 2437 C CA . LEU A 1 341 ? -11.323 13.037 -10.635 1.00 88.62 341 LEU A CA 1
ATOM 2438 C C . LEU A 1 341 ? -12.140 11.821 -10.188 1.00 88.62 341 LEU A C 1
ATOM 2440 O O . LEU A 1 341 ? -13.367 11.878 -10.174 1.00 88.62 341 LEU A O 1
ATOM 2444 N N . GLY A 1 342 ? -11.476 10.759 -9.736 1.00 83.31 342 GLY A N 1
ATOM 2445 C CA . GLY A 1 342 ? -12.092 9.563 -9.173 1.00 83.31 342 GLY A CA 1
ATOM 2446 C C . GLY A 1 342 ? -12.903 9.859 -7.915 1.00 83.31 342 GLY A C 1
ATOM 2447 O O . GLY A 1 342 ? -14.051 9.449 -7.828 1.00 83.31 342 GLY A O 1
ATOM 2448 N N . ALA A 1 343 ? -12.390 10.653 -6.974 1.00 79.69 343 ALA A N 1
ATOM 2449 C CA . ALA A 1 343 ? -13.134 11.026 -5.766 1.00 79.69 343 ALA A CA 1
ATOM 2450 C C . ALA A 1 343 ? -14.439 11.798 -6.065 1.00 79.69 343 ALA A C 1
ATOM 2452 O O . ALA A 1 343 ? -15.417 11.684 -5.316 1.00 79.69 343 ALA A O 1
ATOM 2453 N N . ARG A 1 344 ? -14.465 12.570 -7.162 1.00 79.88 344 ARG A N 1
ATOM 2454 C CA . ARG A 1 344 ? -15.649 13.305 -7.643 1.00 79.88 344 ARG A CA 1
ATOM 2455 C C . ARG A 1 344 ? -16.590 12.434 -8.477 1.00 79.88 344 ARG A C 1
ATOM 2457 O O . ARG A 1 344 ? -17.800 12.488 -8.285 1.00 79.88 344 ARG A O 1
ATOM 2464 N N . GLY A 1 345 ? -16.042 11.647 -9.401 1.00 69.50 345 GLY A N 1
ATOM 2465 C CA . GLY A 1 345 ? -16.796 10.897 -10.407 1.00 69.50 345 GLY A CA 1
ATOM 2466 C C . GLY A 1 345 ? -17.185 9.481 -9.988 1.00 69.50 345 GLY A C 1
ATOM 2467 O O . GLY A 1 345 ? -18.274 9.026 -10.322 1.00 69.50 345 GLY A O 1
ATOM 2468 N N . ALA A 1 346 ? -16.357 8.787 -9.206 1.00 59.91 346 ALA A N 1
ATOM 2469 C CA . ALA A 1 346 ? -16.591 7.389 -8.839 1.00 59.91 346 ALA A CA 1
ATOM 2470 C C . ALA A 1 346 ? -17.797 7.192 -7.913 1.00 59.91 346 ALA A C 1
ATOM 2472 O O . ALA A 1 346 ? -18.310 6.082 -7.829 1.00 59.91 346 ALA A O 1
ATOM 2473 N N . ARG A 1 347 ? -18.321 8.263 -7.295 1.00 63.62 347 ARG A N 1
ATOM 2474 C CA . ARG A 1 347 ? -19.621 8.225 -6.599 1.00 63.62 347 ARG A CA 1
ATOM 2475 C C . ARG A 1 347 ? -20.789 7.903 -7.538 1.00 63.62 347 ARG A C 1
ATOM 2477 O O . ARG A 1 347 ? -21.838 7.491 -7.062 1.00 63.62 347 ARG A O 1
ATOM 2484 N N . ARG A 1 348 ? -20.618 8.096 -8.852 1.00 73.56 348 ARG A N 1
ATOM 2485 C CA . ARG A 1 348 ? -21.616 7.759 -9.878 1.00 73.56 348 ARG A CA 1
ATOM 2486 C C . ARG A 1 348 ? -21.516 6.309 -10.359 1.00 73.56 348 ARG A C 1
ATOM 2488 O O . ARG A 1 348 ? -22.441 5.833 -11.004 1.00 73.56 348 ARG A O 1
ATOM 2495 N N . ILE A 1 349 ? -20.414 5.612 -10.070 1.00 73.12 349 ILE A N 1
ATOM 2496 C CA . ILE A 1 349 ? -20.232 4.210 -10.460 1.00 73.12 349 ILE A CA 1
ATOM 2497 C C . ILE A 1 349 ? -20.797 3.330 -9.341 1.00 73.12 349 ILE A C 1
ATOM 2499 O O . ILE A 1 349 ? -20.362 3.464 -8.194 1.00 73.12 349 ILE A O 1
ATOM 2503 N N . PRO A 1 350 ? -21.719 2.397 -9.637 1.00 80.75 350 PRO A N 1
ATOM 2504 C CA . PRO A 1 350 ? -22.225 1.480 -8.629 1.00 80.75 350 PRO A CA 1
ATOM 2505 C C . PRO A 1 350 ? -21.071 0.703 -7.966 1.00 80.75 350 PRO A C 1
ATOM 2507 O O . PRO A 1 350 ? -20.261 0.091 -8.674 1.00 80.75 350 PRO A O 1
ATOM 2510 N N . PRO A 1 351 ? -20.992 0.649 -6.622 1.00 76.12 351 PRO A N 1
ATOM 2511 C CA . PRO A 1 351 ? -19.930 -0.069 -5.914 1.00 76.12 351 PRO A CA 1
ATOM 2512 C C . PRO A 1 351 ? -19.710 -1.531 -6.356 1.00 76.12 351 PRO A C 1
ATOM 2514 O O . PRO A 1 351 ? -18.553 -1.963 -6.376 1.00 76.12 351 PRO A O 1
ATOM 2517 N N . PRO A 1 352 ? -20.750 -2.312 -6.733 1.00 82.56 352 PRO A N 1
ATOM 2518 C CA . PRO A 1 352 ? -20.558 -3.659 -7.271 1.00 82.56 352 PRO A CA 1
ATOM 2519 C C . PRO A 1 352 ? -19.773 -3.683 -8.586 1.00 82.56 352 PRO A C 1
ATOM 2521 O O . PRO A 1 352 ? -18.916 -4.546 -8.751 1.00 82.56 352 PRO A O 1
ATOM 2524 N N . VAL A 1 353 ? -20.016 -2.720 -9.483 1.00 83.25 353 VAL A N 1
ATOM 2525 C CA . VAL A 1 353 ? -19.348 -2.623 -10.792 1.00 83.25 353 VAL A CA 1
ATOM 2526 C C . VAL A 1 353 ? -17.876 -2.288 -10.605 1.00 83.25 353 VAL A C 1
ATOM 2528 O O . VAL A 1 353 ? -17.012 -2.974 -11.146 1.00 83.25 353 VAL A O 1
ATOM 2531 N N . LEU A 1 354 ? -17.581 -1.286 -9.770 1.00 74.38 354 LEU A N 1
ATOM 2532 C CA . LEU A 1 354 ? -16.203 -0.913 -9.464 1.00 74.38 354 LEU A CA 1
ATOM 2533 C C . LEU A 1 354 ? -15.432 -2.097 -8.868 1.00 74.38 354 LEU A C 1
ATOM 2535 O O . LEU A 1 354 ? -14.318 -2.394 -9.289 1.00 74.38 354 LEU A O 1
ATOM 2539 N N . ARG A 1 355 ? -16.043 -2.817 -7.922 1.00 81.00 355 ARG A N 1
ATOM 2540 C CA . ARG A 1 355 ? -15.430 -4.006 -7.323 1.00 81.00 355 ARG A CA 1
ATOM 2541 C C . ARG A 1 355 ? -15.213 -5.116 -8.346 1.00 81.00 355 ARG A C 1
ATOM 2543 O O . ARG A 1 355 ? -14.130 -5.688 -8.364 1.00 81.00 355 ARG A O 1
ATOM 2550 N N . ALA A 1 356 ? -16.208 -5.412 -9.181 1.00 84.12 356 ALA A N 1
ATOM 2551 C CA . ALA A 1 356 ? -16.097 -6.432 -10.219 1.00 84.12 356 ALA A CA 1
ATOM 2552 C C . ALA A 1 356 ? -14.949 -6.119 -11.188 1.00 84.12 356 ALA A C 1
ATOM 2554 O O . ALA A 1 356 ? -14.159 -7.007 -11.487 1.00 84.12 356 ALA A O 1
ATOM 2555 N N . ALA A 1 357 ? -14.787 -4.856 -11.592 1.00 79.88 357 ALA A N 1
ATOM 2556 C CA . ALA A 1 357 ? -13.684 -4.423 -12.448 1.00 79.88 357 ALA A CA 1
ATOM 2557 C C . ALA A 1 357 ? -12.304 -4.604 -11.785 1.00 79.88 357 ALA A C 1
ATOM 2559 O O . ALA A 1 357 ? -11.370 -5.093 -12.426 1.00 79.88 357 ALA A O 1
ATOM 2560 N N . ILE A 1 358 ? -12.177 -4.268 -10.493 1.00 78.69 358 ILE A N 1
ATOM 2561 C CA . ILE A 1 358 ? -10.935 -4.479 -9.728 1.00 78.69 358 ILE A CA 1
ATOM 2562 C C . ILE A 1 358 ? -10.623 -5.971 -9.625 1.00 78.69 358 ILE A C 1
ATOM 2564 O O . ILE A 1 358 ? -9.495 -6.378 -9.887 1.00 78.69 358 ILE A O 1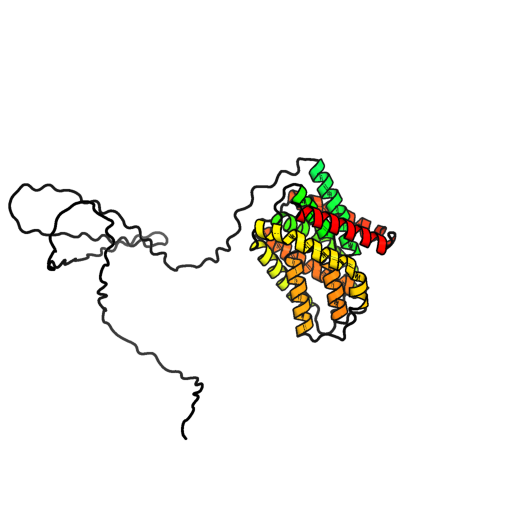
ATOM 2568 N N . VAL A 1 359 ? -11.616 -6.788 -9.265 1.00 85.81 359 VAL A N 1
ATOM 2569 C CA . VAL A 1 359 ? -11.449 -8.239 -9.112 1.00 85.81 359 VAL A CA 1
ATOM 2570 C C . VAL A 1 359 ? -11.101 -8.884 -10.450 1.00 85.81 359 VAL A C 1
ATOM 2572 O O . VAL A 1 359 ? -10.170 -9.677 -10.502 1.00 85.81 359 VAL A O 1
ATOM 2575 N N . ALA A 1 360 ? -11.782 -8.513 -11.537 1.00 86.25 360 ALA A N 1
ATOM 2576 C CA . ALA A 1 360 ? -11.486 -9.012 -12.876 1.00 86.25 360 ALA A CA 1
ATOM 2577 C C . ALA A 1 360 ? -10.050 -8.673 -13.287 1.00 86.25 360 ALA A C 1
ATOM 2579 O O . ALA A 1 360 ? -9.293 -9.563 -13.665 1.00 86.25 360 ALA A O 1
ATOM 2580 N N . THR A 1 361 ? -9.637 -7.412 -13.128 1.00 80.25 361 THR A N 1
ATOM 2581 C CA . THR A 1 361 ? -8.255 -7.009 -13.427 1.00 80.25 361 THR A CA 1
ATOM 2582 C C . THR A 1 361 ? -7.252 -7.754 -12.548 1.00 80.25 361 THR A C 1
ATOM 2584 O O . THR A 1 361 ? -6.245 -8.244 -13.047 1.00 80.25 361 THR A O 1
ATOM 2587 N N . GLY A 1 362 ? -7.542 -7.899 -11.253 1.00 83.88 362 GLY A N 1
ATOM 2588 C CA . GLY A 1 362 ? -6.717 -8.651 -10.311 1.00 83.88 362 GLY A CA 1
ATOM 2589 C C . GLY A 1 362 ? -6.551 -10.117 -10.711 1.00 83.88 362 GLY A C 1
ATOM 2590 O O . GLY A 1 362 ? -5.427 -10.615 -10.723 1.00 83.88 362 GLY A O 1
ATOM 2591 N N . LEU A 1 363 ? -7.632 -10.790 -11.118 1.00 87.56 363 LEU A N 1
ATOM 2592 C CA . LEU A 1 363 ? -7.608 -12.173 -11.608 1.00 87.56 363 LEU A CA 1
ATOM 2593 C C . LEU A 1 363 ? -6.822 -12.304 -12.913 1.00 87.56 363 LEU A C 1
ATOM 2595 O O . LEU A 1 363 ? -6.002 -13.214 -13.033 1.00 87.56 363 LEU A O 1
ATOM 2599 N N . VAL A 1 364 ? -7.023 -11.387 -13.865 1.00 86.81 364 VAL A N 1
ATOM 2600 C CA . VAL A 1 364 ? -6.270 -11.364 -15.127 1.00 86.81 364 VAL A CA 1
ATOM 2601 C C . VAL A 1 364 ? -4.781 -11.202 -14.841 1.00 86.81 364 VAL A C 1
ATOM 2603 O O . VAL A 1 364 ? -3.987 -12.026 -15.281 1.00 86.81 364 VAL A O 1
ATOM 2606 N N . MET A 1 365 ? -4.394 -10.201 -14.047 1.00 83.69 365 MET A N 1
ATOM 2607 C CA . MET A 1 365 ? -2.987 -9.963 -13.717 1.00 83.69 365 MET A CA 1
ATOM 2608 C C . MET A 1 365 ? -2.387 -11.136 -12.945 1.00 83.69 365 MET A C 1
ATOM 2610 O O . MET A 1 365 ? -1.312 -11.603 -13.296 1.00 83.69 365 MET A O 1
ATOM 2614 N N . THR A 1 366 ? -3.096 -11.667 -11.950 1.00 86.38 366 THR A N 1
ATOM 2615 C CA . THR A 1 366 ? -2.666 -12.856 -11.199 1.00 86.38 366 THR A CA 1
ATOM 2616 C C . THR A 1 366 ? -2.392 -14.027 -12.141 1.00 86.38 366 THR A C 1
ATOM 2618 O O . THR A 1 366 ? -1.319 -14.620 -12.085 1.00 86.38 366 THR A O 1
ATOM 2621 N N . THR A 1 367 ? -3.322 -14.315 -13.054 1.00 87.19 367 THR A N 1
ATOM 2622 C CA . THR A 1 367 ? -3.187 -15.400 -14.035 1.00 87.19 367 THR A CA 1
ATOM 2623 C C . THR A 1 367 ? -1.991 -15.161 -14.955 1.00 87.19 367 THR A C 1
ATOM 2625 O O . THR A 1 367 ? -1.153 -16.041 -15.106 1.00 87.19 367 THR A O 1
ATOM 2628 N N . LEU A 1 368 ? -1.847 -13.951 -15.505 1.00 84.94 368 LEU A N 1
ATOM 2629 C CA . LEU A 1 368 ? -0.709 -13.587 -16.355 1.00 84.94 368 LEU A CA 1
ATOM 2630 C C . LEU A 1 368 ? 0.638 -13.738 -15.637 1.00 84.94 368 LEU A C 1
ATOM 2632 O O . LEU A 1 368 ? 1.618 -14.132 -16.262 1.00 84.94 368 LEU A O 1
ATOM 2636 N N . PHE A 1 369 ? 0.693 -13.433 -14.340 1.00 85.31 369 PHE A N 1
ATOM 2637 C CA . PHE A 1 369 ? 1.895 -13.600 -13.525 1.00 85.31 369 PHE A CA 1
ATOM 2638 C C . PHE A 1 369 ? 2.189 -15.063 -13.172 1.00 85.31 369 PHE A C 1
ATOM 2640 O O . PHE A 1 369 ? 3.356 -15.403 -13.035 1.00 85.31 369 PHE A O 1
ATOM 2647 N N . PHE A 1 370 ? 1.176 -15.926 -13.044 1.00 88.00 370 PHE A N 1
ATOM 2648 C CA . PHE A 1 370 ? 1.375 -17.374 -12.877 1.00 88.00 370 PHE A CA 1
ATOM 2649 C C . PHE A 1 370 ? 1.822 -18.071 -14.169 1.00 88.00 370 PHE A C 1
ATOM 2651 O O . PHE A 1 370 ? 2.493 -19.095 -14.104 1.00 88.00 370 PHE A O 1
ATOM 2658 N N . LEU A 1 371 ? 1.440 -17.535 -15.332 1.00 86.19 371 LEU A N 1
ATOM 2659 C CA . LEU A 1 371 ? 1.776 -18.097 -16.644 1.00 86.19 371 LEU A CA 1
ATOM 2660 C C . LEU A 1 371 ? 3.163 -17.669 -17.176 1.00 86.19 371 LEU A C 1
ATOM 2662 O O . LEU A 1 371 ? 3.552 -18.121 -18.251 1.00 86.19 371 LEU A O 1
ATOM 2666 N N . ARG A 1 372 ? 3.888 -16.788 -16.475 1.00 76.94 372 ARG A N 1
ATOM 2667 C CA . ARG A 1 372 ? 5.176 -16.193 -16.891 1.00 76.94 372 ARG A CA 1
ATOM 2668 C C . ARG A 1 372 ? 6.344 -16.602 -16.004 1.00 76.94 372 ARG A C 1
ATOM 2670 O O . ARG A 1 372 ? 7.491 -16.442 -16.481 1.00 76.94 372 ARG A O 1
#

pLDDT: mean 71.2, std 26.85, range [25.3, 98.56]